Protein 6PPQ (pdb70)

GO terms:
  GO:0005737 cytoplasm (C, IDA)
  GO:0008266 poly(U) RNA binding (F, EXP)
  GO:0035613 RNA stem-loop binding (F, EXP)
  GO:0035925 mRNA 3'-UTR AU-rich region binding (F, EXP)
  GO:1990726 Lsm1-7-Pat1 complex (C, EXP)
  GO:0005829 cytosol (C, HDA)

Organism: Schizosaccharomyces pombe (strain 972 / ATCC 24843) (NCBI:txid284812)

Foldseek 3Di:
DCPVQAQFWKWWAFQVGKIKTFHWHDADPLRFTKGAQIWIWADDPPDIDIDGDGIDGHGSVGTPDMGTD/DLVQVLVVVQAQHWKWWQFLVRKIKIFGWHDADPQRWTKGFQIDTVVVVVPVVCVPPGIDIDGSVGTDDMDDDDDPVSVVVSVVVVVVVVVPD/DDPCVQVVVQAQAWKWWDFPQQKIKTFHWHDADPLRFTKGAQMWMWHDDPVDTDIDTDRIDTDGSVGTDDMGHDD/DDPVVLVQLQAQHWKWWAFPQQKIKIFHWHDADPQRKTKGAQIWIAHRVRPDIDTDRMDIDGSVGTDDMDHDPVSVVVVVVD/DDVVVVVVVLAQFWKKWCFQAQKIKIAHWPDADPLRFTKGAQMWIARNVVRDIDTDGIDTHDSVGTDDMDRHTDD/DVVVVVVVVQQQHWKWWAFPVRKIKTFHWHDADPLRWTKGAFIWIADPHDTDDTDRIDIDGNVGTPDIGHD/DVDPCVVQAQFKKWWAFPVQKIKIFRFHDADPLGWTWGAQMKTQDADPPPSHGPRDIDTDGIDTHGSVGTDDMGTPVPDDDDPDD

Secondary structure (DSSP, 8-state):
-GGGGTTSEEEEEETTS-EEEEEEEEE-TT--EEEEEEEEEEEETTEEEEEEEEEEEE-GGGEEEEEE-/-HHHHHHHTTTTSEEEEEETTS-EEEEEEEEE-TT--EEEEEEEETTGGG-GGGTT--EEEE-GGGEEEEEE---HHHHHHHHHHHHHHHHH-/--THHHHHTTTTSEEEEEETTTEEEEEEEEEE-TT--EEEEEEEEEEEE--EEEEEEEEEEEE-GGGEEEEE---/--HHHHHHHTTTSEEEEEETTS-EEEEEEEEE-TT--EEEEEEEEE-TTS--EEEEEEEEE-GGGEEEEEE-HHHHHHHHH-/--HHHHHHHTTTSEEEEEESSSEEEEEEEEEE-TT--EEEEEEEEEETTT--EEEEEEEEE-GGGEEEEEET---/-HHHHHHHHHTTSEEEEEETTS-EEEEEEEEE-TT--EEEEEEEEEETTEEEEEEEEEEE-GGGEEEEEE-/--S-GGGGTTSEEEEEETTS-EEEEEEEEE-TT--EEEEEEEEEEE-TTT--EEEEEEEEEEEEEPTTTEEEEEESTT-EEE---

CATH classification: 2.30.30.100

Structure (mmCIF, N/CA/C/O backbone):
data_6PPQ
#
_entry.id   6PPQ
#
_cell.length_a   68.857
_cell.length_b   68.857
_cell.length_c   296.297
_cell.angle_alpha   90.000
_cell.angle_beta   90.000
_cell.angle_gamma   120.000
#
_symmetry.space_group_name_H-M   'P 31 2 1'
#
loop_
_entity.id
_entity.type
_entity.pdbx_description
1 polymer 'U6 snRNA-associated Sm-like protein LSm1'
2 polymer 'U6 snRNA-associated Sm-like protein LSm2'
3 polymer 'Probable U6 snRNA-associated Sm-like protein LSm3'
4 polymer 'Probable U6 snRNA-associated Sm-like protein LSm4'
5 polymer 'U6 snRNA-associated Sm-like protein LSm5'
6 polymer 'U6 snRNA-associated Sm-like protein LSm6'
7 polymer 'U6 snRNA-associated Sm-like protein LSm7'
8 polymer "RNA (5'-R(*UP*UP*UP*UP*UP*A)-3')"
9 water water
#
loop_
_atom_site.group_PDB
_atom_site.id
_atom_site.type_symbol
_atom_site.label_atom_id
_atom_site.label_alt_id
_atom_site.label_comp_id
_atom_site.label_asym_id
_atom_site.label_entity_id
_atom_site.label_seq_id
_atom_site.pdbx_PDB_ins_code
_atom_site.Cartn_x
_atom_site.Cartn_y
_atom_site.Cartn_z
_atom_site.occupancy
_atom_site.B_iso_or_equiv
_atom_site.auth_seq_id
_atom_site.auth_comp_id
_atom_site.auth_asym_id
_atom_site.auth_atom_id
_atom_site.pdbx_PDB_model_num
ATOM 1 N N . SER A 1 17 ? -44.39100 -10.47400 3.87100 1.000 50.11390 15 SER A N 1
ATOM 2 C CA . SER A 1 17 ? -42.96000 -10.38500 4.10400 1.000 53.20112 15 SER A CA 1
ATOM 3 C C . SER A 1 17 ? -42.32900 -9.36600 3.16400 1.000 43.95264 15 SER A C 1
ATOM 4 O O . SER A 1 17 ? -43.01400 -8.67800 2.41200 1.000 49.64543 15 SER A O 1
ATOM 7 N N . LEU A 1 18 ? -41.00500 -9.28800 3.21200 1.000 39.69950 16 LEU A N 1
ATOM 8 C CA . LEU A 1 18 ? -40.26800 -8.40100 2.33200 1.000 41.60499 16 LEU A CA 1
ATOM 9 C C . LEU A 1 18 ? -40.19800 -8.91500 0.90600 1.000 41.78922 16 LEU A C 1
ATOM 10 O O . LEU A 1 18 ? -39.58800 -8.25300 0.06400 1.000 44.99487 16 LEU A O 1
ATOM 15 N N . VAL A 1 19 ? -40.78700 -10.07400 0.61100 1.000 41.26021 17 VAL A N 1
ATOM 16 C CA . VAL A 1 19 ? -40.66500 -10.61700 -0.74200 1.000 41.91818 17 VAL A CA 1
ATOM 17 C C . VAL A 1 19 ? -41.25200 -9.65000 -1.76500 1.000 49.64543 17 VAL A C 1
ATOM 18 O O . VAL A 1 19 ? -40.81900 -9.62300 -2.92800 1.000 51.25615 17 VAL A O 1
ATOM 22 N N . ASP A 1 20 ? -42.22100 -8.82300 -1.34800 1.000 46.37661 18 ASP A N 1
ATOM 23 C CA . ASP A 1 20 ? -42.84200 -7.85700 -2.25000 1.000 57.59638 18 ASP A CA 1
ATOM 24 C C . ASP A 1 20 ? -41.87900 -6.76300 -2.68700 1.000 51.41143 18 ASP A C 1
ATOM 25 O O . ASP A 1 20 ? -42.14600 -6.09100 -3.69000 1.000 52.98004 18 ASP A O 1
ATOM 30 N N . TYR A 1 21 ? -40.77700 -6.57600 -1.95900 1.000 43.69208 19 TYR A N 1
ATOM 31 C CA . TYR A 1 21 ? -39.80100 -5.53200 -2.23100 1.000 45.33701 19 TYR A CA 1
ATOM 32 C C . TYR A 1 21 ? -38.59400 -6.02700 -3.01800 1.000 48.05313 19 TYR A C 1
ATOM 33 O O . TYR A 1 21 ? -37.77700 -5.20700 -3.44800 1.000 45.03698 19 TYR A O 1
ATOM 42 N N . VAL A 1 22 ? -38.46100 -7.33700 -3.20900 1.000 48.59267 20 VAL A N 1
ATOM 43 C CA . VAL A 1 22 ? -37.28200 -7.89700 -3.85600 1.000 43.27098 20 VAL A CA 1
ATOM 44 C C . VAL A 1 22 ? -37.21700 -7.41400 -5.30000 1.000 42.92620 20 VAL A C 1
ATOM 45 O O . VAL A 1 22 ? -38.24100 -7.33500 -5.99100 1.000 45.07383 20 VAL A O 1
ATOM 49 N N . ASP A 1 23 ? -36.00800 -7.05200 -5.74100 1.000 44.81327 21 ASP A N 1
ATOM 50 C CA . ASP A 1 23 ? -35.70900 -6.50100 -7.06200 1.000 43.66839 21 ASP A CA 1
ATOM 51 C C . ASP A 1 23 ? -36.33800 -5.13200 -7.28800 1.000 49.31907 21 ASP A C 1
ATOM 52 O O . ASP A 1 23 ? -36.40700 -4.66400 -8.42200 1.000 52.85107 21 ASP A O 1
ATOM 57 N N . ARG A 1 24 ? -36.77400 -4.46100 -6.22700 1.000 47.45832 22 ARG A N 1
ATOM 58 C CA . ARG A 1 24 ? -37.24600 -3.09000 -6.31600 1.000 51.94044 22 ARG A CA 1
ATOM 59 C C . ARG A 1 24 ? -36.24400 -2.15600 -5.64900 1.000 48.92692 22 ARG A C 1
ATOM 60 O O . ARG A 1 24 ? -35.48100 -2.55400 -4.76100 1.000 42.63406 22 ARG A O 1
ATOM 62 N N . LYS A 1 25 ? -36.25700 -0.89600 -6.07500 1.000 43.19992 23 LYS A N 1
ATOM 63 C CA . LYS A 1 25 ? -35.42400 0.09600 -5.40600 1.000 42.98936 23 LYS A CA 1
ATOM 64 C C . LYS A 1 25 ? -36.06300 0.49800 -4.08500 1.000 43.19728 23 LYS A C 1
ATOM 65 O O . LYS A 1 25 ? -37.26600 0.78000 -4.02200 1.000 42.26823 23 LYS A O 1
ATOM 71 N N . VAL A 1 26 ? -35.24600 0.54300 -3.03300 1.000 40.21798 24 VAL A N 1
ATOM 72 C CA . VAL A 1 26 ? -35.70800 0.85600 -1.69300 1.000 40.78910 24 VAL A CA 1
ATOM 73 C C . VAL A 1 26 ? -34.73500 1.82900 -1.04200 1.000 40.92070 24 VAL A C 1
ATOM 74 O O . VAL A 1 26 ? -33.56400 1.94200 -1.42300 1.000 41.59183 24 VAL A O 1
ATOM 78 N N . ILE A 1 27 ? -35.25000 2.54200 -0.04700 1.000 40.57065 25 ILE A N 1
ATOM 79 C CA . ILE A 1 27 ? -34.42500 3.26000 0.91200 1.000 35.95168 25 ILE A CA 1
ATOM 80 C C . ILE A 1 27 ? -34.47000 2.48500 2.22100 1.000 36.55965 25 ILE A C 1
ATOM 81 O O . ILE A 1 27 ? -35.54500 2.06500 2.66000 1.000 36.93601 25 ILE A O 1
ATOM 86 N N . VAL A 1 28 ? -33.30400 2.25500 2.80700 1.000 34.40412 26 VAL A N 1
ATOM 87 C CA . VAL A 1 28 ? -33.16600 1.61100 4.11100 1.000 32.92500 26 VAL A CA 1
ATOM 88 C C . VAL A 1 28 ? -32.61500 2.66000 5.05400 1.000 33.12239 26 VAL A C 1
ATOM 89 O O . VAL A 1 28 ? -31.57700 3.27400 4.76800 1.000 36.06748 26 VAL A O 1
ATOM 93 N N . VAL A 1 29 ? -33.32000 2.88000 6.16600 1.000 34.29095 27 VAL A N 1
ATOM 94 C CA . VAL A 1 29 ? -32.84300 3.73000 7.24800 1.000 38.67569 27 VAL A CA 1
ATOM 95 C C . VAL A 1 29 ? -32.33800 2.82200 8.35900 1.000 34.77785 27 VAL A C 1
ATOM 96 O O . VAL A 1 29 ? -33.05600 1.89800 8.78400 1.000 34.88313 27 VAL A O 1
ATOM 100 N N . LEU A 1 30 ? -31.11000 3.09300 8.81000 1.000 31.55905 28 LEU A N 1
ATOM 101 C CA . LEU A 1 30 ? -30.40100 2.35700 9.84800 1.000 31.46430 28 LEU A CA 1
ATOM 102 C C . LEU A 1 30 ? -30.48100 3.08400 11.17700 1.000 33.68825 28 LEU A C 1
ATOM 103 O O . LEU A 1 30 ? -30.73700 4.28900 11.24600 1.000 36.10696 28 LEU A O 1
ATOM 108 N N . ARG A 1 31 ? -30.19200 2.33300 12.24100 1.000 34.43308 29 ARG A N 1
ATOM 109 C CA . ARG A 1 31 ? -30.29400 2.88800 13.58800 1.000 35.47794 29 ARG A CA 1
ATOM 110 C C . ARG A 1 31 ? -29.33700 4.04500 13.81100 1.000 36.53070 29 ARG A C 1
ATOM 111 O O . ARG A 1 31 ? -29.63400 4.94300 14.60600 1.000 40.60224 29 ARG A O 1
ATOM 119 N N . ASP A 1 32 ? -28.17600 4.03100 13.16000 1.000 36.20697 30 ASP A N 1
ATOM 120 C CA . ASP A 1 32 ? -27.23800 5.13900 13.28900 1.000 41.14967 30 ASP A CA 1
ATOM 121 C C . ASP A 1 32 ? -27.62600 6.34000 12.43300 1.000 40.93386 30 ASP A C 1
ATOM 122 O O . ASP A 1 32 ? -26.88200 7.32000 12.39200 1.000 45.21332 30 ASP A O 1
ATOM 127 N N . GLY A 1 33 ? -28.74900 6.28000 11.72800 1.000 40.36800 31 GLY A N 1
ATOM 128 C CA . GLY A 1 33 ? -29.21500 7.39400 10.93800 1.000 41.96556 31 GLY A CA 1
ATOM 129 C C . GLY A 1 33 ? -28.82700 7.35300 9.47300 1.000 42.59195 31 GLY A C 1
ATOM 130 O O . GLY A 1 33 ? -29.27800 8.21800 8.71500 1.000 44.24215 31 GLY A O 1
ATOM 131 N N . LYS A 1 34 ? -28.00700 6.39000 9.04800 1.000 35.35687 32 LYS A N 1
ATOM 132 C CA . LYS A 1 34 ? -27.59600 6.34400 7.64400 1.000 33.44348 32 LYS A CA 1
ATOM 133 C C . LYS A 1 34 ? -28.78100 6.03000 6.74200 1.000 41.44444 32 LYS A C 1
ATOM 134 O O . LYS A 1 34 ? -29.69800 5.29800 7.12100 1.000 35.74639 32 LYS A O 1
ATOM 140 N N . LYS A 1 35 ? -28.73900 6.57000 5.52000 1.000 36.99128 33 LYS A N 1
ATOM 141 C CA . LYS A 1 35 ? -29.74500 6.30000 4.50100 1.000 42.00504 33 LYS A CA 1
ATOM 142 C C . LYS A 1 35 ? -29.06400 5.60800 3.33300 1.000 40.30746 33 LYS A C 1
ATOM 143 O O . LYS A 1 35 ? -28.16600 6.18400 2.70600 1.000 39.30998 33 LYS A O 1
ATOM 149 N N . LEU A 1 36 ? -29.48100 4.37600 3.05100 1.000 36.82020 34 LEU A N 1
ATOM 150 C CA . LEU A 1 36 ? -28.95100 3.59400 1.93900 1.000 33.09871 34 LEU A CA 1
ATOM 151 C C . LEU A 1 36 ? -30.04000 3.44900 0.89600 1.000 34.80944 34 LEU A C 1
ATOM 152 O O . LEU A 1 36 ? -31.17700 3.13600 1.23800 1.000 37.82296 34 LEU A O 1
ATOM 157 N N . ILE A 1 37 ? -29.70800 3.66400 -0.37600 1.000 34.37517 35 ILE A N 1
ATOM 158 C CA . ILE A 1 37 ? -30.68600 3.50700 -1.43900 1.000 35.76481 35 ILE A CA 1
ATOM 159 C C . ILE A 1 37 ? -30.12900 2.50500 -2.43500 1.000 38.87835 35 ILE A C 1
ATOM 160 O O . ILE A 1 37 ? -29.06800 2.73300 -3.03200 1.000 38.89677 35 ILE A O 1
ATOM 165 N N . GLY A 1 38 ? -30.83900 1.40000 -2.61300 1.000 39.03100 36 GLY A N 1
ATOM 166 C CA . GLY A 1 38 ? -30.34300 0.38900 -3.51800 1.000 40.01269 36 GLY A CA 1
ATOM 167 C C . GLY A 1 38 ? -31.43900 -0.55700 -3.94700 1.000 43.48153 36 GLY A C 1
ATOM 168 O O . GLY A 1 38 ? -32.61000 -0.37300 -3.61600 1.000 39.58106 36 GLY A O 1
ATOM 169 N N . ILE A 1 39 ? -31.03500 -1.59300 -4.66900 1.000 41.54709 37 ILE A N 1
ATOM 170 C CA . ILE A 1 39 ? -31.95600 -2.63400 -5.11200 1.000 41.43918 37 ILE A CA 1
ATOM 171 C C . ILE A 1 39 ? -31.94500 -3.75100 -4.07900 1.000 41.24179 37 ILE A C 1
ATOM 172 O O . ILE A 1 39 ? -30.90000 -4.35900 -3.83300 1.000 39.56790 37 ILE A O 1
ATOM 177 N N . LEU A 1 40 ? -33.09900 -4.02600 -3.46800 1.000 38.97309 38 LEU A N 1
ATOM 178 C CA . LEU A 1 40 ? -33.17100 -5.13600 -2.52500 1.000 40.17850 38 LEU A CA 1
ATOM 179 C C . LEU A 1 40 ? -33.08500 -6.44800 -3.29100 1.000 39.95479 38 LEU A C 1
ATOM 180 O O . LEU A 1 40 ? -33.91800 -6.72200 -4.16400 1.000 42.62090 38 LEU A O 1
ATOM 185 N N . ARG A 1 41 ? -32.06700 -7.25200 -2.99200 1.000 37.76505 39 ARG A N 1
ATOM 186 C CA . ARG A 1 41 ? -31.94800 -8.54200 -3.66700 1.000 44.64483 39 ARG A CA 1
ATOM 187 C C . ARG A 1 41 ? -32.36200 -9.69800 -2.78200 1.000 45.20805 39 ARG A C 1
ATOM 188 O O . ARG A 1 41 ? -32.92900 -10.67300 -3.28800 1.000 41.99451 39 ARG A O 1
ATOM 196 N N . SER A 1 42 ? -32.11100 -9.62000 -1.47400 1.000 40.01532 40 SER A N 1
ATOM 197 C CA . SER A 1 42 ? -32.60000 -10.71100 -0.63600 1.000 38.87835 40 SER A CA 1
ATOM 198 C C . SER A 1 42 ? -32.71600 -10.26200 0.81500 1.000 37.96508 40 SER A C 1
ATOM 199 O O . SER A 1 42 ? -32.30400 -9.16200 1.18400 1.000 38.99941 40 SER A O 1
ATOM 202 N N . PHE A 1 43 ? -33.29200 -11.14700 1.63000 1.000 39.43894 41 PHE A N 1
ATOM 203 C CA . PHE A 1 43 ? -33.55200 -10.90100 3.04200 1.000 36.88600 41 PHE A CA 1
ATOM 204 C C . PHE A 1 43 ? -33.69800 -12.24900 3.73300 1.000 41.88923 41 PHE A C 1
ATOM 205 O O . PHE A 1 43 ? -33.91600 -13.27200 3.08100 1.000 37.42028 41 PHE A O 1
ATOM 213 N N . ASP A 1 44 ? -33.58400 -12.25000 5.06400 1.000 39.55211 42 ASP A N 1
ATOM 214 C CA . ASP A 1 44 ? -33.89100 -13.48300 5.77800 1.000 36.83600 42 ASP A CA 1
ATOM 215 C C . ASP A 1 44 ? -34.79700 -13.22900 6.97700 1.000 40.47327 42 ASP A C 1
ATOM 216 O O . ASP A 1 44 ? -35.37700 -12.14600 7.12100 1.000 39.58106 42 ASP A O 1
ATOM 221 N N . GLN A 1 45 ? -34.91200 -14.23200 7.84700 1.000 37.80190 43 GLN A N 1
ATOM 222 C CA . GLN A 1 45 ? -35.84900 -14.17700 8.96200 1.000 40.92070 43 GLN A CA 1
ATOM 223 C C . GLN A 1 45 ? -35.43800 -13.18300 10.04400 1.000 37.56503 43 GLN A C 1
ATOM 224 O O . GLN A 1 45 ? -36.25000 -12.89800 10.92700 1.000 42.22875 43 GLN A O 1
ATOM 230 N N . PHE A 1 46 ? -34.21900 -12.66700 10.01300 1.000 39.32840 44 PHE A N 1
ATOM 231 C CA . PHE A 1 46 ? -33.80900 -11.59600 10.92100 1.000 35.66217 44 PHE A CA 1
ATOM 232 C C . PHE A 1 46 ? -34.01100 -10.21900 10.32300 1.000 42.63406 44 PHE A C 1
ATOM 233 O O . PHE A 1 46 ? -33.68300 -9.22200 10.97700 1.000 37.01760 44 PHE A O 1
ATOM 241 N N . ALA A 1 47 ? -34.51900 -10.15300 9.09100 1.000 35.44899 45 ALA A N 1
ATOM 242 C CA . ALA A 1 47 ? -34.49200 -8.95600 8.26300 1.000 38.93098 45 ALA A CA 1
ATOM 243 C C . ALA A 1 47 ? -33.06700 -8.50000 7.96300 1.000 31.52483 45 ALA A C 1
ATOM 244 O O . ALA A 1 47 ? -32.85300 -7.32800 7.66100 1.000 32.36704 45 ALA A O 1
ATOM 246 N N . ASN A 1 48 ? -32.07900 -9.39800 8.04000 1.000 30.73526 46 ASN A N 1
ATOM 247 C CA . ASN A 1 48 ? -30.82800 -9.14600 7.33600 1.000 30.94845 46 ASN A CA 1
ATOM 248 C C . ASN A 1 48 ? -31.18000 -8.84000 5.89200 1.000 38.98362 46 ASN A C 1
ATOM 249 O O . ASN A 1 48 ? -32.08100 -9.46400 5.33500 1.000 35.43846 46 ASN A O 1
ATOM 254 N N . LEU A 1 49 ? -30.48300 -7.88400 5.28700 1.000 35.03315 47 LEU A N 1
ATOM 255 C CA . LEU A 1 49 ? -30.81400 -7.45500 3.93200 1.000 34.19884 47 LEU A CA 1
ATOM 256 C C . LEU A 1 49 ? -29.59200 -7.55200 3.03700 1.000 36.67808 47 LEU A C 1
ATOM 257 O O . LEU A 1 49 ? -28.47700 -7.27900 3.46200 1.000 37.48081 47 LEU A O 1
ATOM 262 N N . MET A 1 50 ? -29.80500 -7.88200 1.76700 1.000 33.76194 48 MET A N 1
ATOM 263 C CA . MET A 1 50 ? -28.73800 -7.78100 0.78600 1.000 35.24896 48 MET A CA 1
ATOM 264 C C . MET A 1 50 ? -29.20100 -6.83300 -0.30800 1.000 37.13077 48 MET A C 1
ATOM 265 O O . MET A 1 50 ? -30.25800 -7.06700 -0.92200 1.000 40.91280 48 MET A O 1
ATOM 270 N N . LEU A 1 51 ? -28.39500 -5.77900 -0.53300 1.000 34.54625 49 LEU A N 1
ATOM 271 C CA . LEU A 1 51 ? -28.67300 -4.66800 -1.44100 1.000 40.34957 49 LEU A CA 1
ATOM 272 C C . LEU A 1 51 ? -27.58500 -4.55700 -2.50100 1.000 41.84186 49 LEU A C 1
ATOM 273 O O . LEU A 1 51 ? -26.39200 -4.62900 -2.18700 1.000 38.17563 49 LEU A O 1
ATOM 278 N N . GLN A 1 52 ? -27.99800 -4.32400 -3.74900 1.000 39.00204 50 GLN A N 1
ATOM 279 C CA . GLN A 1 52 ? -27.07700 -4.16300 -4.86700 1.000 36.50964 50 GLN A CA 1
ATOM 280 C C . GLN A 1 52 ? -27.23600 -2.77500 -5.48600 1.000 41.64973 50 GLN A C 1
ATOM 281 O O . GLN A 1 52 ? -28.31300 -2.16700 -5.42300 1.000 41.31811 50 GLN A O 1
ATOM 287 N N . TYR A 1 53 ? -26.14900 -2.27700 -6.08500 1.000 39.50474 51 TYR A N 1
ATOM 288 C CA . TYR A 1 53 ? -26.12800 -0.95300 -6.70600 1.000 41.28916 51 TYR A CA 1
ATOM 289 C C . TYR A 1 53 ? -26.50000 0.12200 -5.68900 1.000 44.57640 51 TYR A C 1
ATOM 290 O O . TYR A 1 53 ? -27.28900 1.03000 -5.96200 1.000 42.91304 51 TYR A O 1
ATOM 299 N N . THR A 1 54 ? -25.93300 0.01400 -4.49300 1.000 38.72833 52 THR A N 1
ATOM 300 C CA . THR A 1 54 ? -26.33700 0.87200 -3.39400 1.000 38.31512 52 THR A CA 1
ATOM 301 C C . THR A 1 54 ? -25.55500 2.18000 -3.39200 1.000 42.36561 52 THR A C 1
ATOM 302 O O . THR A 1 54 ? -24.35800 2.21300 -3.69700 1.000 40.81279 52 THR A O 1
ATOM 306 N N . ILE A 1 55 ? -26.25200 3.26100 -3.05600 1.000 38.85203 53 ILE A N 1
ATOM 307 C CA . ILE A 1 55 ? -25.62200 4.52700 -2.72400 1.000 40.87332 53 ILE A CA 1
ATOM 308 C C . ILE A 1 55 ? -25.93700 4.82200 -1.26600 1.000 39.48895 53 ILE A C 1
ATOM 309 O O . ILE A 1 55 ? -26.96700 4.39900 -0.73200 1.000 41.06019 53 ILE A O 1
ATOM 314 N N . GLU A 1 56 ? -25.01600 5.51300 -0.61000 1.000 39.59685 54 GLU A N 1
ATOM 315 C CA . GLU A 1 56 ? -25.28100 6.13100 0.67900 1.000 37.64925 54 GLU A CA 1
ATOM 316 C C . GLU A 1 56 ? -25.60400 7.59500 0.42400 1.000 43.43152 54 GLU A C 1
ATOM 317 O O . GLU A 1 56 ? -24.82900 8.29200 -0.24000 1.000 43.50258 54 GLU A O 1
ATOM 323 N N . ARG A 1 57 ? -26.74900 8.05500 0.91600 1.000 43.82631 55 ARG A N 1
ATOM 324 C CA . ARG A 1 57 ? -27.18400 9.42900 0.67600 1.000 39.03889 55 ARG A CA 1
ATOM 325 C C . ARG A 1 57 ? -27.05400 10.20100 1.98100 1.000 40.81016 55 ARG A C 1
ATOM 326 O O . ARG A 1 57 ? -27.66800 9.82800 2.98600 1.000 39.85741 55 ARG A O 1
ATOM 334 N N . ILE A 1 58 ? -26.21500 11.23400 1.97500 1.000 40.88911 56 ILE A N 1
ATOM 335 C CA . ILE A 1 58 ? -25.92600 12.03200 3.15900 1.000 50.73503 56 ILE A CA 1
ATOM 336 C C . ILE A 1 58 ? -26.70700 13.32800 3.05100 1.000 48.81375 56 ILE A C 1
ATOM 337 O O . ILE A 1 58 ? -26.54500 14.08100 2.08200 1.000 47.37673 56 ILE A O 1
ATOM 342 N N . TYR A 1 59 ? -27.54100 13.58800 4.05000 1.000 46.12132 57 TYR A N 1
ATOM 343 C CA . TYR A 1 59 ? -28.40500 14.75500 4.07500 1.000 45.43703 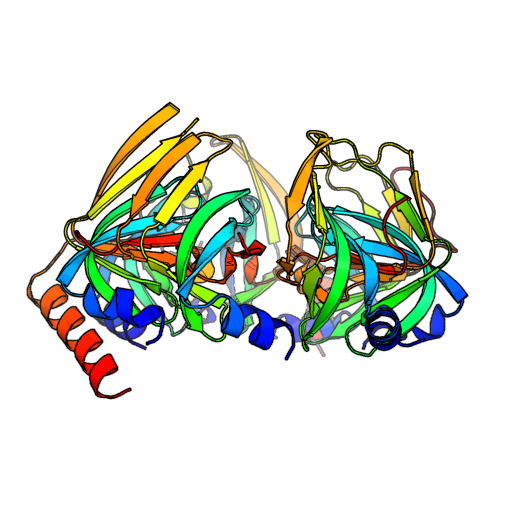57 TYR A CA 1
ATOM 344 C C . TYR A 1 59 ? -27.85300 15.80900 5.01800 1.000 55.00396 57 TYR A C 1
ATOM 345 O O . TYR A 1 59 ? -27.29700 15.49100 6.07300 1.000 51.85359 57 TYR A O 1
ATOM 354 N N . VAL A 1 60 ? -28.01000 17.06400 4.61800 1.000 53.15374 58 VAL A N 1
ATOM 355 C CA . VAL A 1 60 ? -27.89500 18.21700 5.49500 1.000 54.55917 58 VAL A CA 1
ATOM 356 C C . VAL A 1 60 ? -29.13600 19.04700 5.19100 1.000 60.27302 58 VAL A C 1
ATOM 357 O O . VAL A 1 60 ? -29.23000 19.67800 4.12800 1.000 54.24335 58 VAL A O 1
ATOM 361 N N . ASP A 1 61 ? -30.11300 19.00100 6.09700 1.000 52.36154 59 ASP A N 1
ATOM 362 C CA . ASP A 1 61 ? -31.43000 19.61800 5.91700 1.000 61.56528 59 ASP A CA 1
ATOM 363 C C . ASP A 1 61 ? -32.01900 19.04400 4.63000 1.000 60.95994 59 ASP A C 1
ATOM 364 O O . ASP A 1 61 ? -32.00500 17.81800 4.46100 1.000 65.43943 59 ASP A O 1
ATOM 369 N N . ASP A 1 62 ? -32.52300 19.86000 3.71000 1.000 56.06725 60 ASP A N 1
ATOM 370 C CA . ASP A 1 62 ? -33.11200 19.34100 2.48200 1.000 65.03411 60 ASP A CA 1
ATOM 371 C C . ASP A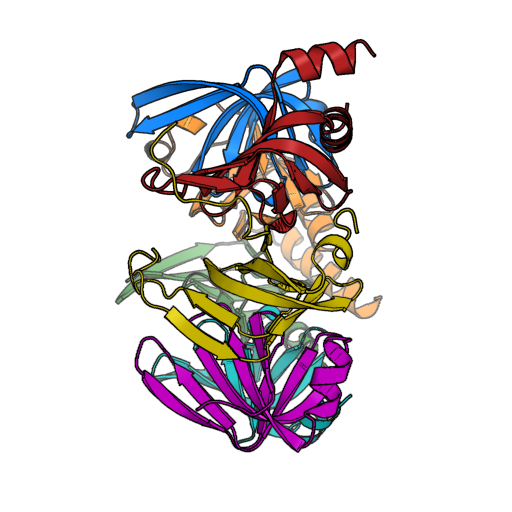 1 62 ? -32.08400 19.07800 1.38500 1.000 67.21595 60 ASP A C 1
ATOM 372 O O . ASP A 1 62 ? -32.48000 18.74200 0.26400 1.000 77.04345 60 ASP A O 1
ATOM 377 N N . MET A 1 63 ? -30.79300 19.21800 1.66600 1.000 57.92273 61 MET A N 1
ATOM 378 C CA . MET A 1 63 ? -29.76600 18.97000 0.66500 1.000 53.98805 61 MET A CA 1
ATOM 379 C C . MET A 1 63 ? -29.13700 17.60900 0.88900 1.000 57.12001 61 MET A C 1
ATOM 380 O O . MET A 1 63 ? -29.13800 17.08000 2.00000 1.000 48.23999 61 MET A O 1
ATOM 385 N N . TYR A 1 64 ? -28.56800 17.05000 -0.17300 1.000 48.47686 62 TYR A N 1
ATOM 386 C CA . TYR A 1 64 ? -27.94800 15.74600 -0.00800 1.000 43.36573 62 TYR A CA 1
ATOM 387 C C . TYR A 1 64 ? -26.83900 15.55600 -1.02800 1.000 47.64782 62 TYR A C 1
ATOM 388 O O . TYR A 1 64 ? -26.72000 16.29900 -2.00400 1.000 45.21068 62 TYR A O 1
ATOM 397 N N . GLY A 1 65 ? -26.01500 14.55800 -0.75900 1.000 43.81841 63 GLY A N 1
ATOM 398 C CA . GLY A 1 65 ? -25.01400 14.10800 -1.71200 1.000 46.76613 63 GLY A CA 1
ATOM 399 C C . GLY A 1 65 ? -24.86800 12.60700 -1.59000 1.000 47.98733 63 GLY A C 1
ATOM 400 O O . GLY A 1 65 ? -25.11200 12.02900 -0.53400 1.000 42.60248 63 GLY A O 1
ATOM 401 N N . ASP A 1 66 ? -24.46300 11.97100 -2.68300 1.000 45.79760 64 ASP A N 1
ATOM 402 C CA . ASP A 1 66 ? -24.45400 10.51500 -2.75000 1.000 46.46083 64 ASP A CA 1
ATOM 403 C C . ASP A 1 66 ? -23.03600 9.96800 -2.84300 1.000 42.11031 64 ASP A C 1
ATOM 404 O O . ASP A 1 66 ? -22.16700 10.57000 -3.47500 1.000 42.06031 64 ASP A O 1
ATOM 409 N N . ILE A 1 67 ? -22.82000 8.79900 -2.23500 1.000 40.48380 65 ILE A N 1
ATOM 410 C CA . ILE A 1 67 ? -21.58300 8.03400 -2.37000 1.000 44.93170 65 ILE A CA 1
ATOM 411 C C . ILE A 1 67 ? -21.92700 6.67000 -2.96200 1.000 40.45748 65 ILE A C 1
ATOM 412 O O . ILE A 1 67 ? -22.80200 5.97300 -2.44000 1.000 40.66277 65 ILE A O 1
ATOM 417 N N . ASP A 1 68 ? -21.24700 6.29400 -4.04900 1.000 43.93422 66 ASP A N 1
ATOM 418 C CA . ASP A 1 68 ? -21.37100 4.93100 -4.56600 1.000 47.69256 66 ASP A CA 1
ATOM 419 C C . ASP A 1 68 ? -20.81000 3.94500 -3.54700 1.000 48.69005 66 ASP A C 1
ATOM 420 O O . ASP A 1 68 ? -19.69600 4.13000 -3.05200 1.000 49.06641 66 ASP A O 1
ATOM 425 N N . ARG A 1 69 ? -21.57100 2.88600 -3.23400 1.000 44.31847 67 ARG A N 1
ATOM 426 C CA . ARG A 1 69 ? -21.18600 1.96700 -2.16900 1.000 48.94797 67 ARG A CA 1
ATOM 427 C C . ARG A 1 69 ? -21.17800 0.49800 -2.56100 1.000 61.10469 67 ARG A C 1
ATOM 428 O O . ARG A 1 69 ? -20.60100 -0.30800 -1.82000 1.000 68.07395 67 ARG A O 1
ATOM 436 N N . GLY A 1 70 ? -21.82000 0.11000 -3.65800 1.000 42.60774 68 GLY A N 1
ATOM 437 C CA . GLY A 1 70 ? -21.79500 -1.28100 -4.05500 1.000 42.28139 68 GLY A CA 1
ATOM 438 C C . GLY A 1 70 ? -22.81100 -2.16500 -3.36100 1.000 39.45736 68 GLY A C 1
ATOM 439 O O . GLY A 1 70 ? -23.98700 -1.80600 -3.22700 1.000 39.64949 68 GLY A O 1
ATOM 440 N N . VAL A 1 71 ? -22.37000 -3.34000 -2.92600 1.000 38.55989 69 VAL A N 1
ATOM 441 C CA . VAL A 1 71 ? -23.25700 -4.35100 -2.35800 1.000 32.26703 69 VAL A CA 1
ATOM 442 C C . VAL A 1 71 ? -23.14600 -4.27800 -0.84500 1.000 33.68825 69 VAL A C 1
ATOM 443 O O . VAL A 1 71 ? -22.03300 -4.21700 -0.30700 1.000 35.96484 69 VAL A O 1
ATOM 447 N N . TYR A 1 72 ? -24.28500 -4.28800 -0.16400 1.000 32.50127 70 TYR A N 1
ATOM 448 C CA . TYR A 1 72 ? -24.32800 -4.36900 1.29600 1.000 33.30662 70 TYR A CA 1
ATOM 449 C C . TYR A 1 72 ? -24.99600 -5.65300 1.75200 1.000 41.34443 70 TYR A C 1
ATOM 450 O O . TYR A 1 72 ? -25.97900 -6.10500 1.15200 1.000 38.12299 70 TYR A O 1
ATOM 459 N N . ILE A 1 73 ? -24.52500 -6.17400 2.88500 1.000 35.00683 71 ILE A N 1
ATOM 460 C CA . ILE A 1 73 ? -25.31300 -7.07000 3.71600 1.000 30.54840 71 ILE A CA 1
ATOM 461 C C . ILE A 1 73 ? -25.54900 -6.31300 5.01800 1.000 32.39336 71 ILE A C 1
ATOM 462 O O . ILE A 1 73 ? -24.60300 -6.07300 5.77300 1.000 33.87248 71 ILE A O 1
ATOM 467 N N . VAL A 1 74 ? -26.78600 -5.89800 5.25300 1.000 33.07239 72 VAL A N 1
ATOM 468 C CA . VAL A 1 74 ? -27.13300 -5.15500 6.46200 1.000 34.75680 72 VAL A CA 1
ATOM 469 C C . VAL A 1 74 ? -27.64600 -6.13000 7.50600 1.000 35.14895 72 VAL A C 1
ATOM 470 O O . VAL A 1 74 ? -28.56000 -6.92500 7.24000 1.000 32.40389 72 VAL A O 1
ATOM 474 N N . ARG A 1 75 ? -27.07000 -6.07200 8.70400 1.000 30.02992 73 ARG A N 1
ATOM 475 C CA . ARG A 1 75 ? -27.53400 -6.94800 9.76200 1.000 33.12766 73 ARG A CA 1
ATOM 476 C C . ARG A 1 75 ? -28.87100 -6.42600 10.27900 1.000 37.36501 73 ARG A C 1
ATOM 477 O O . ARG A 1 75 ? -29.00100 -5.23500 10.59800 1.000 33.90143 73 ARG A O 1
ATOM 485 N N . GLY A 1 76 ? -29.85400 -7.32600 10.35400 1.000 31.66169 74 GLY A N 1
ATOM 486 C CA . GLY A 1 76 ? -31.24600 -6.91200 10.49300 1.000 32.67497 74 GLY A CA 1
ATOM 487 C C . GLY A 1 76 ? -31.50900 -6.02000 11.69300 1.000 36.39910 74 GLY A C 1
ATOM 488 O O . GLY A 1 76 ? -32.33000 -5.10000 11.62800 1.000 33.11976 74 GLY A O 1
ATOM 489 N N . GLU A 1 77 ? -30.81200 -6.26800 12.80400 1.000 30.49839 75 GLU A N 1
ATOM 490 C CA . GLU A 1 77 ? -31.10000 -5.48800 14.00600 1.000 33.83564 75 GLU A CA 1
ATOM 491 C C . GLU A 1 77 ? -30.81200 -4.00400 13.83100 1.000 35.84377 75 GLU A C 1
ATOM 492 O O . GLU A 1 77 ? -31.29900 -3.19600 14.62400 1.000 37.30184 75 GLU A O 1
ATOM 498 N N . ASN A 1 78 ? -30.03200 -3.61900 12.81900 1.000 30.67736 76 ASN A N 1
ATOM 499 C CA . ASN A 1 78 ? -29.73300 -2.21400 12.61400 1.000 29.95622 76 ASN A CA 1
ATOM 500 C C . ASN A 1 78 ? -30.73100 -1.53800 11.69000 1.000 34.04882 76 ASN A C 1
ATOM 501 O O . ASN A 1 78 ? -30.63200 -0.33000 11.47300 1.000 35.04631 76 ASN A O 1
ATOM 506 N N . VAL A 1 79 ? -31.68400 -2.28400 11.15100 1.000 34.14883 77 VAL A N 1
ATOM 507 C CA . VAL A 1 79 ? -32.62800 -1.72800 10.18600 1.000 33.53034 77 VAL A CA 1
ATOM 508 C C . VAL A 1 79 ? -33.76300 -1.06800 10.95400 1.000 37.89928 77 VAL A C 1
ATOM 509 O O . VAL A 1 79 ? -34.42700 -1.71400 11.77200 1.000 36.31225 77 VAL A O 1
ATOM 513 N N . VAL A 1 80 ? -33.96600 0.22500 10.71300 1.000 34.93050 78 VAL A N 1
ATOM 514 C CA . VAL A 1 80 ? -35.14200 0.90700 11.24000 1.000 35.82272 78 VAL A CA 1
ATOM 515 C C . VAL A 1 80 ? -36.31200 0.69800 10.30400 1.000 41.61552 78 VAL A C 1
ATOM 516 O O . VAL A 1 80 ? -37.35600 0.15300 10.68600 1.000 36.31488 78 VAL A O 1
ATOM 520 N N . LEU A 1 81 ? -36.13000 1.07400 9.04100 1.000 32.30914 79 LEU A N 1
ATOM 521 C CA . LEU A 1 81 ? -37.25900 0.89700 8.13900 1.000 35.49373 79 LEU A CA 1
ATOM 522 C C . LEU A 1 81 ? -36.74500 0.71200 6.72400 1.000 33.85143 79 LEU A C 1
ATOM 523 O O . LEU A 1 81 ? -35.59900 1.03700 6.40900 1.000 34.89892 79 LEU A O 1
ATOM 528 N N . LEU A 1 82 ? -37.63000 0.18700 5.88000 1.000 38.59410 80 LEU A N 1
ATOM 529 C CA . LEU A 1 82 ? -37.36700 -0.00500 4.46300 1.000 40.81542 80 LEU A CA 1
ATOM 530 C C . LEU A 1 82 ? -38.56400 0.55600 3.70700 1.000 38.18616 80 LEU A C 1
ATOM 531 O O . LEU A 1 82 ? -39.71000 0.20700 4.00300 1.000 36.82547 80 LEU A O 1
ATOM 536 N N . GLY A 1 83 ? -38.30300 1.45100 2.76000 1.000 42.63669 81 GLY A N 1
ATOM 537 C CA . GLY A 1 83 ? -39.36700 2.11200 2.03700 1.000 42.93673 81 GLY A CA 1
ATOM 538 C C . GLY A 1 83 ? -39.19400 1.91900 0.55000 1.000 45.83444 81 GLY A C 1
ATOM 539 O O . GLY A 1 83 ? -38.07900 2.03800 0.03900 1.000 40.06007 81 GLY A O 1
ATOM 540 N N . GLU A 1 84 ? -40.27900 1.60000 -0.14500 1.000 49.30591 82 GLU A N 1
ATOM 541 C CA . GLU A 1 84 ? -40.21200 1.39900 -1.58300 1.000 55.77774 82 GLU A CA 1
ATOM 542 C C . GLU A 1 84 ? -40.07500 2.73400 -2.30200 1.000 56.40150 82 GLU A C 1
ATOM 543 O O . GLU A 1 84 ? -40.75800 3.70900 -1.97000 1.000 51.13771 82 GLU A O 1
ATOM 549 N N . LEU A 1 85 ? -39.18600 2.77300 -3.29200 1.000 54.01700 83 LEU A N 1
ATOM 550 C CA . LEU A 1 85 ? -39.01700 3.95800 -4.12400 1.000 54.39073 83 LEU A CA 1
ATOM 551 C C . LEU A 1 85 ? -39.33900 3.66500 -5.59200 1.000 48.04787 83 LEU A C 1
ATOM 552 O O . LEU A 1 85 ? -40.21000 4.31300 -6.16500 1.000 65.80789 83 LEU A O 1
ATOM 557 N N . MET B 2 1 ? -50.34400 -15.56300 20.79100 1.000 85.53394 1 MET B N 1
ATOM 558 C CA . MET B 2 1 ? -50.05200 -14.41100 19.94600 1.000 73.75884 1 MET B CA 1
ATOM 559 C C . MET B 2 1 ? -51.14000 -13.35100 20.09400 1.000 62.41801 1 MET B C 1
ATOM 560 O O . MET B 2 1 ? -51.80300 -12.99700 19.12100 1.000 50.11390 1 MET B O 1
ATOM 565 N N . LEU B 2 2 ? -51.30600 -12.85000 21.32200 1.000 52.60631 2 LEU B N 1
ATOM 566 C CA . LEU B 2 2 ? -52.38200 -11.90500 21.61600 1.000 48.85059 2 LEU B CA 1
ATOM 567 C C . LEU B 2 2 ? -52.26200 -10.63700 20.77500 1.000 51.88254 2 LEU B C 1
ATOM 568 O O . LEU B 2 2 ? -53.21400 -10.23400 20.09300 1.000 45.47651 2 LEU B O 1
ATOM 573 N N . PHE B 2 3 ? -51.10000 -9.98700 20.80800 1.000 44.44480 3 PHE B N 1
ATOM 574 C CA . PHE B 2 3 ? -51.00700 -8.70300 20.11900 1.000 42.53405 3 PHE B CA 1
ATOM 575 C C . PHE B 2 3 ? -50.87100 -8.85600 18.61100 1.000 44.13687 3 PHE B C 1
ATOM 576 O O . PHE B 2 3 ? -51.33000 -7.97700 17.87200 1.000 47.96891 3 PHE B O 1
ATOM 584 N N . TYR B 2 4 ? -50.30000 -9.96400 18.13300 1.000 45.13962 4 TYR B N 1
ATOM 585 C CA . TYR B 2 4 ? -50.40100 -10.29200 16.70800 1.000 46.26607 4 TYR B CA 1
ATOM 586 C C . TYR B 2 4 ? -51.86300 -10.30700 16.24300 1.000 50.75609 4 TYR B C 1
ATOM 587 O O . TYR B 2 4 ? -52.21300 -9.69500 15.22500 1.000 52.05887 4 TYR B O 1
ATOM 596 N N . SER B 2 5 ? -52.74100 -10.98300 16.99100 1.000 52.50630 5 SER B N 1
ATOM 597 C CA . SER B 2 5 ? -54.14800 -11.03800 16.59000 1.000 58.11749 5 SER B CA 1
ATOM 598 C C . SER B 2 5 ? -54.80800 -9.66600 16.70100 1.000 56.27254 5 SER B C 1
ATOM 599 O O . SER B 2 5 ? -55.59500 -9.26700 15.82300 1.000 56.98052 5 SER B O 1
ATOM 602 N N . PHE B 2 6 ? -54.50600 -8.94000 17.78200 1.000 51.70883 6 PHE B N 1
ATOM 603 C CA . PHE B 2 6 ? -54.98300 -7.56800 17.92300 1.000 54.83815 6 PHE B CA 1
ATOM 604 C C . PHE B 2 6 ? -54.66600 -6.74200 16.67800 1.000 53.21428 6 PHE B C 1
ATOM 605 O O . PHE B 2 6 ? -55.55100 -6.11000 16.09000 1.000 54.33809 6 PHE B O 1
ATOM 613 N N . PHE B 2 7 ? -53.40500 -6.75100 16.24900 1.000 48.57425 7 PHE B N 1
ATOM 614 C CA . PHE B 2 7 ? -53.04000 -5.95600 15.08000 1.000 46.78456 7 PHE B CA 1
ATOM 615 C C . PHE B 2 7 ? -53.67400 -6.48900 13.80100 1.000 48.16630 7 PHE B C 1
ATOM 616 O O . PHE B 2 7 ? -54.03100 -5.69700 12.91600 1.000 52.58525 7 PHE B O 1
ATOM 624 N N . LYS B 2 8 ? -53.85500 -7.80900 13.67900 1.000 51.85622 8 LYS B N 1
ATOM 625 C CA . LYS B 2 8 ? -54.56800 -8.29300 12.49700 1.000 49.91914 8 LYS B CA 1
ATOM 626 C C . LYS B 2 8 ? -55.99000 -7.75800 12.45000 1.000 56.11199 8 LYS B C 1
ATOM 627 O O . LYS B 2 8 ? -56.55400 -7.60300 11.35900 1.000 56.33044 8 LYS B O 1
ATOM 633 N N . THR B 2 9 ? -56.59000 -7.45700 13.60700 1.000 56.16726 9 THR B N 1
ATOM 634 C CA . THR B 2 9 ? -57.89800 -6.80000 13.54200 1.000 59.68874 9 THR B CA 1
ATOM 635 C C . THR B 2 9 ? -57.82000 -5.34300 13.08700 1.000 55.67510 9 THR B C 1
ATOM 636 O O . THR B 2 9 ? -58.86200 -4.76400 12.76000 1.000 60.99942 9 THR B O 1
ATOM 640 N N . LEU B 2 10 ? -56.63700 -4.72900 13.06500 1.000 54.35652 10 LEU B N 1
ATOM 641 C CA . LEU B 2 10 ? -56.51100 -3.33800 12.64500 1.000 59.06498 10 LEU B CA 1
ATOM 642 C C . LEU B 2 10 ? -56.04700 -3.18500 11.19800 1.000 60.77571 10 LEU B C 1
ATOM 643 O O . LEU B 2 10 ? -55.77300 -2.06200 10.75900 1.000 52.71158 10 LEU B O 1
ATOM 648 N N . ILE B 2 11 ? -55.94800 -4.27900 10.44600 1.000 59.47555 11 ILE B N 1
ATOM 649 C CA . ILE B 2 11 ? -55.48500 -4.15600 9.07200 1.000 57.68586 11 ILE B CA 1
ATOM 650 C C . ILE B 2 11 ? -56.49200 -3.34600 8.27300 1.000 60.51778 11 ILE B C 1
ATOM 651 O O . ILE B 2 11 ? -57.71100 -3.46900 8.46200 1.000 59.84665 11 ILE B O 1
ATOM 656 N N . ASP B 2 12 ? -55.97200 -2.46800 7.40800 1.000 61.03100 12 ASP B N 1
ATOM 657 C CA . ASP B 2 12 ? -56.75000 -1.55100 6.57500 1.000 61.76530 12 ASP B CA 1
ATOM 658 C C . ASP B 2 12 ? -57.37900 -0.41500 7.37700 1.000 60.03088 12 ASP B C 1
ATOM 659 O O . ASP B 2 12 ? -58.27100 0.27000 6.87800 1.000 63.10757 12 ASP B O 1
ATOM 664 N N . THR B 2 13 ? -56.92500 -0.19700 8.61300 1.000 60.28881 13 THR B N 1
ATOM 665 C CA . THR B 2 13 ? -57.28800 0.97900 9.38800 1.000 54.40916 13 THR B CA 1
ATOM 666 C C . THR B 2 13 ? -56.05400 1.85000 9.59600 1.000 56.39624 13 THR B C 1
ATOM 667 O O . THR B 2 13 ? -54.92000 1.40700 9.41600 1.000 58.40963 13 THR B O 1
ATOM 671 N N . GLU B 2 14 ? -56.28300 3.09900 9.99100 1.000 55.06186 14 GLU B N 1
ATOM 672 C CA . GLU B 2 14 ? -55.18500 4.03900 10.17100 1.000 54.51180 14 GLU B CA 1
ATOM 673 C C . GLU B 2 14 ? -54.55800 3.89100 11.55100 1.000 59.10972 14 GLU B C 1
ATOM 674 O O . GLU B 2 14 ? -55.26200 3.79200 12.56400 1.000 57.48058 14 GLU B O 1
ATOM 680 N N . VAL B 2 15 ? -53.22300 3.87700 11.58500 1.000 54.15386 15 VAL B N 1
ATOM 681 C CA . VAL B 2 15 ? -52.45900 3.84800 12.82900 1.000 46.49242 15 VAL B CA 1
ATOM 682 C C . VAL B 2 15 ? -51.31200 4.84400 12.71200 1.000 50.18760 15 VAL B C 1
ATOM 683 O O . VAL B 2 15 ? -50.99700 5.34600 11.63100 1.000 50.41657 15 VAL B O 1
ATOM 687 N N . THR B 2 16 ? -50.70000 5.14900 13.85300 1.000 48.90586 16 THR B N 1
ATOM 688 C CA . THR B 2 16 ? -49.46000 5.91000 13.88000 1.000 51.59303 16 THR B CA 1
ATOM 689 C C . THR B 2 16 ? -48.43200 5.12500 14.67700 1.000 47.82679 16 THR B C 1
ATOM 690 O O . THR B 2 16 ? -48.69400 4.73100 15.81900 1.000 42.87093 16 THR B O 1
ATOM 694 N N . VAL B 2 17 ? -47.27700 4.89000 14.06800 1.000 44.76589 17 VAL B N 1
ATOM 695 C CA . VAL B 2 17 ? -46.17400 4.17200 14.69200 1.000 39.67055 17 VAL B CA 1
ATOM 696 C C . VAL B 2 17 ? -45.15500 5.20200 15.15800 1.000 45.67127 17 VAL B C 1
ATOM 697 O O . VAL B 2 17 ? -44.67300 6.01600 14.36200 1.000 44.83695 17 VAL B O 1
ATOM 701 N N . GLU B 2 18 ? -44.84100 5.19900 16.45000 1.000 38.43092 18 GLU B N 1
ATOM 702 C CA . GLU B 2 18 ? -43.75200 6.01500 16.96800 1.000 39.02573 18 GLU B CA 1
ATOM 703 C C . GLU B 2 18 ? -42.55300 5.10500 17.15700 1.000 40.69435 18 GLU B C 1
ATOM 704 O O . GLU B 2 18 ? -42.63100 4.12000 17.89800 1.000 35.29371 18 GLU B O 1
ATOM 710 N N . LEU B 2 19 ? -41.46400 5.42000 16.46400 1.000 37.33079 19 LEU B N 1
ATOM 711 C CA . LEU B 2 19 ? -40.25600 4.61700 16.50000 1.000 34.45413 19 LEU B CA 1
ATOM 712 C C . LEU B 2 19 ? -39.37100 5.03900 17.66300 1.000 36.90706 19 LEU B C 1
ATOM 713 O O . LEU B 2 19 ? -39.48100 6.14800 18.19800 1.000 38.38092 19 LEU B O 1
ATOM 718 N N . LYS B 2 20 ? -38.46700 4.13300 18.04500 1.000 38.86255 20 LYS B N 1
ATOM 719 C CA . LYS B 2 20 ? -37.52100 4.46400 19.10100 1.000 43.16307 20 LYS B CA 1
ATOM 720 C C . LYS B 2 20 ? -36.58200 5.60000 18.69700 1.000 44.44480 20 LYS B C 1
ATOM 721 O O . LYS B 2 20 ? -36.03900 6.27300 19.57700 1.000 52.46945 20 LYS B O 1
ATOM 727 N N . ASN B 2 21 ? -36.41100 5.85900 17.39800 1.000 43.85526 21 ASN B N 1
ATOM 728 C CA . ASN B 2 21 ? -35.60800 7.00300 16.96400 1.000 49.01377 21 ASN B CA 1
ATOM 729 C C . ASN B 2 21 ? -36.40400 8.31000 16.94700 1.000 52.44839 21 ASN B C 1
ATOM 730 O O . ASN B 2 21 ? -35.90900 9.31800 16.43200 1.000 52.72474 21 ASN B O 1
ATOM 735 N N . ASP B 2 22 ? -37.62000 8.29100 17.49400 1.000 40.71014 22 ASP B N 1
ATOM 736 C CA . ASP B 2 22 ? -38.53500 9.39900 17.75900 1.000 44.49218 22 ASP B CA 1
ATOM 737 C C . ASP B 2 22 ? -39.27700 9.88700 16.51700 1.000 49.59542 22 ASP B C 1
ATOM 738 O O . ASP B 2 22 ? -40.06100 10.84500 16.62800 1.000 52.69579 22 ASP B O 1
ATOM 743 N N . MET B 2 23 ? -39.08900 9.26400 15.35600 1.000 41.92082 23 MET B N 1
ATOM 744 C CA . MET B 2 23 ? -39.92400 9.56500 14.19900 1.000 42.14716 23 MET B CA 1
ATOM 745 C C . MET B 2 23 ? -41.27600 8.87600 14.35200 1.000 45.12383 23 MET B C 1
ATOM 746 O O . MET B 2 23 ? -41.35900 7.72900 14.80000 1.000 43.71314 23 MET B O 1
ATOM 751 N N . SER B 2 24 ? -42.33700 9.58700 13.99900 1.000 42.21296 24 SER B N 1
ATOM 752 C CA . SER B 2 24 ? -43.68200 9.03500 13.98600 1.000 47.56623 24 SER B CA 1
ATOM 753 C C . SER B 2 24 ? -44.19300 8.99100 12.55500 1.000 51.72989 24 SER B C 1
ATOM 754 O O . SER B 2 24 ? -44.01200 9.94600 11.79100 1.000 49.84545 24 SER B O 1
ATOM 757 N N . ILE B 2 25 ? -44.80500 7.87200 12.19000 1.000 43.37099 25 ILE B N 1
ATOM 758 C CA . ILE B 2 25 ? -45.32200 7.66700 10.84200 1.000 47.04511 25 ILE B CA 1
ATOM 759 C C . ILE B 2 25 ? -46.77900 7.25900 10.96100 1.000 47.92680 25 ILE B C 1
ATOM 760 O O . ILE B 2 25 ? -47.08600 6.25500 11.60500 1.000 45.46335 25 ILE B O 1
ATOM 765 N N . ARG B 2 26 ? -47.66700 8.01000 10.31900 1.000 48.95324 26 ARG B N 1
ATOM 766 C CA . ARG B 2 26 ? -49.06900 7.63500 10.23100 1.000 51.04559 26 ARG B CA 1
ATOM 767 C C . ARG B 2 26 ? -49.31900 6.96100 8.88900 1.000 57.98327 26 ARG B C 1
ATOM 768 O O . ARG B 2 26 ? -48.74600 7.36000 7.87000 1.000 55.89091 26 ARG B O 1
ATOM 776 N N . GLY B 2 27 ? -50.15500 5.93000 8.89300 1.000 56.97525 27 GLY B N 1
ATOM 777 C CA . GLY B 2 27 ? -50.53300 5.31200 7.63300 1.000 65.27362 27 GLY B CA 1
ATOM 778 C C . GLY B 2 27 ? -51.53300 4.19900 7.84400 1.000 64.24454 27 GLY B C 1
ATOM 779 O O . GLY B 2 27 ? -51.93300 3.89000 8.97300 1.000 55.34611 27 GLY B O 1
ATOM 780 N N . ILE B 2 28 ? -51.93100 3.58900 6.73000 1.000 59.66768 28 ILE B N 1
ATOM 781 C CA . ILE B 2 28 ? -52.85300 2.46000 6.77100 1.000 60.67043 28 ILE B CA 1
ATOM 782 C C . ILE B 2 28 ? -52.06500 1.18800 7.05300 1.000 57.13317 28 ILE B C 1
ATOM 783 O O . ILE B 2 28 ? -51.11000 0.86700 6.33700 1.000 53.55116 28 ILE B O 1
ATOM 788 N N . LEU B 2 29 ? -52.46200 0.45700 8.09500 1.000 54.17228 29 LEU B N 1
ATOM 789 C CA . LEU B 2 29 ? -51.82000 -0.81600 8.40400 1.000 49.30328 29 LEU B CA 1
ATOM 790 C C . LEU B 2 29 ? -52.22300 -1.85700 7.36700 1.000 54.55917 29 LEU B C 1
ATOM 791 O O . LEU B 2 29 ? -53.40900 -2.18200 7.23300 1.000 56.69101 29 LEU B O 1
ATOM 796 N N . LYS B 2 30 ? -51.24300 -2.36800 6.61400 1.000 55.52508 30 LYS B N 1
ATOM 797 C CA . LYS B 2 30 ? -51.51000 -3.36200 5.58500 1.000 57.94116 30 LYS B CA 1
ATOM 798 C C . LYS B 2 30 ? -51.05600 -4.76300 5.96700 1.000 61.08890 30 LYS B C 1
ATOM 799 O O . LYS B 2 30 ? -51.58500 -5.73300 5.41600 1.000 59.41765 30 LYS B O 1
ATOM 805 N N . SER B 2 31 ? -50.13300 -4.89900 6.91800 1.000 58.38858 31 SER B N 1
ATOM 806 C CA . SER B 2 31 ? -49.58600 -6.20800 7.23900 1.000 55.74353 31 SER B CA 1
ATOM 807 C C . SER B 2 31 ? -48.96300 -6.19600 8.62800 1.000 49.84808 31 SER B C 1
ATOM 808 O O . SER B 2 31 ? -48.45700 -5.17100 9.09400 1.000 48.74005 31 SER B O 1
ATOM 811 N N . VAL B 2 32 ? -48.98100 -7.36300 9.27000 1.000 44.99487 32 VAL B N 1
ATOM 812 C CA . VAL B 2 32 ? -48.27700 -7.56300 10.53200 1.000 42.48141 32 VAL B CA 1
ATOM 813 C C . VAL B 2 32 ? -47.91900 -9.03900 10.63100 1.000 48.78743 32 VAL B C 1
ATOM 814 O O . VAL B 2 32 ? -48.63800 -9.89900 10.11800 1.000 50.41131 32 VAL B O 1
ATOM 818 N N . ASP B 2 33 ? -46.79300 -9.33900 11.28300 1.000 53.90383 33 ASP B N 1
ATOM 819 C CA . ASP B 2 33 ? -46.35200 -10.72500 11.40900 1.000 56.86734 33 ASP B CA 1
ATOM 820 C C . ASP B 2 33 ? -46.06800 -11.04700 12.87500 1.000 45.23437 33 ASP B C 1
ATOM 821 O O . ASP B 2 33 ? -46.24800 -10.21100 13.76600 1.000 48.29790 33 ASP B O 1
ATOM 826 N N . GLN B 2 34 ? -45.60200 -12.28000 13.11000 1.000 56.63837 34 GLN B N 1
ATOM 827 C CA . GLN B 2 34 ? -45.37600 -12.77700 14.46700 1.000 61.34683 34 GLN B CA 1
ATOM 828 C C . GLN B 2 34 ? -44.44100 -11.88000 15.26600 1.000 56.68838 34 GLN B C 1
ATOM 829 O O . GLN B 2 34 ? -44.56500 -11.79600 16.49400 1.000 56.10673 34 GLN B O 1
ATOM 835 N N . PHE B 2 35 ? -43.49500 -11.21600 14.60300 1.000 53.64591 35 PHE B N 1
ATOM 836 C CA . PHE B 2 35 ? -42.54900 -10.35000 15.29500 1.000 48.44791 35 PHE B CA 1
ATOM 837 C C . PHE B 2 35 ? -43.09200 -8.94900 15.50800 1.000 47.24777 35 PHE B C 1
ATOM 838 O O . PHE B 2 35 ? -42.40400 -8.12100 16.10900 1.000 42.32613 35 PHE B O 1
ATOM 846 N N . LEU B 2 36 ? -44.30800 -8.68600 15.03000 1.000 44.59482 36 LEU B N 1
ATOM 847 C CA . LEU B 2 36 ? -44.90200 -7.35400 14.99300 1.000 42.31297 36 LEU B CA 1
ATOM 848 C C . LEU B 2 36 ? -44.11300 -6.39900 14.09200 1.000 44.27899 36 LEU B C 1
ATOM 849 O O . LEU B 2 36 ? -44.15900 -5.17800 14.27500 1.000 37.37290 36 LEU B O 1
ATOM 854 N N . ASN B 2 37 ? -43.39900 -6.93600 13.09400 1.000 40.93649 37 ASN B N 1
ATOM 855 C CA . ASN B 2 37 ? -43.06800 -6.11800 11.93500 1.000 38.01245 37 ASN B CA 1
ATOM 856 C C . ASN B 2 37 ? -44.37500 -5.62500 11.33500 1.000 46.56874 37 ASN B C 1
ATOM 857 O O . ASN B 2 37 ? -45.36100 -6.36100 11.30400 1.000 49.22695 37 ASN B O 1
ATOM 862 N N . VAL B 2 38 ? -44.39900 -4.38800 10.84300 1.000 43.05516 38 VAL B N 1
ATOM 863 C CA . VAL B 2 38 ? -45.61300 -3.92300 10.17600 1.000 44.68957 38 VAL B CA 1
ATOM 864 C C . VAL B 2 38 ? -45.27900 -3.34300 8.81200 1.000 46.02657 38 VAL B C 1
ATOM 865 O O . VAL B 2 38 ? -44.15700 -2.89400 8.56200 1.000 40.67856 38 VAL B O 1
ATOM 869 N N . LYS B 2 39 ? -46.27100 -3.36900 7.92300 1.000 42.58932 39 LYS B N 1
ATOM 870 C CA . LYS B 2 39 ? -46.23400 -2.64100 6.66100 1.000 41.52603 39 LYS B CA 1
ATOM 871 C C . LYS B 2 39 ? -47.30800 -1.56500 6.70700 1.000 45.20542 39 LYS B C 1
ATOM 872 O O . LYS B 2 39 ? -48.45500 -1.84700 7.06700 1.000 49.55068 39 LYS B O 1
ATOM 878 N N . LEU B 2 40 ? -46.93500 -0.33800 6.35100 1.000 46.84509 40 LEU B N 1
ATOM 879 C CA . LEU B 2 40 ? -47.87200 0.77300 6.24000 1.000 46.50031 40 LEU B CA 1
ATOM 880 C C . LEU B 2 40 ? -47.93900 1.24900 4.79700 1.000 52.54841 40 LEU B C 1
ATOM 881 O O . LEU B 2 40 ? -46.93300 1.23200 4.08100 1.000 51.85095 40 LEU B O 1
ATOM 886 N N . GLU B 2 41 ? -49.13100 1.68300 4.38300 1.000 51.62461 41 GLU B N 1
ATOM 887 C CA . GLU B 2 41 ? -49.35500 2.26100 3.06600 1.000 58.67546 41 GLU B CA 1
ATOM 888 C C . GLU B 2 41 ? -49.91800 3.67200 3.19600 1.000 60.76781 41 GLU B C 1
ATOM 889 O O . GLU B 2 41 ? -50.47900 4.04900 4.22900 1.000 57.34635 41 GLU B O 1
ATOM 895 N N . ASN B 2 42 ? -49.73800 4.45000 2.12600 1.000 59.39396 42 ASN B N 1
ATOM 896 C CA . ASN B 2 42 ? -50.16900 5.84800 2.05500 1.000 63.59184 42 ASN B CA 1
ATOM 897 C C . ASN B 2 42 ? -49.72200 6.62700 3.29000 1.000 59.13077 42 ASN B C 1
ATOM 898 O O . ASN B 2 42 ? -50.51000 7.30100 3.95800 1.000 61.96796 42 ASN B O 1
ATOM 903 N N . ILE B 2 43 ? -48.42800 6.54500 3.57200 1.000 56.81207 43 ILE B N 1
ATOM 904 C CA . ILE B 2 43 ? -47.89400 7.04800 4.82900 1.000 60.42567 43 ILE B CA 1
ATOM 905 C C . ILE B 2 43 ? -47.80900 8.57200 4.80100 1.000 63.94451 43 ILE B C 1
ATOM 906 O O . ILE B 2 43 ? -47.74200 9.20600 3.74800 1.000 60.43093 43 ILE B O 1
ATOM 911 N N . SER B 2 44 ? -47.80600 9.16500 5.99200 1.000 62.33905 44 SER B N 1
ATOM 912 C CA . SER B 2 44 ? -47.40900 10.55500 6.17200 1.000 62.63119 44 SER B CA 1
ATOM 913 C C . SER B 2 44 ? -46.54900 10.62200 7.42400 1.000 62.21535 44 SER B C 1
ATOM 914 O O . SER B 2 44 ? -46.90100 10.03600 8.44900 1.000 59.12814 44 SER B O 1
ATOM 917 N N . VAL B 2 45 ? -45.40600 11.28700 7.32500 1.000 60.53094 45 VAL B N 1
ATOM 918 C CA . VAL B 2 45 ? -44.46100 11.38000 8.43200 1.000 59.28869 45 VAL B CA 1
ATOM 919 C C . VAL B 2 45 ? -44.79600 12.62300 9.24300 1.000 55.96987 45 VAL B C 1
ATOM 920 O O . VAL B 2 45 ? -45.04800 13.69000 8.67500 1.000 53.66433 45 VAL B O 1
ATOM 924 N N . VAL B 2 46 ? -44.82500 12.48900 10.57100 1.000 56.08304 46 VAL B N 1
ATOM 925 C CA . VAL B 2 46 ? -45.03400 13.65800 11.41900 1.000 57.32529 46 VAL B CA 1
ATOM 926 C C . VAL B 2 46 ? -43.78500 14.52600 11.38300 1.000 57.57532 46 VAL B C 1
ATOM 927 O O . VAL B 2 46 ? -42.66000 14.01700 11.43800 1.000 51.83253 46 VAL B O 1
ATOM 931 N N . ASP B 2 47 ? -43.97800 15.84300 11.28100 1.000 60.04931 47 ASP B N 1
ATOM 932 C CA . ASP B 2 47 ? -42.88200 16.79600 11.08300 1.000 67.08962 47 ASP B CA 1
ATOM 933 C C . ASP B 2 47 ? -42.04000 16.39700 9.87200 1.000 55.09082 47 ASP B C 1
ATOM 934 O O . ASP B 2 47 ? -40.83700 16.15500 9.97200 1.000 61.92321 47 ASP B O 1
ATOM 939 N N . ALA B 2 48 ? -42.70500 16.33200 8.71300 1.000 62.89701 48 ALA B N 1
ATOM 940 C CA . ALA B 2 48 ? -42.09600 15.72600 7.52800 1.000 64.37088 48 ALA B CA 1
ATOM 941 C C . ALA B 2 48 ? -40.83400 16.45700 7.08300 1.000 67.66338 48 ALA B C 1
ATOM 942 O O . ALA B 2 48 ? -39.89700 15.82200 6.58100 1.000 65.59997 48 ALA B O 1
ATOM 944 N N . SER B 2 49 ? -40.78700 17.78000 7.25200 1.000 63.87082 49 SER B N 1
ATOM 945 C CA . SER B 2 49 ? -39.61700 18.54400 6.82800 1.000 66.26058 49 SER B CA 1
ATOM 946 C C . SER B 2 49 ? -38.35400 18.13000 7.57000 1.000 68.31082 49 SER B C 1
ATOM 947 O O . SER B 2 49 ? -37.25300 18.29800 7.03800 1.000 73.82727 49 SER B O 1
ATOM 950 N N . LYS B 2 50 ? -38.48800 17.57600 8.77800 1.000 69.75310 50 LYS B N 1
ATOM 951 C CA . LYS B 2 50 ? -37.34800 17.05600 9.52400 1.000 64.33403 50 LYS B CA 1
ATOM 952 C C . LYS B 2 50 ? -36.81000 15.75500 8.94300 1.000 59.68610 50 LYS B C 1
ATOM 953 O O . LYS B 2 50 ? -35.69600 15.34800 9.28800 1.000 57.38056 50 LYS B O 1
ATOM 959 N N . TYR B 2 51 ? -37.57100 15.09900 8.07400 1.000 56.67522 51 TYR B N 1
ATOM 960 C CA . TYR B 2 51 ? -37.20600 13.79900 7.51200 1.000 51.88780 51 TYR B CA 1
ATOM 961 C C . TYR B 2 51 ? -37.34800 13.84200 5.99500 1.000 60.30197 51 TYR B C 1
ATOM 962 O O . TYR B 2 51 ? -38.16100 13.11900 5.41200 1.000 55.42507 51 TYR B O 1
ATOM 971 N N . PRO B 2 52 ? -36.55700 14.68500 5.32100 1.000 59.15972 52 PRO B N 1
ATOM 972 C CA . PRO B 2 52 ? -36.74400 14.86800 3.87000 1.000 64.08400 52 PRO B CA 1
ATOM 973 C C . PRO B 2 52 ? -36.55800 13.59600 3.06500 1.000 62.58908 52 PRO B C 1
ATOM 974 O O . PRO B 2 52 ? -37.18500 13.44700 2.00800 1.000 65.64471 52 PRO B O 1
ATOM 978 N N . HIS B 2 53 ? -35.72300 12.66800 3.54200 1.000 61.22313 53 HIS B N 1
ATOM 979 C CA . HIS B 2 53 ? -35.50300 11.40100 2.85300 1.000 61.71266 53 HIS B CA 1
ATOM 980 C C . HIS B 2 53 ? -36.76500 10.54700 2.76700 1.000 61.17312 53 HIS B C 1
ATOM 981 O O . HIS B 2 53 ? -36.76500 9.53900 2.05100 1.000 57.41215 53 HIS B O 1
ATOM 988 N N . MET B 2 54 ? -37.83500 10.91400 3.46600 1.000 54.40389 54 MET B N 1
ATOM 989 C CA . MET B 2 54 ? -39.07400 10.15000 3.42500 1.000 53.75645 54 MET B CA 1
ATOM 990 C C . MET B 2 54 ? -40.05900 10.68000 2.39200 1.000 54.49338 54 MET B C 1
ATOM 991 O O . MET B 2 54 ? -41.12400 10.08300 2.21400 1.000 55.80932 54 MET B O 1
ATOM 996 N N . ALA B 2 55 ? -39.72200 11.77100 1.69700 1.000 64.74197 55 ALA B N 1
ATOM 997 C CA . ALA B 2 55 ? -40.72000 12.49000 0.90700 1.000 73.08508 55 ALA B CA 1
ATOM 998 C C . ALA B 2 55 ? -41.23900 11.66700 -0.26700 1.000 70.58215 55 ALA B C 1
ATOM 999 O O . ALA B 2 55 ? -42.40600 11.80600 -0.64600 1.000 72.42447 55 ALA B O 1
ATOM 1001 N N . ALA B 2 56 ? -40.40700 10.81500 -0.85700 1.000 65.96317 56 ALA B N 1
ATOM 1002 C CA . ALA B 2 56 ? -40.81900 10.02800 -2.01100 1.000 70.64531 56 ALA B CA 1
ATOM 1003 C C . ALA B 2 56 ? -41.24000 8.61000 -1.63800 1.000 62.62067 56 ALA B C 1
ATOM 1004 O O . ALA B 2 56 ? -41.40700 7.76900 -2.52400 1.000 65.50522 56 ALA B O 1
ATOM 1006 N N . VAL B 2 57 ? -41.42700 8.32300 -0.35700 1.000 53.07215 57 VAL B N 1
ATOM 1007 C CA . VAL B 2 57 ? -41.83400 6.99800 0.08900 1.000 49.68227 57 VAL B CA 1
ATOM 1008 C C . VAL B 2 57 ? -43.34400 7.00300 0.27300 1.000 58.10960 57 VAL B C 1
ATOM 1009 O O . VAL B 2 57 ? -43.89100 7.88700 0.94400 1.000 67.20016 57 VAL B O 1
ATOM 1013 N N . LYS B 2 58 ? -44.02300 6.02000 -0.31600 1.000 60.62043 58 LYS B N 1
ATOM 1014 C CA . LYS B 2 58 ? -45.45700 5.85900 -0.09900 1.000 66.67115 58 LYS B CA 1
ATOM 1015 C C . LYS B 2 58 ? -45.81600 4.64300 0.74600 1.000 71.38224 58 LYS B C 1
ATOM 1016 O O . LYS B 2 58 ? -46.84800 4.66100 1.42200 1.000 72.04285 58 LYS B O 1
ATOM 1018 N N . ASP B 2 59 ? -44.98300 3.60100 0.73100 1.000 54.43811 59 ASP B N 1
ATOM 1019 C CA . ASP B 2 59 ? -45.23600 2.34000 1.41200 1.000 54.68287 59 ASP B CA 1
ATOM 1020 C C . ASP B 2 59 ? -43.96700 1.94000 2.14700 1.000 50.55343 59 ASP B C 1
ATOM 1021 O O . ASP B 2 59 ? -42.86300 2.16500 1.64600 1.000 52.61947 59 ASP B O 1
ATOM 1023 N N . LEU B 2 60 ? -44.11000 1.34500 3.32300 1.000 47.64782 60 LEU B N 1
ATOM 1024 C CA . LEU B 2 60 ? -42.89000 1.01600 4.04600 1.000 46.32134 60 LEU B CA 1
ATOM 1025 C C . LEU B 2 60 ? -43.10000 -0.14700 4.99900 1.000 42.93146 60 LEU B C 1
ATOM 1026 O O . LEU B 2 60 ? -44.21900 -0.48600 5.38300 1.000 52.30890 60 LEU B O 1
ATOM 1031 N N . PHE B 2 61 ? -41.97200 -0.73300 5.38200 1.000 39.82846 61 PHE B N 1
ATOM 1032 C CA . PHE B 2 61 ? -41.86700 -1.83000 6.32600 1.000 37.64399 61 PHE B CA 1
ATOM 1033 C C . PHE B 2 61 ? -41.10100 -1.30500 7.52800 1.000 40.61540 61 PHE B C 1
ATOM 1034 O O . PHE B 2 61 ? -40.10200 -0.59700 7.36800 1.000 38.68359 61 PHE B O 1
ATOM 1042 N N . ILE B 2 62 ? -41.57800 -1.64200 8.72400 1.000 36.04380 62 ILE B N 1
ATOM 1043 C CA . ILE B 2 62 ? -40.95900 -1.24200 9.98400 1.000 32.29335 62 ILE B CA 1
ATOM 1044 C C . ILE B 2 62 ? -40.67900 -2.50800 10.78200 1.000 34.53572 62 ILE B C 1
ATOM 1045 O O . ILE B 2 62 ? -41.58100 -3.34100 10.96600 1.000 35.61743 62 ILE B O 1
ATOM 1050 N N . ARG B 2 63 ? -39.42700 -2.66200 11.22500 1.000 33.89617 63 ARG B N 1
ATOM 1051 C CA . ARG B 2 63 ? -39.05000 -3.81100 12.03700 1.000 32.23281 63 ARG B CA 1
ATOM 1052 C C . ARG B 2 63 ? -39.66800 -3.66400 13.42700 1.000 31.30639 63 ARG B C 1
ATOM 1053 O O . ARG B 2 63 ? -39.55300 -2.60700 14.05300 1.000 36.05432 63 ARG B O 1
ATOM 1061 N N . GLY B 2 64 ? -40.33700 -4.72000 13.89800 1.000 34.36728 64 GLY B N 1
ATOM 1062 C CA . GLY B 2 64 ? -41.08800 -4.60400 15.14100 1.000 35.75692 64 GLY B CA 1
ATOM 1063 C C . GLY B 2 64 ? -40.22700 -4.13200 16.29300 1.000 34.46203 64 GLY B C 1
ATOM 1064 O O . GLY B 2 64 ? -40.69100 -3.36700 17.15300 1.000 33.62245 64 GLY B O 1
ATOM 1065 N N . SER B 2 65 ? -38.94900 -4.53300 16.29300 1.000 31.50115 65 SER B N 1
ATOM 1066 C CA . SER B 2 65 ? -38.01700 -4.22000 17.37000 1.000 29.32457 65 SER B CA 1
ATOM 1067 C C . SER B 2 65 ? -37.73000 -2.73000 17.50700 1.000 35.57532 65 SER B C 1
ATOM 1068 O O . SER B 2 65 ? -37.28800 -2.30200 18.57500 1.000 34.01987 65 SER B O 1
ATOM 1071 N N . VAL B 2 66 ? -37.97000 -1.91600 16.47500 1.000 30.35890 66 VAL B N 1
ATOM 1072 C CA . VAL B 2 66 ? -37.65600 -0.49700 16.58500 1.000 30.21678 66 VAL B CA 1
ATOM 1073 C C . VAL B 2 66 ? -38.87300 0.33300 16.95600 1.000 32.85920 66 VAL B C 1
ATOM 1074 O O . VAL B 2 66 ? -38.76000 1.55600 17.11300 1.000 35.13316 66 VAL B O 1
ATOM 1078 N N . VAL B 2 67 ? -40.02000 -0.30700 17.17200 1.000 35.75955 67 VAL B N 1
ATOM 1079 C CA . VAL B 2 67 ? -41.24300 0.39600 17.54600 1.000 32.48811 67 VAL B CA 1
ATOM 1080 C C . VAL B 2 67 ? -41.21500 0.70300 19.03500 1.000 31.76433 67 VAL B C 1
ATOM 1081 O O . VAL B 2 67 ? -40.90100 -0.17300 19.85300 1.000 32.65655 67 VAL B O 1
ATOM 1085 N N . ARG B 2 68 ? -41.54600 1.94700 19.39200 1.000 32.58285 68 ARG B N 1
ATOM 1086 C CA . ARG B 2 68 ? -41.86500 2.28800 20.77300 1.000 36.86231 68 ARG B CA 1
ATOM 1087 C C . ARG B 2 68 ? -43.36800 2.16100 21.02300 1.000 36.91495 68 ARG B C 1
ATOM 1088 O O . ARG B 2 68 ? -43.78800 1.45800 21.94500 1.000 33.40137 68 ARG B O 1
ATOM 1096 N N . TYR B 2 69 ? -44.18700 2.81900 20.20000 1.000 33.03554 69 TYR B N 1
ATOM 1097 C CA . TYR B 2 69 ? -45.63800 2.80600 20.34300 1.000 35.35424 69 TYR B CA 1
ATOM 1098 C C . TYR B 2 69 ? -46.32000 2.56500 19.00300 1.000 34.88839 69 TYR B C 1
ATOM 1099 O O . TYR B 2 69 ? -45.79900 2.94300 17.95200 1.000 36.63334 69 TYR B O 1
ATOM 1108 N N . VAL B 2 70 ? -47.54000 2.02100 19.05900 1.000 35.76218 70 VAL B N 1
ATOM 1109 C CA . VAL B 2 70 ? -48.51500 2.16600 17.97200 1.000 40.78121 70 VAL B CA 1
ATOM 1110 C C . VAL B 2 70 ? -49.79600 2.69300 18.59700 1.000 41.86555 70 VAL B C 1
ATOM 1111 O O . VAL B 2 70 ? -50.31700 2.09200 19.54400 1.000 40.99965 70 VAL B O 1
ATOM 1115 N N . HIS B 2 71 ? -50.29000 3.82600 18.10500 1.000 45.26595 71 HIS B N 1
ATOM 1116 C CA . HIS B 2 71 ? -51.50200 4.38600 18.67900 1.000 47.58728 71 HIS B CA 1
ATOM 1117 C C . HIS B 2 71 ? -52.52900 4.65400 17.59000 1.000 50.78767 71 HIS B C 1
ATOM 1118 O O . HIS B 2 71 ? -52.20000 4.84500 16.41500 1.000 46.27134 71 HIS B O 1
ATOM 1125 N N . MET B 2 72 ? -53.78900 4.64800 18.01000 1.000 54.08280 72 MET B N 1
ATOM 1126 C CA . MET B 2 72 ? -54.91100 4.68600 17.08400 1.000 60.85466 72 MET B CA 1
ATOM 1127 C C . MET B 2 72 ? -56.14200 5.16700 17.83800 1.000 59.69926 72 MET B C 1
ATOM 1128 O O . MET B 2 72 ? -56.15200 5.24600 19.07100 1.000 54.67761 72 MET B O 1
ATOM 1133 N N . SER B 2 73 ? -57.17600 5.51300 17.07400 1.000 51.89043 73 SER B N 1
ATOM 1134 C CA . SER B 2 73 ? -58.46000 5.86200 17.65800 1.000 56.07778 73 SER B CA 1
ATOM 1135 C C . SER B 2 73 ? -59.07200 4.65400 18.35800 1.000 52.92477 73 SER B C 1
ATOM 1136 O O . SER B 2 73 ? -58.88800 3.50700 17.94000 1.000 56.41992 73 SER B O 1
ATOM 1139 N N . SER B 2 74 ? -59.81300 4.92400 19.43200 1.000 58.18329 74 SER B N 1
ATOM 1140 C CA . SER B 2 74 ? -60.39400 3.87700 20.25700 1.000 62.88912 74 SER B CA 1
ATOM 1141 C C . SER B 2 74 ? -61.77600 3.48600 19.75000 1.000 61.55475 74 SER B C 1
ATOM 1142 O O . SER B 2 74 ? -62.51400 4.31000 19.20600 1.000 72.99823 74 SER B O 1
ATOM 1144 N N . ALA B 2 75 ? -62.11600 2.20800 19.93500 1.000 55.90934 75 ALA B N 1
ATOM 1145 C CA . ALA B 2 75 ? -63.46500 1.69800 19.70900 1.000 79.31214 75 ALA B CA 1
ATOM 1146 C C . ALA B 2 75 ? -63.83500 0.76100 20.85100 1.000 80.23330 75 ALA B C 1
ATOM 1147 O O . ALA B 2 75 ? -62.99700 -0.01800 21.31400 1.000 74.98267 75 ALA B O 1
ATOM 1149 N N . TYR B 2 76 ? -65.09500 0.84100 21.29200 1.000 88.23690 76 TYR B N 1
ATOM 1150 C CA . TYR B 2 76 ? -65.56200 0.05500 22.43600 1.000 84.12061 76 TYR B CA 1
ATOM 1151 C C . TYR B 2 76 ? -65.42500 -1.44300 22.18100 1.000 81.33344 76 TYR B C 1
ATOM 1152 O O . TYR B 2 76 ? -64.91600 -2.19400 23.03100 1.000 68.41610 76 TYR B O 1
ATOM 1161 N N . VAL B 2 77 ? -65.88900 -1.89300 21.01100 1.000 77.24610 77 VAL B N 1
ATOM 1162 C CA . VAL B 2 77 ? -65.79100 -3.30300 20.63800 1.000 75.11164 77 VAL B CA 1
ATOM 1163 C C . VAL B 2 77 ? -64.34000 -3.77000 20.69700 1.000 68.36083 77 VAL B C 1
ATOM 1164 O O . VAL B 2 77 ? -64.02900 -4.81100 21.29200 1.000 79.58586 77 VAL B O 1
ATOM 1168 N N . ASP B 2 78 ? -63.42800 -2.98500 20.10900 1.000 66.28690 78 ASP B N 1
ATOM 1169 C CA . ASP B 2 78 ? -62.00800 -3.31600 20.14000 1.000 58.51491 78 ASP B CA 1
ATOM 1170 C C . ASP B 2 78 ? -61.52900 -3.54600 21.57100 1.000 65.21571 78 ASP B C 1
ATOM 1171 O O . ASP B 2 78 ? -60.84800 -4.53600 21.86500 1.000 63.19179 78 ASP B O 1
ATOM 1176 N N . THR B 2 79 ? -61.90700 -2.64900 22.48300 1.000 60.44672 79 THR B N 1
ATOM 1177 C CA . THR B 2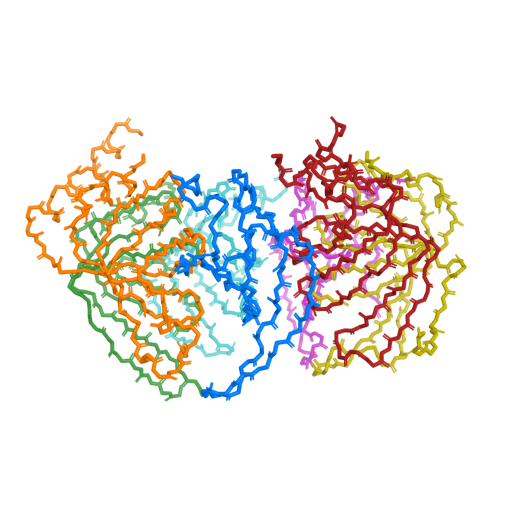 79 ? -61.31300 -2.64800 23.81600 1.000 65.85263 79 THR B CA 1
ATOM 1178 C C . THR B 2 79 ? -61.83900 -3.80600 24.65200 1.000 63.97872 79 THR B C 1
ATOM 1179 O O . THR B 2 79 ? -61.07200 -4.51500 25.32500 1.000 55.19609 79 THR B O 1
ATOM 1183 N N . ILE B 2 80 ? -63.15400 -4.01600 24.62100 1.000 63.82081 80 ILE B N 1
ATOM 1184 C CA . ILE B 2 80 ? -63.69600 -5.08800 25.43800 1.000 55.51192 80 ILE B CA 1
ATOM 1185 C C . ILE B 2 80 ? -63.30500 -6.44700 24.87200 1.000 57.04105 80 ILE B C 1
ATOM 1186 O O . ILE B 2 80 ? -63.04200 -7.38300 25.63700 1.000 54.77499 80 ILE B O 1
ATOM 1191 N N . LEU B 2 81 ? -63.20300 -6.58100 23.54000 1.000 55.00660 81 LEU B N 1
ATOM 1192 C CA . LEU B 2 81 ? -62.78500 -7.86000 22.97600 1.000 54.84079 81 LEU B CA 1
ATOM 1193 C C . LEU B 2 81 ? -61.31400 -8.13200 23.24300 1.000 53.57748 81 LEU B C 1
ATOM 1194 O O . LEU B 2 81 ? -60.92100 -9.28700 23.44300 1.000 51.76410 81 LEU B O 1
ATOM 1199 N N . LEU B 2 82 ? -60.49200 -7.08600 23.27400 1.000 49.46119 82 LEU B N 1
ATOM 1200 C CA . LEU B 2 82 ? -59.08300 -7.29200 23.55600 1.000 46.82667 82 LEU B CA 1
ATOM 1201 C C . LEU B 2 82 ? -58.88300 -7.70300 25.00900 1.000 46.70823 82 LEU B C 1
ATOM 1202 O O . LEU B 2 82 ? -58.10000 -8.61900 25.29900 1.000 46.01868 82 LEU B O 1
ATOM 1207 N N . ALA B 2 83 ? -59.59900 -7.04900 25.93000 1.000 49.27959 83 ALA B N 1
ATOM 1208 C CA . ALA B 2 83 ? -59.52000 -7.45000 27.33400 1.000 51.70094 83 ALA B CA 1
ATOM 1209 C C . ALA B 2 83 ? -60.03500 -8.87000 27.52200 1.000 50.04547 83 ALA B C 1
ATOM 1210 O O . ALA B 2 83 ? -59.41800 -9.67000 28.24000 1.000 56.38308 83 ALA B O 1
ATOM 1212 N N . ASP B 2 84 ? -61.17000 -9.19700 26.88800 1.000 52.20363 84 ASP B N 1
ATOM 1213 C CA . ASP B 2 84 ? -61.66400 -10.56800 26.86100 1.000 56.81997 84 ASP B CA 1
ATOM 1214 C C . ASP B 2 84 ? -60.57300 -11.54300 26.43400 1.000 53.20112 84 ASP B C 1
ATOM 1215 O O . ASP B 2 84 ? -60.36200 -12.57000 27.08000 1.000 54.99870 84 ASP B O 1
ATOM 1220 N N . ALA B 2 85 ? -59.89200 -11.24700 25.32400 1.000 51.53513 85 ALA B N 1
ATOM 1221 C CA . ALA B 2 85 ? -58.90300 -12.17100 24.77500 1.000 53.79856 85 ALA B CA 1
ATOM 1222 C C . ALA B 2 85 ? -57.72100 -12.34400 25.71800 1.000 60.86256 85 ALA B C 1
ATOM 1223 O O . ALA B 2 85 ? -57.18400 -13.45100 25.86200 1.000 63.25495 85 ALA B O 1
ATOM 1225 N N . CYS B 2 86 ? -57.29300 -11.26000 26.35700 1.000 51.98518 86 CYS B N 1
ATOM 1226 C CA . CYS B 2 86 ? -56.20100 -11.37900 27.31600 1.000 50.36130 86 CYS B CA 1
ATOM 1227 C C . CYS B 2 86 ? -56.62300 -12.24700 28.50700 1.000 51.76673 86 CYS B C 1
ATOM 1228 O O . CYS B 2 86 ? -55.88100 -13.14500 28.93100 1.000 65.19466 86 CYS B O 1
ATOM 1231 N N . ARG B 2 87 ? -57.83400 -12.03300 29.03000 1.000 55.93302 87 ARG B N 1
ATOM 1232 C CA . ARG B 2 87 ? -58.31500 -12.87700 30.12300 1.000 56.91209 87 ARG B CA 1
ATOM 1233 C C . ARG B 2 87 ? -58.47900 -14.32600 29.68200 1.000 69.50570 87 ARG B C 1
ATOM 1234 O O . ARG B 2 87 ? -58.26900 -15.24800 30.48000 1.000 70.61110 87 ARG B O 1
ATOM 1242 N N . ARG B 2 88 ? -58.85100 -14.54400 28.42000 1.000 72.03758 88 ARG B N 1
ATOM 1243 C CA . ARG B 2 88 ? -59.00800 -15.89800 27.89800 1.000 81.63084 88 ARG B CA 1
ATOM 1244 C C . ARG B 2 88 ? -57.66400 -16.60800 27.83400 1.000 76.35389 88 ARG B C 1
ATOM 1245 O O . ARG B 2 88 ? -57.54400 -17.77400 28.22700 1.000 80.24646 88 ARG B O 1
ATOM 1253 N N . ASP B 2 89 ? -56.64200 -15.91400 27.33300 1.000 70.61373 89 ASP B N 1
ATOM 1254 C CA . ASP B 2 89 ? -55.28900 -16.46100 27.36000 1.000 77.48297 89 ASP B CA 1
ATOM 1255 C C . ASP B 2 89 ? -54.86500 -16.80200 28.78000 1.000 85.32076 89 ASP B C 1
ATOM 1256 O O . ASP B 2 89 ? -54.25500 -17.85100 29.01900 1.000 86.67881 89 ASP B O 1
ATOM 1261 N N . LEU B 2 90 ? -55.17500 -15.92400 29.73500 1.000 81.88877 90 LEU B N 1
ATOM 1262 C CA . LEU B 2 90 ? -54.75200 -16.17300 31.10900 1.000 78.37519 90 LEU B CA 1
ATOM 1263 C C . LEU B 2 90 ? -55.45400 -17.39400 31.69300 1.000 85.62342 90 LEU B C 1
ATOM 1264 O O . LEU B 2 90 ? -54.83000 -18.19900 32.39400 1.000 88.69484 90 LEU B O 1
ATOM 1269 N N . ALA B 2 91 ? -56.74400 -17.56200 31.39900 1.000 86.55775 91 ALA B N 1
ATOM 1270 C CA . ALA B 2 91 ? -57.46600 -18.72100 31.91200 1.000 93.21118 91 ALA B CA 1
ATOM 1271 C C . ALA B 2 91 ? -57.00600 -20.00800 31.23500 1.000 101.43058 91 ALA B C 1
ATOM 1272 O O . ALA B 2 91 ? -56.92400 -21.06000 31.88100 1.000 103.18606 91 ALA B O 1
ATOM 1274 N N . ASN B 2 92 ? -56.69300 -19.94500 29.93900 1.000 102.09382 92 ASN B N 1
ATOM 1275 C CA . ASN B 2 92 ? -56.36400 -21.14200 29.17300 1.000 106.40223 92 ASN B CA 1
ATOM 1276 C C . ASN B 2 92 ? -54.88300 -21.49700 29.26600 1.000 105.61003 92 ASN B C 1
ATOM 1277 O O . ASN B 2 92 ? -54.53500 -22.63100 29.60700 1.000 111.56864 92 ASN B O 1
ATOM 1279 N N . ASN B 2 93 ? -54.00500 -20.54700 28.96400 1.000 102.46755 93 ASN B N 1
ATOM 1280 C CA . ASN B 2 93 ? -52.56700 -20.79100 29.01400 1.000 98.90660 93 ASN B CA 1
ATOM 1281 C C . ASN B 2 93 ? -52.03900 -20.63700 30.43900 1.000 98.78816 93 ASN B C 1
ATOM 1282 O O . ASN B 2 93 ? -52.57500 -21.22900 31.37800 1.000 104.66255 93 ASN B O 1
ATOM 1284 N N . ALA C 3 10 ? -47.98800 -14.80200 43.46800 1.000 72.62713 8 ALA C N 1
ATOM 1285 C CA . ALA C 3 10 ? -46.90900 -15.72900 43.79300 1.000 72.80610 8 ALA C CA 1
ATOM 1286 C C . ALA C 3 10 ? -45.78400 -15.58800 42.77700 1.000 57.96221 8 ALA C C 1
ATOM 1287 O O . ALA C 3 10 ? -44.67700 -16.08100 42.98000 1.000 63.02861 8 ALA C O 1
ATOM 1289 N N . GLU C 3 11 ? -46.07400 -14.90400 41.67700 1.000 49.45593 9 GLU C N 1
ATOM 1290 C CA . GLU C 3 11 ? -45.07600 -14.60900 40.66800 1.000 50.97190 9 GLU C CA 1
ATOM 1291 C C . GLU C 3 11 ? -45.24400 -13.15500 40.23900 1.000 47.85574 9 GLU C C 1
ATOM 1292 O O . GLU C 3 11 ? -46.35800 -12.62400 40.28500 1.000 49.20590 9 GLU C O 1
ATOM 1298 N N . PRO C 3 12 ? -44.15000 -12.49200 39.84600 1.000 48.40580 10 PRO C N 1
ATOM 1299 C CA . PRO C 3 12 ? -44.20600 -11.02900 39.61000 1.000 47.30041 10 PRO C CA 1
ATOM 1300 C C . PRO C 3 12 ? -45.27300 -10.57400 38.62400 1.000 45.50019 10 PRO C C 1
ATOM 1301 O O . PRO C 3 12 ? -45.91500 -9.53900 38.84800 1.000 44.06318 10 PRO C O 1
ATOM 1305 N N . LEU C 3 13 ? -45.48000 -11.31400 37.53200 1.000 42.77092 11 LEU C N 1
ATOM 1306 C CA . LEU C 3 13 ? -46.48600 -10.91600 36.55200 1.000 46.05815 11 LEU C CA 1
ATOM 1307 C C . LEU C 3 13 ? -47.89500 -10.92000 37.12800 1.000 45.68969 11 LEU C C 1
ATOM 1308 O O . LEU C 3 13 ? -48.78700 -10.29200 36.55100 1.000 46.06605 11 LEU C O 1
ATOM 1313 N N . ASP C 3 14 ? -48.12100 -11.60100 38.25400 1.000 42.81829 12 ASP C N 1
ATOM 1314 C CA . ASP C 3 14 ? -49.43300 -11.52100 38.88700 1.000 43.63155 12 ASP C CA 1
ATOM 1315 C C . ASP C 3 14 ? -49.79700 -10.08100 39.22100 1.000 49.35855 12 ASP C C 1
ATOM 1316 O O . ASP C 3 14 ? -50.97400 -9.70700 39.12800 1.000 49.97178 12 ASP C O 1
ATOM 1321 N N . LEU C 3 15 ? -48.80100 -9.24700 39.56000 1.000 47.21882 13 LEU C N 1
ATOM 1322 C CA . LEU C 3 15 ? -49.08100 -7.83600 39.82000 1.000 46.57401 13 LEU C CA 1
ATOM 1323 C C . LEU C 3 15 ? -49.71300 -7.17200 38.60800 1.000 46.34766 13 LEU C C 1
ATOM 1324 O O . LEU C 3 15 ? -50.60600 -6.32500 38.74200 1.000 49.65595 13 LEU C O 1
ATOM 1329 N N . VAL C 3 16 ? -49.23700 -7.52600 37.41500 1.000 42.93673 14 VAL C N 1
ATOM 1330 C CA . VAL C 3 16 ? -49.81100 -6.96700 36.19900 1.000 41.50498 14 VAL C CA 1
ATOM 1331 C C . VAL C 3 16 ? -51.15800 -7.61400 35.91600 1.000 39.92321 14 VAL C C 1
ATOM 1332 O O . VAL C 3 16 ? -52.11100 -6.93900 35.51000 1.000 47.94259 14 VAL C O 1
ATOM 1336 N N . ARG C 3 17 ? -51.27600 -8.91800 36.18800 1.000 49.62963 15 ARG C N 1
ATOM 1337 C CA . ARG C 3 17 ? -52.54000 -9.61100 35.95600 1.000 50.21128 15 ARG C CA 1
ATOM 1338 C C . ARG C 3 17 ? -53.66300 -8.97200 36.76000 1.000 58.92285 15 ARG C C 1
ATOM 1339 O O . ARG C 3 17 ? -54.75400 -8.70200 36.23400 1.000 50.71924 15 ARG C O 1
ATOM 1347 N N . LEU C 3 18 ? -53.40300 -8.70700 38.04100 1.000 55.06976 16 LEU C N 1
ATOM 1348 C CA . LEU C 3 18 ? -54.37400 -8.09700 38.93800 1.000 58.46754 16 LEU C CA 1
ATOM 1349 C C . LEU C 3 18 ? -54.66000 -6.63800 38.60200 1.000 54.19860 16 LEU C C 1
ATOM 1350 O O . LEU C 3 18 ? -55.55300 -6.05100 39.22900 1.000 63.34444 16 LEU C O 1
ATOM 1355 N N . SER C 3 19 ? -53.94200 -6.04800 37.64500 1.000 49.46119 17 SER C N 1
ATOM 1356 C CA . SER C 3 19 ? -54.14900 -4.65900 37.25600 1.000 55.64615 17 SER C CA 1
ATOM 1357 C C . SER C 3 19 ? -54.99800 -4.50400 35.99900 1.000 62.40222 17 SER C C 1
ATOM 1358 O O . SER C 3 19 ? -55.26200 -3.37000 35.58300 1.000 55.11187 17 SER C O 1
ATOM 1361 N N . LEU C 3 20 ? -55.42800 -5.60700 35.38700 1.000 57.06737 18 LEU C N 1
ATOM 1362 C CA . LEU C 3 20 ? -56.27900 -5.53500 34.20600 1.000 58.78863 18 LEU C CA 1
ATOM 1363 C C . LEU C 3 20 ? -57.50300 -4.66500 34.47300 1.000 57.09369 18 LEU C C 1
ATOM 1364 O O . LEU C 3 20 ? -58.14600 -4.77700 35.51900 1.000 54.74341 18 LEU C O 1
ATOM 1369 N N . ASP C 3 21 ? -57.79600 -3.77700 33.52100 1.000 50.68502 19 ASP C N 1
ATOM 1370 C CA . ASP C 3 21 ? -58.91800 -2.83800 33.55500 1.000 53.15111 19 ASP C CA 1
ATOM 1371 C C . ASP C 3 21 ? -58.76600 -1.75700 34.61700 1.000 49.95862 19 ASP C C 1
ATOM 1372 O O . ASP C 3 21 ? -59.73000 -1.05000 34.92700 1.000 62.28115 19 ASP C O 1
ATOM 1377 N N . GLU C 3 22 ? -57.56700 -1.58900 35.15900 1.000 50.84031 20 GLU C N 1
ATOM 1378 C CA . GLU C 3 22 ? -57.27900 -0.55300 36.13500 1.000 58.37542 20 GLU C CA 1
ATOM 1379 C C . GLU C 3 22 ? -56.30400 0.45200 35.53900 1.000 50.94821 20 GLU C C 1
ATOM 1380 O O . GLU C 3 22 ? -55.60800 0.16800 34.56500 1.000 48.93745 20 GLU C O 1
ATOM 1386 N N . ILE C 3 23 ? -56.26600 1.64200 36.12900 1.000 52.16941 21 ILE C N 1
ATOM 1387 C CA . ILE C 3 23 ? -55.29900 2.65500 35.71100 1.000 51.09034 21 ILE C CA 1
ATOM 1388 C C . ILE C 3 23 ? -53.94100 2.29900 36.30600 1.000 47.95049 21 ILE C C 1
ATOM 1389 O O . ILE C 3 23 ? -53.77300 2.28300 37.53200 1.000 57.80167 21 ILE C O 1
ATOM 1394 N N . VAL C 3 24 ? -52.97300 2.01200 35.44600 1.000 41.16020 22 VAL C N 1
ATOM 1395 C CA . VAL C 3 24 ? -51.62800 1.68700 35.88000 1.000 39.85741 22 VAL C CA 1
ATOM 1396 C C . VAL C 3 24 ? -50.70100 2.84600 35.55000 1.000 47.38989 22 VAL C C 1
ATOM 1397 O O . VAL C 3 24 ? -50.98200 3.69800 34.68900 1.000 45.60284 22 VAL C O 1
ATOM 1401 N N . TYR C 3 25 ? -49.58200 2.87500 36.27000 1.000 42.15242 23 TYR C N 1
ATOM 1402 C CA . TYR C 3 25 ? -48.46500 3.76000 35.97600 1.000 38.87571 23 TYR C CA 1
ATOM 1403 C C . TYR C 3 25 ? -47.33400 2.91900 35.40600 1.000 40.84963 23 TYR C C 1
ATOM 1404 O O . TYR C 3 25 ? -47.06700 1.82100 35.90200 1.000 39.18365 23 TYR C O 1
ATOM 1413 N N . VAL C 3 26 ? -46.69300 3.41000 34.34300 1.000 36.81494 24 VAL C N 1
ATOM 1414 C CA . VAL C 3 26 ? -45.62400 2.68900 33.65400 1.000 35.75165 24 VAL C CA 1
ATOM 1415 C C . VAL C 3 26 ? -44.44100 3.63200 33.48700 1.000 41.86555 24 VAL C C 1
ATOM 1416 O O . VAL C 3 26 ? -44.59700 4.74800 32.98200 1.000 41.26021 24 VAL C O 1
ATOM 1420 N N . LYS C 3 27 ? -43.27100 3.19600 33.91900 1.000 34.39886 25 LYS C N 1
ATOM 1421 C CA . LYS C 3 27 ? -42.02600 3.91100 33.67300 1.000 35.33318 25 LYS C CA 1
ATOM 1422 C C . LYS C 3 27 ? -41.29500 3.21800 32.53500 1.000 33.50139 25 LYS C C 1
ATOM 1423 O O . LYS C 3 27 ? -41.11900 1.98800 32.57000 1.000 35.56479 25 LYS C O 1
ATOM 1429 N N . LEU C 3 28 ? -40.87000 4.00800 31.53800 1.000 34.65415 26 LEU C N 1
ATOM 1430 C CA . LEU C 3 28 ? -40.23100 3.49400 30.33700 1.000 34.06987 26 LEU C CA 1
ATOM 1431 C C . LEU C 3 28 ? -38.85000 4.10300 30.14400 1.000 37.75189 26 LEU C C 1
ATOM 1432 O O . LEU C 3 28 ? -38.53800 5.18200 30.65500 1.000 38.88361 26 LEU C O 1
ATOM 1437 N N . ARG C 3 29 ? -38.03700 3.40600 29.35600 1.000 34.25937 27 ARG C N 1
ATOM 1438 C CA . ARG C 3 29 ? -36.74600 3.94000 28.96700 1.000 34.60415 27 ARG C CA 1
ATOM 1439 C C . ARG C 3 29 ? -36.92600 5.24200 28.20100 1.000 39.44420 27 ARG C C 1
ATOM 1440 O O . ARG C 3 29 ? -37.98200 5.51700 27.63000 1.000 39.61264 27 ARG C O 1
ATOM 1448 N N . GLY C 3 30 ? -35.87800 6.05800 28.21300 1.000 44.24215 28 GLY C N 1
ATOM 1449 C CA . GLY C 3 30 ? -35.91600 7.32000 27.50400 1.000 46.20817 28 GLY C CA 1
ATOM 1450 C C . GLY C 3 30 ? -36.65300 8.42200 28.22300 1.000 47.05301 28 GLY C C 1
ATOM 1451 O O . GLY C 3 30 ? -37.15400 9.34100 27.56600 1.000 49.58226 28 GLY C O 1
ATOM 1452 N N . ASP C 3 31 ? -36.75900 8.33800 29.55300 1.000 42.74986 29 ASP C N 1
ATOM 1453 C CA . ASP C 3 31 ? -37.34600 9.39600 30.37900 1.000 47.34515 29 ASP C CA 1
ATOM 1454 C C . ASP C 3 31 ? -38.81700 9.63100 30.03900 1.000 43.78420 29 ASP C C 1
ATOM 1455 O O . ASP C 3 31 ? -39.28300 10.77000 29.94700 1.000 43.53154 29 ASP C O 1
ATOM 1460 N N . ARG C 3 32 ? -39.55800 8.53900 29.89100 1.000 40.61540 30 ARG C N 1
ATOM 1461 C CA . ARG C 3 32 ? -40.97900 8.58000 29.59000 1.000 39.62844 30 ARG C CA 1
ATOM 1462 C C . ARG C 3 32 ? -41.77700 7.85700 30.66800 1.000 38.01508 30 ARG C C 1
ATOM 1463 O O . ARG C 3 32 ? -41.31800 6.88000 31.26800 1.000 36.77283 30 ARG C O 1
ATOM 1471 N N . GLU C 3 33 ? -42.98100 8.36300 30.91300 1.000 42.26296 31 GLU C N 1
ATOM 1472 C CA . GLU C 3 33 ? -43.91300 7.74100 31.83400 1.000 42.63932 31 GLU C CA 1
ATOM 1473 C C . GLU C 3 33 ? -45.28900 7.70400 31.19800 1.000 46.10026 31 GLU C C 1
ATOM 1474 O O . GLU C 3 33 ? -45.65400 8.59700 30.43300 1.000 40.46538 31 GLU C O 1
ATOM 1480 N N . LEU C 3 34 ? -46.06900 6.69400 31.56400 1.000 39.19680 32 LEU C N 1
ATOM 1481 C CA . LEU C 3 34 ? -47.43700 6.54600 31.09300 1.000 35.14895 32 LEU C CA 1
ATOM 1482 C C . LEU C 3 34 ? -48.35300 6.35600 32.28000 1.000 42.94199 32 LEU C C 1
ATOM 1483 O O . LEU C 3 34 ? -47.97400 5.73200 33.27000 1.000 44.23688 32 LEU C O 1
ATOM 1488 N N . ASN C 3 35 ? -49.55600 6.90900 32.17400 1.000 40.31273 33 ASN C N 1
ATOM 1489 C CA . ASN C 3 35 ? -50.65200 6.58300 33.07100 1.000 44.07897 33 ASN C CA 1
ATOM 1490 C C . ASN C 3 35 ? -51.84800 6.24500 32.20100 1.000 52.28258 33 ASN C C 1
ATOM 1491 O O . ASN C 3 35 ? -52.24400 7.05400 31.35500 1.000 52.08256 33 ASN C O 1
ATOM 1496 N N . GLY C 3 36 ? -52.40200 5.05100 32.38000 1.000 46.97142 34 GLY C N 1
ATOM 1497 C CA . GLY C 3 36 ? -53.56500 4.70800 31.57400 1.000 48.95324 34 GLY C CA 1
ATOM 1498 C C . GLY C 3 36 ? -54.18400 3.39400 31.98500 1.000 49.30065 34 GLY C C 1
ATOM 1499 O O . GLY C 3 36 ? -53.59800 2.61300 32.73800 1.000 47.62413 34 GLY C O 1
ATOM 1500 N N . ARG C 3 37 ? -55.39100 3.15800 31.47300 1.000 48.33211 35 ARG C N 1
ATOM 1501 C CA . ARG C 3 37 ? -56.13400 1.94600 31.79900 1.000 46.63717 35 ARG C CA 1
ATOM 1502 C C . ARG C 3 37 ? -55.54500 0.76100 31.04300 1.000 52.61157 35 ARG C C 1
ATOM 1503 O O . ARG C 3 37 ? -55.46900 0.77800 29.81000 1.000 46.44767 35 ARG C O 1
ATOM 1511 N N . LEU C 3 38 ? -55.14400 -0.27300 31.78200 1.000 44.24215 36 LEU C N 1
ATOM 1512 C CA . LEU C 3 38 ? -54.51700 -1.45000 31.18600 1.000 42.51562 36 LEU C CA 1
ATOM 1513 C C . LEU C 3 38 ? -55.58700 -2.36000 30.59600 1.000 43.63418 36 LEU C C 1
ATOM 1514 O O . LEU C 3 38 ? -56.42000 -2.90300 31.32800 1.000 50.46395 36 LEU C O 1
ATOM 1519 N N . HIS C 3 39 ? -55.57000 -2.53900 29.27400 1.000 44.12108 37 HIS C N 1
ATOM 1520 C CA . HIS C 3 39 ? -56.55900 -3.41800 28.66200 1.000 46.16606 37 HIS C CA 1
ATOM 1521 C C . HIS C 3 39 ? -56.01400 -4.80100 28.34200 1.000 46.07921 37 HIS C C 1
ATOM 1522 O O . HIS C 3 39 ? -56.76900 -5.77600 28.38800 1.000 52.01150 37 HIS C O 1
ATOM 1529 N N . ALA C 3 40 ? -54.71800 -4.91500 28.07000 1.000 43.09727 38 ALA C N 1
ATOM 1530 C CA . ALA C 3 40 ? -54.10600 -6.20400 27.77800 1.000 45.14752 38 ALA C CA 1
ATOM 1531 C C . ALA C 3 40 ? -52.60500 -6.08100 27.96900 1.000 38.42566 38 ALA C C 1
ATOM 1532 O O . ALA C 3 40 ? -52.03400 -4.98900 27.86700 1.000 45.30280 38 ALA C O 1
ATOM 1534 N N . TYR C 3 41 ? -51.97000 -7.22000 28.24200 1.000 40.53381 39 TYR C N 1
ATOM 1535 C CA . TYR C 3 41 ? -50.51500 -7.30100 28.30400 1.000 36.15433 39 TYR C CA 1
ATOM 1536 C C . TYR C 3 41 ? -50.09900 -8.71100 27.90600 1.000 35.95431 39 TYR C C 1
ATOM 1537 O O . TYR C 3 41 ? -50.93600 -9.60600 27.77600 1.000 39.37314 39 TYR C O 1
ATOM 1546 N N . ASP C 3 42 ? -48.79100 -8.92000 27.72800 1.000 37.09129 40 ASP C N 1
ATOM 1547 C CA . ASP C 3 42 ? -48.29600 -10.27700 27.51200 1.000 39.10206 40 ASP C CA 1
ATOM 1548 C C . ASP C 3 42 ? -46.98200 -10.45600 28.26500 1.000 35.70428 40 ASP C C 1
ATOM 1549 O O . ASP C 3 42 ? -46.53600 -9.57700 29.01500 1.000 36.19381 40 ASP C O 1
ATOM 1554 N N . GLU C 3 43 ? -46.36900 -11.62600 28.07700 1.000 39.99164 41 GLU C N 1
ATOM 1555 C CA . GLU C 3 43 ? -45.16600 -11.96700 28.82900 1.000 42.19190 41 GLU C CA 1
ATOM 1556 C C . GLU C 3 43 ? -43.97900 -11.06700 28.49200 1.000 43.17886 41 GLU C C 1
ATOM 1557 O O . GLU C 3 43 ? -43.03200 -10.99000 29.28300 1.000 36.91495 41 GLU C O 1
ATOM 1563 N N . HIS C 3 44 ? -43.99100 -10.39400 27.34100 1.000 36.61755 42 HIS C N 1
ATOM 1564 C CA . HIS C 3 44 ? -42.95400 -9.40600 27.06400 1.000 35.46215 42 HIS C CA 1
ATOM 1565 C C . HIS C 3 44 ? -43.18200 -8.09300 27.79200 1.000 33.51454 42 HIS C C 1
ATOM 1566 O O . HIS C 3 44 ? -42.30300 -7.22600 27.74500 1.000 34.72522 42 HIS C O 1
ATOM 1573 N N . LEU C 3 45 ? -44.33000 -7.94500 28.45900 1.000 36.09117 43 LEU C N 1
ATOM 1574 C CA . LEU C 3 45 ? -44.86800 -6.66700 28.93500 1.000 35.69639 43 LEU C CA 1
ATOM 1575 C C . LEU C 3 45 ? -45.18900 -5.70300 27.79100 1.000 39.07047 43 LEU C C 1
ATOM 1576 O O . LEU C 3 45 ? -45.29200 -4.48800 28.01200 1.000 33.72773 43 LEU C O 1
ATOM 1581 N N . ASN C 3 46 ? -45.35800 -6.20700 26.56300 1.000 37.12550 44 ASN C N 1
ATOM 1582 C CA . ASN C 3 46 ? -46.19800 -5.49600 25.61000 1.000 35.34898 44 ASN C CA 1
ATOM 1583 C C . ASN C 3 46 ? -47.50700 -5.15200 26.31600 1.000 39.09416 44 ASN C C 1
ATOM 1584 O O . ASN C 3 46 ? -48.02800 -5.95900 27.08500 1.000 36.12802 44 ASN C O 1
ATOM 1589 N N . MET C 3 47 ? -48.05800 -3.96900 26.06900 1.000 34.18568 45 MET C N 1
ATOM 1590 C CA . MET C 3 47 ? -49.37300 -3.74600 26.65900 1.000 35.15421 45 MET C CA 1
ATOM 1591 C C . MET C 3 47 ? -50.17000 -2.77100 25.80900 1.000 39.71529 45 MET C C 1
ATOM 1592 O O . MET C 3 47 ? -49.62900 -2.10200 24.93200 1.000 36.45700 45 MET C O 1
ATOM 1597 N N . VAL C 3 48 ? -51.48500 -2.75500 26.02800 1.000 36.30172 46 VAL C N 1
ATOM 1598 C CA . VAL C 3 48 ? -52.35800 -1.74400 25.43200 1.000 36.55438 46 VAL C CA 1
ATOM 1599 C C . VAL C 3 48 ? -52.98000 -0.94800 26.56700 1.000 46.65296 46 VAL C C 1
ATOM 1600 O O . VAL C 3 48 ? -53.63300 -1.52200 27.45100 1.000 41.87871 46 VAL C O 1
ATOM 1604 N N . LEU C 3 49 ? -52.77200 0.36600 26.54600 1.000 38.81518 47 LEU C N 1
ATOM 1605 C CA . LEU C 3 49 ? -53.37900 1.28200 27.50700 1.000 39.91005 47 LEU C CA 1
ATOM 1606 C C . LEU C 3 49 ? -54.44700 2.11500 26.81600 1.000 44.96329 47 LEU C C 1
ATOM 1607 O O . LEU C 3 49 ? -54.26300 2.55700 25.67700 1.000 48.34790 47 LEU C O 1
ATOM 1612 N N . GLY C 3 50 ? -55.56300 2.33100 27.51200 1.000 42.03925 48 GLY C N 1
ATOM 1613 C CA . GLY C 3 50 ? -56.65400 3.14900 27.01400 1.000 44.78958 48 GLY C CA 1
ATOM 1614 C C . GLY C 3 50 ? -56.65800 4.48100 27.73600 1.000 54.84868 48 GLY C C 1
ATOM 1615 O O . GLY C 3 50 ? -56.30300 4.55900 28.91500 1.000 51.71673 48 GLY C O 1
ATOM 1616 N N . ASP C 3 51 ? -57.06000 5.53200 27.02000 1.000 52.16941 49 ASP C N 1
ATOM 1617 C CA . ASP C 3 51 ? -57.18000 6.87200 27.59000 1.000 51.08770 49 ASP C CA 1
ATOM 1618 C C . ASP C 3 51 ? -55.91600 7.23200 28.37600 1.000 51.74568 49 ASP C C 1
ATOM 1619 O O . ASP C 3 51 ? -55.95000 7.54800 29.56700 1.000 55.31716 49 ASP C O 1
ATOM 1624 N N . ALA C 3 52 ? -54.79100 7.16000 27.67500 1.000 46.95037 50 ALA C N 1
ATOM 1625 C CA . ALA C 3 52 ? -53.46600 7.17300 28.27800 1.000 47.22145 50 ALA C CA 1
ATOM 1626 C C . ALA C 3 52 ? -52.81800 8.54400 28.15300 1.000 55.54877 50 ALA C C 1
ATOM 1627 O O . ALA C 3 52 ? -52.96900 9.23000 27.13800 1.000 55.69615 50 ALA C O 1
ATOM 1629 N N . GLU C 3 53 ? -52.08500 8.93100 29.18800 1.000 48.89007 51 GLU C N 1
ATOM 1630 C CA . GLU C 3 53 ? -51.30000 10.15400 29.18500 1.000 48.83480 51 GLU C CA 1
ATOM 1631 C C . GLU C 3 53 ? -49.82600 9.79500 29.28800 1.000 48.89007 51 GLU C C 1
ATOM 1632 O O . GLU C 3 53 ? -49.43800 8.96500 30.11600 1.000 48.95587 51 GLU C O 1
ATOM 1638 N N . GLU C 3 54 ? -49.01600 10.41100 28.44100 1.000 45.96077 52 GLU C N 1
ATOM 1639 C CA . GLU C 3 54 ? -47.57500 10.23300 28.45100 1.000 41.89976 52 GLU C CA 1
ATOM 1640 C C . GLU C 3 54 ? -46.91700 11.51900 28.92900 1.000 47.94522 52 GLU C C 1
ATOM 1641 O O . GLU C 3 54 ? -47.31400 12.61700 28.52400 1.000 47.64782 52 GLU C O 1
ATOM 1647 N N . ILE C 3 55 ? -45.92000 11.37100 29.79400 1.000 43.79472 53 ILE C N 1
ATOM 1648 C CA . ILE C 3 55 ? -45.08400 12.47300 30.24200 1.000 49.90862 53 ILE C CA 1
ATOM 1649 C C . ILE C 3 55 ? -43.67200 12.18900 29.75200 1.000 48.02944 53 ILE C C 1
ATOM 1650 O O . ILE C 3 55 ? -43.06400 11.18200 30.13800 1.000 45.48440 53 ILE C O 1
ATOM 1655 N N . VAL C 3 56 ? -43.17000 13.05200 28.87600 1.000 46.13711 54 VAL C N 1
ATOM 1656 C CA . VAL C 3 56 ? -41.80600 12.97000 28.37100 1.000 48.36896 54 VAL C CA 1
ATOM 1657 C C . VAL C 3 56 ? -41.00000 14.02700 29.10600 1.000 47.65571 54 VAL C C 1
ATOM 1658 O O . VAL C 3 56 ? -41.30100 15.22100 29.00100 1.000 53.63275 54 VAL C O 1
ATOM 1662 N N . THR C 3 57 ? -39.98100 13.60400 29.85000 1.000 52.25890 55 THR C N 1
ATOM 1663 C CA . THR C 3 57 ? -39.09700 14.53300 30.54300 1.000 56.23832 55 THR C CA 1
ATOM 1664 C C . THR C 3 57 ? -37.86000 14.79700 29.69400 1.000 55.44349 55 THR C C 1
ATOM 1665 O O . THR C 3 57 ? -37.23600 13.85900 29.18400 1.000 52.31154 55 THR C O 1
ATOM 1669 N N . ILE C 3 58 ? -37.51100 16.07300 29.55400 1.000 58.03591 56 ILE C N 1
ATOM 1670 C CA . ILE C 3 58 ? -36.40900 16.51800 28.71100 1.000 68.11606 56 ILE C CA 1
ATOM 1671 C C . ILE C 3 58 ? -35.54800 17.48300 29.51300 1.000 73.14561 56 ILE C C 1
ATOM 1672 O O . ILE C 3 58 ? -36.07000 18.39400 30.16600 1.000 76.30125 56 ILE C O 1
ATOM 1677 N N . PHE C 3 59 ? -34.23400 17.27800 29.47000 1.000 86.42878 57 PHE C N 1
ATOM 1678 C CA . PHE C 3 59 ? -33.29300 18.13900 30.17800 1.000 93.81914 57 PHE C CA 1
ATOM 1679 C C . PHE C 3 59 ? -32.68400 19.17700 29.24200 1.000 97.93279 57 PHE C C 1
ATOM 1680 O O . PHE C 3 59 ? -32.51400 18.92700 28.05100 1.000 100.60680 57 PHE C O 1
ATOM 1682 N N . LEU C 3 70 ? -36.30600 18.51200 33.97000 1.000 86.39457 68 LEU C N 1
ATOM 1683 C CA . LEU C 3 70 ? -36.23600 19.95400 33.76700 1.000 91.44517 68 LEU C CA 1
ATOM 1684 C C . LEU C 3 70 ? -37.52800 20.45700 33.10100 1.000 93.33224 68 LEU C C 1
ATOM 1685 O O . LEU C 3 70 ? -38.25700 21.25200 33.69300 1.000 102.13330 68 LEU C O 1
ATOM 1690 N N . LYS C 3 71 ? -37.81600 19.99500 31.88100 1.000 83.92585 69 LYS C N 1
ATOM 1691 C CA . LYS C 3 71 ? -39.07800 20.28100 31.20400 1.000 76.06965 69 LYS C CA 1
ATOM 1692 C C . LYS C 3 71 ? -39.85100 18.98300 30.99200 1.000 72.67713 69 LYS C C 1
ATOM 1693 O O . LYS C 3 71 ? -39.26200 17.90400 30.90600 1.000 66.38691 69 LYS C O 1
ATOM 1699 N N . THR C 3 72 ? -41.18000 19.08500 30.90600 1.000 74.02993 70 THR C N 1
ATOM 1700 C CA . THR C 3 72 ? -42.01900 17.93600 30.58600 1.000 67.35018 70 THR C CA 1
ATOM 1701 C C . THR C 3 72 ? -43.00200 18.28500 29.47800 1.000 66.01581 70 THR C C 1
ATOM 1702 O O . THR C 3 72 ? -43.58000 19.37600 29.45900 1.000 69.34779 70 THR C O 1
ATOM 1706 N N . ILE C 3 73 ? -43.17600 17.34300 28.55600 1.000 68.94511 71 ILE C N 1
ATOM 1707 C CA . ILE C 3 73 ? -44.18000 17.40800 27.50100 1.000 71.61911 71 ILE C CA 1
ATOM 1708 C C . ILE C 3 73 ? -45.24200 16.36300 27.80800 1.000 61.54685 71 ILE C C 1
ATOM 1709 O O . ILE C 3 73 ? -44.91300 15.20900 28.10400 1.000 55.20136 71 ILE C O 1
ATOM 1714 N N . ARG C 3 74 ? -46.50800 16.75700 27.73700 1.000 62.00217 72 ARG C N 1
ATOM 1715 C CA . ARG C 3 74 ? -47.61700 15.85400 28.00700 1.000 64.67091 72 ARG C CA 1
ATOM 1716 C C . ARG C 3 74 ? -48.35100 15.54800 26.71200 1.000 63.43392 72 ARG C C 1
ATOM 1717 O O . ARG C 3 74 ? -48.62700 16.45400 25.92100 1.000 62.42591 72 ARG C O 1
ATOM 1725 N N . LYS C 3 75 ? -48.64200 14.27100 26.49100 1.000 62.20483 73 LYS C N 1
ATOM 1726 C CA . LYS C 3 75 ? -49.35200 13.82200 25.30400 1.000 65.94475 73 LYS C CA 1
ATOM 1727 C C . LYS C 3 75 ? -50.47000 12.88200 25.72600 1.000 59.94666 73 LYS C C 1
ATOM 1728 O O . LYS C 3 75 ? -50.39200 12.24000 26.77100 1.000 54.54338 73 LYS C O 1
ATOM 1734 N N . HIS C 3 76 ? -51.51400 12.80100 24.91000 1.000 54.63023 74 HIS C N 1
ATOM 1735 C CA . HIS C 3 76 ? -52.65400 11.95500 25.22300 1.000 51.96149 74 HIS C CA 1
ATOM 1736 C C . HIS C 3 76 ? -52.97000 11.04800 24.04500 1.000 57.29371 74 HIS C C 1
ATOM 1737 O O . HIS C 3 76 ? -52.91400 11.47200 22.88900 1.000 58.73073 74 HIS C O 1
ATOM 1744 N N . TYR C 3 77 ? -53.30600 9.79700 24.34700 1.000 53.02741 75 TYR C N 1
ATOM 1745 C CA . TYR C 3 77 ? -53.62200 8.79400 23.33900 1.000 53.76960 75 TYR C CA 1
ATOM 1746 C C . TYR C 3 77 ? -54.92500 8.11200 23.71500 1.000 56.05409 75 TYR C C 1
ATOM 1747 O O . TYR C 3 77 ? -55.08500 7.68000 24.86000 1.000 53.53010 75 TYR C O 1
ATOM 1756 N N . GLU C 3 78 ? -55.85100 8.01000 22.75500 1.000 51.74305 76 GLU C N 1
ATOM 1757 C CA . GLU C 3 78 ? -57.09300 7.28300 23.00600 1.000 52.11151 76 GLU C CA 1
ATOM 1758 C C . GLU C 3 78 ? -56.81900 5.80500 23.24000 1.000 55.12240 76 GLU C C 1
ATOM 1759 O O . GLU C 3 78 ? -57.39000 5.19400 24.15000 1.000 54.49074 76 GLU C O 1
ATOM 1765 N N . MET C 3 79 ? -55.93600 5.22000 22.43600 1.000 47.67414 77 MET C N 1
ATOM 1766 C CA . MET C 3 79 ? -55.57100 3.81500 22.54700 1.000 47.61097 77 MET C CA 1
ATOM 1767 C C . MET C 3 79 ? -54.10300 3.71400 22.16300 1.000 45.59231 77 MET C C 1
ATOM 1768 O O . MET C 3 79 ? -53.69900 4.27000 21.13900 1.000 48.41370 77 MET C O 1
ATOM 1773 N N . LEU C 3 80 ? -53.30700 3.02600 22.97800 1.000 42.57616 78 LEU C N 1
ATOM 1774 C CA . LEU C 3 80 ? -51.85700 3.06300 22.82400 1.000 42.49457 78 LEU C CA 1
ATOM 1775 C C . LEU C 3 80 ? -51.27300 1.67300 23.03200 1.000 45.57915 78 LEU C C 1
ATOM 1776 O O . LEU C 3 80 ? -51.39100 1.10900 24.12200 1.000 41.86028 78 LEU C O 1
ATOM 1781 N N . PHE C 3 81 ? -50.62200 1.12800 22.00600 1.000 40.64171 79 PHE C N 1
ATOM 1782 C CA . PHE C 3 81 ? -49.81400 -0.07500 22.17900 1.000 37.72031 79 PHE C CA 1
ATOM 1783 C C . PHE C 3 81 ? -48.39300 0.32500 22.55800 1.000 35.65164 79 PHE C C 1
ATOM 1784 O O . PHE C 3 81 ? -47.80400 1.19800 21.91700 1.000 37.94139 79 PHE C O 1
ATOM 1792 N N . VAL C 3 82 ? -47.84600 -0.32500 23.58900 1.000 35.00946 80 VAL C N 1
ATOM 1793 C CA . VAL C 3 82 ? -46.48900 -0.08800 24.07800 1.000 34.95156 80 VAL C CA 1
ATOM 1794 C C . VAL C 3 82 ? -45.69200 -1.37600 23.93500 1.000 35.43056 80 VAL C C 1
ATOM 1795 O O . VAL C 3 82 ? -46.09200 -2.42100 24.46900 1.000 34.21200 80 VAL C O 1
ATOM 1799 N N . ARG C 3 83 ? -44.56700 -1.30900 23.22100 1.000 31.70643 81 ARG C N 1
ATOM 1800 C CA . ARG C 3 83 ? -43.71600 -2.48600 23.10500 1.000 31.11689 81 ARG C CA 1
ATOM 1801 C C . ARG C 3 83 ? -42.99700 -2.72900 24.42600 1.000 32.19860 81 ARG C C 1
ATOM 1802 O O . ARG C 3 83 ? -42.46000 -1.80000 25.04100 1.000 34.07777 81 ARG C O 1
ATOM 1810 N N . GLY C 3 84 ? -42.97000 -3.99600 24.84700 1.000 32.31440 82 GLY C N 1
ATOM 1811 C CA . GLY C 3 84 ? -42.53400 -4.31400 26.20200 1.000 31.96699 82 GLY C CA 1
ATOM 1812 C C . GLY C 3 84 ? -41.06400 -4.04100 26.47400 1.000 35.76481 82 GLY C C 1
ATOM 1813 O O . GLY C 3 84 ? -40.67800 -3.83500 27.62600 1.000 32.92763 82 GLY C O 1
ATOM 1814 N N . ASP C 3 85 ? -40.21500 -4.05000 25.44000 1.000 31.36429 83 ASP C N 1
ATOM 1815 C CA . ASP C 3 85 ? -38.79100 -3.92000 25.73900 1.000 33.68562 83 ASP C CA 1
ATOM 1816 C C . ASP C 3 85 ? -38.40500 -2.53100 26.24900 1.000 34.08567 83 ASP C C 1
ATOM 1817 O O . ASP C 3 85 ? -37.29600 -2.37800 26.77100 1.000 32.72761 83 ASP C O 1
ATOM 1822 N N . SER C 3 86 ? -39.28600 -1.53200 26.13600 1.000 36.45174 84 SER C N 1
ATOM 1823 C CA . SER C 3 86 ? -39.04800 -0.21400 26.72000 1.000 34.19357 84 SER C CA 1
ATOM 1824 C C . SER C 3 86 ? -39.46400 -0.11600 28.18100 1.000 33.54613 84 SER C C 1
ATOM 1825 O O . SER C 3 86 ? -39.15500 0.89100 28.82000 1.000 32.35914 84 SER C O 1
ATOM 1828 N N . VAL C 3 87 ? -40.15900 -1.11100 28.70900 1.000 31.13531 85 VAL C N 1
ATOM 1829 C CA . VAL C 3 87 ? -40.78000 -0.98800 30.03200 1.000 32.06700 85 VAL C CA 1
ATOM 1830 C C . VAL C 3 87 ? -39.73000 -1.18900 31.11600 1.000 35.38056 85 VAL C C 1
ATOM 1831 O O . VAL C 3 87 ? -38.94600 -2.14200 31.07200 1.000 31.01161 85 VAL C O 1
ATOM 1835 N N . ILE C 3 88 ? -39.72400 -0.29900 32.10400 1.000 29.71672 86 ILE C N 1
ATOM 1836 C CA . ILE C 3 88 ? -38.87500 -0.44500 33.27700 1.000 31.18795 86 ILE C CA 1
ATOM 1837 C C . ILE C 3 88 ? -39.68900 -0.89100 34.47100 1.000 34.18305 86 ILE C C 1
ATOM 1838 O O . ILE C 3 88 ? -39.34300 -1.86300 35.14400 1.000 30.95371 86 ILE C O 1
ATOM 1843 N N . LEU C 3 89 ? -40.78800 -0.18700 34.74100 1.000 34.48571 87 LEU C N 1
ATOM 1844 C CA . LEU C 3 89 ? -41.54200 -0.44400 35.96300 1.000 34.49624 87 LEU C CA 1
ATOM 1845 C C . LEU C 3 89 ? -43.02900 -0.31800 35.66800 1.000 35.58848 87 LEU C C 1
ATOM 1846 O O . LEU C 3 89 ? -43.43500 0.53000 34.86800 1.000 37.89139 87 LEU C O 1
ATOM 1851 N N . ILE C 3 90 ? -43.83200 -1.18200 36.28100 1.000 36.27277 88 ILE C N 1
ATOM 1852 C CA . ILE C 3 90 ? -45.28600 -1.05000 36.27400 1.000 36.00695 88 ILE C CA 1
ATOM 1853 C C . ILE C 3 90 ? -45.76800 -1.00800 37.71700 1.000 38.43356 88 ILE C C 1
ATOM 1854 O O . ILE C 3 90 ? -45.39400 -1.86700 38.52300 1.000 39.43104 88 ILE C O 1
ATOM 1859 N N . ALA C 3 91 ? -46.62500 -0.03800 38.03200 1.000 33.33294 89 ALA C N 1
ATOM 1860 C CA . ALA C 3 91 ? -47.22000 0.06700 39.34900 1.000 36.21750 89 ALA C CA 1
ATOM 1861 C C . ALA C 3 91 ? -48.73400 0.00600 39.22200 1.000 45.49756 89 ALA C C 1
ATOM 1862 O O . ALA C 3 91 ? -49.32500 0.77300 38.43600 1.000 49.28222 89 ALA C O 1
ATOM 1864 N N . PRO C 3 92 ? -49.38300 -0.90500 39.94200 1.000 49.18748 90 PRO C N 1
ATOM 1865 C CA . PRO C 3 92 ? -50.84600 -0.93400 39.99100 1.000 49.39276 90 PRO C CA 1
ATOM 1866 C C . PRO C 3 92 ? -51.38400 0.28600 40.71600 1.000 51.58776 90 PRO C C 1
ATOM 1867 O O . PRO C 3 92 ? -50.63800 0.98400 41.41900 1.000 53.23007 90 PRO C O 1
ATOM 1871 N N . PRO C 3 93 ? -52.67400 0.57500 40.58900 1.000 57.13053 91 PRO C N 1
ATOM 1872 C CA . PRO C 3 93 ? -53.23800 1.71400 41.31500 1.000 59.15972 91 PRO C CA 1
ATOM 1873 C C . PRO C 3 93 ? -53.30900 1.42600 42.80800 1.000 60.70991 91 PRO C C 1
ATOM 1874 O O . PRO C 3 93 ? -53.33000 0.27300 43.25000 1.000 63.63395 91 PRO C O 1
ATOM 1878 N N . ARG C 3 94 ? -53.33600 2.50500 43.58800 1.000 64.57880 92 ARG C N 1
ATOM 1879 C CA . ARG C 3 94 ? -53.38600 2.41100 45.05200 1.000 75.66434 92 ARG C CA 1
ATOM 1880 C C . ARG C 3 94 ? -54.73400 1.91700 45.57400 1.000 81.23869 92 ARG C C 1
ATOM 1881 O O . ARG C 3 94 ? -55.62600 1.56100 44.80400 1.000 84.26800 92 ARG C O 1
ATOM 1883 N N . MET D 4 1 ? -30.80300 -15.33300 -3.54400 1.000 65.67630 1 MET D N 1
ATOM 1884 C CA . MET D 4 1 ? -29.70600 -15.82500 -2.71300 1.000 70.15052 1 MET D CA 1
ATOM 1885 C C . MET D 4 1 ? -29.63900 -15.12200 -1.35600 1.000 57.51742 1 MET D C 1
ATOM 1886 O O . MET D 4 1 ? -29.39800 -13.91500 -1.29300 1.000 65.27098 1 MET D O 1
ATOM 1891 N N . LEU D 4 2 ? -29.80200 -15.90000 -0.28300 1.000 61.12838 2 LEU D N 1
ATOM 1892 C CA . LEU D 4 2 ? -29.92200 -15.34500 1.06200 1.000 49.96389 2 LEU D CA 1
ATOM 1893 C C . LEU D 4 2 ? -28.67500 -14.55900 1.45800 1.000 44.35795 2 LEU D C 1
ATOM 1894 O O . LEU D 4 2 ? -27.56800 -14.86600 1.01100 1.000 49.44540 2 LEU D O 1
ATOM 1899 N N . PRO D 4 3 ? -28.83600 -13.54200 2.31800 1.000 43.24992 3 PRO D N 1
ATOM 1900 C CA . PRO D 4 3 ? -27.67800 -12.75400 2.77400 1.000 43.48153 3 PRO D CA 1
ATOM 1901 C C . PRO D 4 3 ? -26.53200 -13.58100 3.33100 1.000 46.05552 3 PRO D C 1
ATOM 1902 O O . PRO D 4 3 ? -25.37100 -13.33200 2.98400 1.000 43.80788 3 PRO D O 1
ATOM 1906 N N . LEU D 4 4 ? -26.82100 -14.56200 4.18900 1.000 49.47962 4 LEU D N 1
ATOM 1907 C CA . LEU D 4 4 ? -25.75100 -15.35200 4.79400 1.000 50.54553 4 LEU D CA 1
ATOM 1908 C C . LEU D 4 4 ? -25.14300 -16.35100 3.80700 1.000 43.16044 4 LEU D C 1
ATOM 1909 O O . LEU D 4 4 ? -23.96500 -16.70800 3.93700 1.000 50.98506 4 LEU D O 1
ATOM 1914 N N . THR D 4 5 ? -25.91000 -16.78200 2.80800 1.000 50.73503 5 THR D N 1
ATOM 1915 C CA . THR D 4 5 ? -25.34400 -17.58900 1.72600 1.000 49.02693 5 THR D CA 1
ATOM 1916 C C . THR D 4 5 ? -24.31000 -16.79300 0.93700 1.000 58.13065 5 THR D C 1
ATOM 1917 O O . THR D 4 5 ? -23.22100 -17.30000 0.63100 1.000 53.49589 5 THR D O 1
ATOM 1921 N N . LEU D 4 6 ? -24.62500 -15.53500 0.61500 1.000 51.92991 6 LEU D N 1
ATOM 1922 C CA . LEU D 4 6 ? -23.64100 -14.66300 -0.01300 1.000 49.75070 6 LEU D CA 1
ATOM 1923 C C . LEU D 4 6 ? -22.42500 -14.48300 0.88000 1.000 44.06844 6 LEU D C 1
ATOM 1924 O O . LEU D 4 6 ? -21.28100 -14.54800 0.41000 1.000 52.59315 6 LEU D O 1
ATOM 1929 N N . LEU D 4 7 ? -22.65300 -14.25000 2.17600 1.000 40.37063 7 LEU D N 1
ATOM 1930 C CA . LEU D 4 7 ? -21.52800 -14.09400 3.09300 1.000 40.02585 7 LEU D CA 1
ATOM 1931 C C . LEU D 4 7 ? -20.61200 -15.31700 3.05300 1.000 41.51024 7 LEU D C 1
ATOM 1932 O O . LEU D 4 7 ? -19.38500 -15.18600 2.96700 1.000 47.03985 7 LEU D O 1
ATOM 1937 N N . ASN D 4 8 ? -21.19300 -16.51800 3.10900 1.000 46.52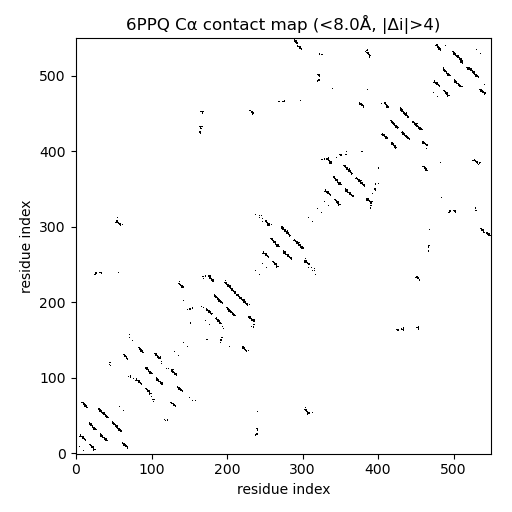663 8 ASN D N 1
ATOM 1938 C CA . ASN D 4 8 ? -20.38500 -17.73200 3.02100 1.000 50.02442 8 ASN D CA 1
ATOM 1939 C C . ASN D 4 8 ? -19.64700 -17.80300 1.69200 1.000 58.71230 8 ASN D C 1
ATOM 1940 O O . ASN D 4 8 ? -18.49200 -18.24000 1.63500 1.000 55.10924 8 ASN D O 1
ATOM 1945 N N . ALA D 4 9 ? -20.29200 -17.35800 0.61300 1.000 52.74843 9 ALA D N 1
ATOM 1946 C CA . ALA D 4 9 ? -19.63900 -17.36700 -0.69100 1.000 59.73085 9 ALA D CA 1
ATOM 1947 C C . ALA D 4 9 ? -18.49800 -16.35400 -0.78500 1.000 53.99068 9 ALA D C 1
ATOM 1948 O O . ALA D 4 9 ? -17.64900 -16.47800 -1.67800 1.000 61.92848 9 ALA D O 1
ATOM 1950 N N . THR D 4 10 ? -18.45600 -15.37100 0.11100 1.000 51.14297 10 THR D N 1
ATOM 1951 C CA . THR D 4 10 ? -17.42700 -14.33600 0.11000 1.000 52.59052 10 THR D CA 1
ATOM 1952 C C . THR D 4 10 ? -16.11700 -14.78300 0.76800 1.000 51.17719 10 THR D C 1
ATOM 1953 O O . THR D 4 10 ? -15.12200 -14.05200 0.69800 1.000 50.95611 10 THR D O 1
ATOM 1957 N N . GLN D 4 11 ? -16.06800 -15.97600 1.35800 1.000 52.61947 11 GLN D N 1
ATOM 1958 C CA . GLN D 4 11 ? -14.83800 -16.46500 1.97300 1.000 56.98578 11 GLN D CA 1
ATOM 1959 C C . GLN D 4 11 ? -13.67300 -16.44500 0.99200 1.000 55.79090 11 GLN D C 1
ATOM 1960 O O . GLN D 4 11 ? -13.78200 -16.91900 -0.14100 1.000 56.11989 11 GLN D O 1
ATOM 1966 N N . GLY D 4 12 ? -12.55100 -15.88600 1.43800 1.000 51.00348 12 GLY D N 1
ATOM 1967 C CA . GLY D 4 12 ? -11.37600 -15.75400 0.59900 1.000 57.34898 12 GLY D CA 1
ATOM 1968 C C . GLY D 4 12 ? -11.28500 -14.44400 -0.14900 1.000 56.77523 12 GLY D C 1
ATOM 1969 O O . GLY D 4 12 ? -10.27900 -14.20600 -0.83100 1.000 63.96293 12 GLY D O 1
ATOM 1970 N N . ARG D 4 13 ? -12.28700 -13.58200 -0.02600 1.000 54.07490 13 ARG D N 1
ATOM 1971 C CA . ARG D 4 13 ? -12.39700 -12.34800 -0.78100 1.000 49.14537 13 ARG D CA 1
ATOM 1972 C C . ARG D 4 13 ? -12.38200 -11.12500 0.12800 1.000 45.08172 13 ARG D C 1
ATOM 1973 O O . ARG D 4 13 ? -12.65600 -11.22400 1.33300 1.000 44.64746 13 ARG D O 1
ATOM 1981 N N . PRO D 4 14 ? -12.03400 -9.95900 -0.41500 1.000 46.68981 14 PRO D N 1
ATOM 1982 C CA . PRO D 4 14 ? -12.08100 -8.72700 0.38000 1.000 47.18724 14 PRO D CA 1
ATOM 1983 C C . PRO D 4 14 ? -13.49100 -8.40400 0.85300 1.000 52.32733 14 PRO D C 1
ATOM 1984 O O . PRO D 4 14 ? -14.48700 -8.71000 0.19500 1.000 47.95838 14 PRO D O 1
ATOM 1988 N N . ILE D 4 15 ? -13.55700 -7.79200 2.03400 1.000 40.12323 15 ILE D N 1
ATOM 1989 C CA . ILE D 4 15 ? -14.80300 -7.41600 2.67100 1.000 41.46287 15 ILE D CA 1
ATOM 1990 C C . ILE D 4 15 ? -14.51400 -6.17900 3.51000 1.000 43.59207 15 ILE D C 1
ATOM 1991 O O . ILE D 4 15 ? -13.36500 -5.92300 3.89700 1.000 39.59948 15 ILE D O 1
ATOM 1996 N N . LEU D 4 16 ? -15.55300 -5.37900 3.73500 1.000 38.03614 16 LEU D N 1
ATOM 1997 C CA . LEU D 4 16 ? -15.49900 -4.27800 4.68500 1.000 40.56802 16 LEU D CA 1
ATOM 1998 C C . LEU D 4 16 ? -16.56600 -4.54400 5.73100 1.000 41.79712 16 LEU D C 1
ATOM 1999 O O . LEU D 4 16 ? -17.70900 -4.83000 5.38300 1.000 36.64387 16 LEU D O 1
ATOM 2004 N N . VAL D 4 17 ? -16.20200 -4.45300 7.00500 1.000 33.72246 17 VAL D N 1
ATOM 2005 C CA . VAL D 4 17 ? -17.12900 -4.66400 8.10900 1.000 33.96197 17 VAL D CA 1
ATOM 2006 C C . VAL D 4 17 ? -17.22300 -3.35500 8.87000 1.000 32.38283 17 VAL D C 1
ATOM 2007 O O . VAL D 4 17 ? -16.19700 -2.80800 9.27700 1.000 36.10959 17 VAL D O 1
ATOM 2011 N N . GLU D 4 18 ? -18.43200 -2.83800 9.05800 1.000 29.82726 18 GLU D N 1
ATOM 2012 C CA . GLU D 4 18 ? -18.60900 -1.71100 9.95800 1.000 34.43308 18 GLU D CA 1
ATOM 2013 C C . GLU D 4 18 ? -19.28900 -2.21400 11.22100 1.000 30.30890 18 GLU D C 1
ATOM 2014 O O . GLU D 4 18 ? -20.32900 -2.89300 11.14800 1.000 30.51418 18 GLU D O 1
ATOM 2020 N N . LEU D 4 19 ? -18.69600 -1.87200 12.37100 1.000 30.98793 19 LEU D N 1
ATOM 2021 C CA . LEU D 4 19 ? -19.23800 -2.26400 13.66400 1.000 33.51718 19 LEU D CA 1
ATOM 2022 C C . LEU D 4 19 ? -20.29000 -1.26500 14.13000 1.000 37.55713 19 LEU D C 1
ATOM 2023 O O . LEU D 4 19 ? -20.40400 -0.15100 13.61300 1.000 38.63095 19 LEU D O 1
ATOM 2028 N N . LYS D 4 20 ? -21.06000 -1.66700 15.15100 1.000 35.09105 20 LYS D N 1
ATOM 2029 C CA . LYS D 4 20 ? -22.10000 -0.78000 15.66000 1.000 34.65679 20 LYS D CA 1
ATOM 2030 C C . LYS D 4 20 ? -21.54500 0.56500 16.12800 1.000 39.18365 20 LYS D C 1
ATOM 2031 O O . LYS D 4 20 ? -22.26000 1.57200 16.08300 1.000 45.38965 20 LYS D O 1
ATOM 2037 N N . ASN D 4 21 ? -20.29100 0.61700 16.58100 1.000 43.18676 21 ASN D N 1
ATOM 2038 C CA . ASN D 4 21 ? -19.72000 1.89000 17.01400 1.000 50.71398 21 ASN D CA 1
ATOM 2039 C C . ASN D 4 21 ? -19.06700 2.67900 15.87900 1.000 44.64746 21 ASN D C 1
ATOM 2040 O O . ASN D 4 21 ? -18.44000 3.71300 16.13700 1.000 40.19166 21 ASN D O 1
ATOM 2045 N N . GLY D 4 22 ? -19.19000 2.22300 14.63400 1.000 43.16307 22 GLY D N 1
ATOM 2046 C CA . GLY D 4 22 ? -18.63900 2.96200 13.51900 1.000 46.16606 22 GLY D CA 1
ATOM 2047 C C . GLY D 4 22 ? -17.20900 2.62400 13.15700 1.000 47.59518 22 GLY D C 1
ATOM 2048 O O . GLY D 4 22 ? -16.69500 3.17100 12.17400 1.000 42.48667 22 GLY D O 1
ATOM 2049 N N . GLU D 4 23 ? -16.54200 1.76200 13.92200 1.000 40.87859 23 GLU D N 1
ATOM 2050 C CA . GLU D 4 23 ? -15.24800 1.24200 13.49400 1.000 47.44779 23 GLU D CA 1
ATOM 2051 C C . GLU D 4 23 ? -15.41800 0.43700 12.21400 1.000 41.67605 23 GLU D C 1
ATOM 2052 O O . GLU D 4 23 ? -16.41600 -0.26200 12.03400 1.000 39.86531 23 GLU D O 1
ATOM 2058 N N . THR D 4 24 ? -14.42000 0.49300 11.33300 1.000 40.62329 24 THR D N 1
ATOM 2059 C CA . THR D 4 24 ? -14.45700 -0.33100 10.12900 1.000 42.46299 24 THR D CA 1
ATOM 2060 C C . THR D 4 24 ? -13.23600 -1.23600 10.06700 1.000 39.76793 24 THR D C 1
ATOM 2061 O O . THR D 4 24 ? -12.15400 -0.87400 10.52000 1.000 42.92620 24 THR D O 1
ATOM 2065 N N . PHE D 4 25 ? -13.43200 -2.41400 9.48400 1.000 36.09907 25 PHE D N 1
ATOM 2066 C CA . PHE D 4 25 ? -12.39500 -3.41800 9.28600 1.000 36.57017 25 PHE D CA 1
ATOM 2067 C C . PHE D 4 25 ? -12.40500 -3.83800 7.82400 1.000 36.82810 25 PHE D C 1
ATOM 2068 O O . PHE D 4 25 ? -13.38900 -4.41000 7.35400 1.000 40.76805 25 PHE D O 1
ATOM 2076 N N . ASN D 4 26 ? -11.31900 -3.55600 7.12200 1.000 36.79389 26 ASN D N 1
ATOM 2077 C CA . ASN D 4 26 ? -11.10400 -3.98900 5.74600 1.000 40.29167 26 ASN D CA 1
ATOM 2078 C C . ASN D 4 26 ? -10.21100 -5.21900 5.76300 1.000 49.58226 26 ASN D C 1
ATOM 2079 O O . ASN D 4 26 ? -9.08500 -5.14500 6.25700 1.000 48.95587 26 ASN D O 1
ATOM 2084 N N . GLY D 4 27 ? -10.68100 -6.33000 5.20400 1.000 45.22648 27 GLY D N 1
ATOM 2085 C CA . GLY D 4 27 ? -9.78800 -7.47900 5.16400 1.000 53.03004 27 GLY D CA 1
ATOM 2086 C C . GLY D 4 27 ? -10.29200 -8.54800 4.22300 1.000 46.10553 27 GLY D C 1
ATOM 2087 O O . GLY D 4 27 ? -11.32200 -8.39500 3.57600 1.000 51.02980 27 GLY D O 1
ATOM 2088 N N . HIS D 4 28 ? -9.56900 -9.66100 4.16500 1.000 43.17360 28 HIS D N 1
ATOM 2089 C CA . HIS D 4 28 ? -10.07300 -10.82800 3.45600 1.000 40.45485 28 HIS D CA 1
ATOM 2090 C C . HIS D 4 28 ? -10.87800 -11.69500 4.41300 1.000 45.81602 28 HIS D C 1
ATOM 2091 O O . HIS D 4 28 ? -10.43600 -11.96700 5.53300 1.000 42.80250 28 HIS D O 1
ATOM 2098 N N . LEU D 4 29 ? -12.07300 -12.10000 3.98400 1.000 43.09990 29 LEU D N 1
ATOM 2099 C CA . LEU D 4 29 ? -12.90500 -12.94600 4.83100 1.000 45.25016 29 LEU D CA 1
ATOM 2100 C C . LEU D 4 29 ? -12.30400 -14.34300 4.88700 1.000 49.65069 29 LEU D C 1
ATOM 2101 O O . LEU D 4 29 ? -12.15500 -15.01300 3.85800 1.000 51.06402 29 LEU D O 1
ATOM 2106 N N . GLU D 4 30 ? -11.93200 -14.77000 6.08700 1.000 44.49744 30 GLU D N 1
ATOM 2107 C CA . GLU D 4 30 ? -11.42200 -16.11800 6.262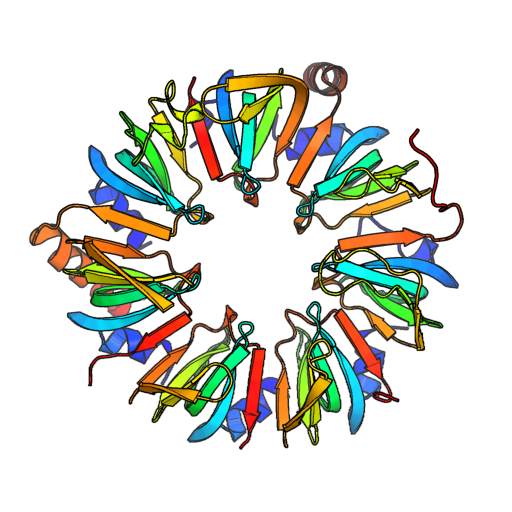00 1.000 46.03447 30 GLU D CA 1
ATOM 2108 C C . GLU D 4 30 ? -12.56000 -17.08400 6.55200 1.000 52.25363 30 GLU D C 1
ATOM 2109 O O . GLU D 4 30 ? -12.71100 -18.09900 5.86500 1.000 54.27756 30 GLU D O 1
ATOM 2115 N N . ASN D 4 31 ? -13.39500 -16.76700 7.53300 1.000 47.49780 31 ASN D N 1
ATOM 2116 C CA . ASN D 4 31 ? -14.48200 -17.68100 7.86300 1.000 52.44313 31 ASN D CA 1
ATOM 2117 C C . ASN D 4 31 ? -15.65000 -16.90200 8.44500 1.000 45.08435 31 ASN D C 1
ATOM 2118 O O . ASN D 4 31 ? -15.50600 -15.75400 8.86700 1.000 40.81279 31 ASN D O 1
ATOM 2123 N N . CYS D 4 32 ? -16.81600 -17.54500 8.46900 1.000 44.26320 32 CYS D N 1
ATOM 2124 C CA . CYS D 4 32 ? -17.99000 -16.97200 9.11300 1.000 44.96329 32 CYS D CA 1
ATOM 2125 C C . CYS D 4 32 ? -18.91100 -18.10000 9.54800 1.000 47.28725 32 CYS D C 1
ATOM 2126 O O . CYS D 4 32 ? -18.77200 -19.24700 9.11200 1.000 45.42124 32 CYS D O 1
ATOM 2129 N N . ASP D 4 33 ? -19.85300 -17.76800 10.42700 1.000 40.92596 33 ASP D N 1
ATOM 2130 C CA . ASP D 4 33 ? -20.83300 -18.76600 10.83600 1.000 48.70058 33 ASP D CA 1
ATOM 2131 C C . ASP D 4 33 ? -22.22800 -18.16100 10.82400 1.000 43.16833 33 ASP D C 1
ATOM 2132 O O . ASP D 4 33 ? -22.40500 -17.01400 10.40200 1.000 45.35544 33 ASP D O 1
ATOM 2137 N N . ASN D 4 34 ? -23.21700 -18.92000 11.29300 1.000 49.79544 34 ASN D N 1
ATOM 2138 C CA . ASN D 4 34 ? -24.60200 -18.47800 11.22500 1.000 56.49362 34 ASN D CA 1
ATOM 2139 C C . ASN D 4 34 ? -24.93800 -17.41300 12.25900 1.000 57.53585 34 ASN D C 1
ATOM 2140 O O . ASN D 4 34 ? -26.00900 -16.80500 12.16200 1.000 56.00672 34 ASN D O 1
ATOM 2145 N N . TYR D 4 35 ? -24.06100 -17.18100 13.24100 1.000 48.13472 35 TYR D N 1
ATOM 2146 C CA . TYR D 4 35 ? -24.18400 -16.01100 14.10400 1.000 47.30304 35 TYR D CA 1
ATOM 2147 C C . TYR D 4 35 ? -23.76900 -14.73200 13.40000 1.000 45.37386 35 TYR D C 1
ATOM 2148 O O . TYR D 4 35 ? -23.97700 -13.64800 13.95600 1.000 40.70225 35 TYR D O 1
ATOM 2157 N N . MET D 4 36 ? -23.17200 -14.84000 12.20900 1.000 40.10218 36 MET D N 1
ATOM 2158 C CA . MET D 4 36 ? -22.42900 -13.76800 11.55900 1.000 39.50210 36 MET D CA 1
ATOM 2159 C C . MET D 4 36 ? -21.13800 -13.41000 12.30100 1.000 35.15948 36 MET D C 1
ATOM 2160 O O . MET D 4 36 ? -20.56000 -12.35200 12.05100 1.000 34.32517 36 MET D O 1
ATOM 2165 N N . ASN D 4 37 ? -20.66100 -14.26700 13.20900 1.000 38.50198 37 ASN D N 1
ATOM 2166 C CA . ASN D 4 37 ? -19.27000 -14.16400 13.64300 1.000 36.17013 37 ASN D CA 1
ATOM 2167 C C . ASN D 4 37 ? -18.36700 -14.28400 12.42300 1.000 38.17300 37 ASN D C 1
ATOM 2168 O O . ASN D 4 37 ? -18.64200 -15.06800 11.50800 1.000 40.85753 37 ASN D O 1
ATOM 2173 N N . LEU D 4 38 ? -17.26200 -13.53600 12.43100 1.000 33.47243 38 LEU D N 1
ATOM 2174 C CA . LEU D 4 38 ? -16.35600 -13.46900 11.29300 1.000 36.24382 38 LEU D CA 1
ATOM 2175 C C . LEU D 4 38 ? -14.92400 -13.63000 11.75900 1.000 39.78109 38 LEU D C 1
ATOM 2176 O O . LEU D 4 38 ? -14.55600 -13.18300 12.84500 1.000 34.98841 38 LEU D O 1
ATOM 2181 N N . THR D 4 39 ? -14.11300 -14.25100 10.91600 1.000 38.79676 39 THR D N 1
ATOM 2182 C CA . THR D 4 39 ? -12.66700 -14.14400 11.00400 1.000 35.45162 39 THR D CA 1
ATOM 2183 C C . THR D 4 39 ? -12.16400 -13.53900 9.70600 1.000 39.23892 39 THR D C 1
ATOM 2184 O O . THR D 4 39 ? -12.57700 -13.97900 8.61900 1.000 40.18640 39 THR D O 1
ATOM 2188 N N . LEU D 4 40 ? -11.26300 -12.55300 9.84000 1.000 36.58597 40 LEU D N 1
ATOM 2189 C CA . LEU D 4 40 ? -10.65100 -11.81600 8.73700 1.000 36.27014 40 LEU D CA 1
ATOM 2190 C C . LEU D 4 40 ? -9.13700 -11.93900 8.79800 1.000 40.24430 40 LEU D C 1
ATOM 2191 O O . LEU D 4 40 ? -8.56500 -12.09600 9.87900 1.000 42.31297 40 LEU D O 1
ATOM 2196 N N . ARG D 4 41 ? -8.48900 -11.83300 7.63200 1.000 41.35759 41 ARG D N 1
ATOM 2197 C CA . ARG D 4 41 ? -7.03700 -11.76000 7.53200 1.000 39.80740 41 ARG D CA 1
ATOM 2198 C C . ARG D 4 41 ? -6.61800 -10.49300 6.79100 1.000 41.64183 41 ARG D C 1
ATOM 2199 O O . ARG D 4 41 ? -7.37800 -9.93100 5.99000 1.000 45.35544 41 ARG D O 1
ATOM 2207 N N . GLU D 4 42 ? -5.39100 -10.05600 7.07700 1.000 44.50534 42 GLU D N 1
ATOM 2208 C CA . GLU D 4 42 ? -4.76300 -8.88500 6.46000 1.000 48.58477 42 GLU D CA 1
ATOM 2209 C C . GLU D 4 42 ? -5.66900 -7.66000 6.56800 1.000 49.70333 42 GLU D C 1
ATOM 2210 O O . GLU D 4 42 ? -6.16900 -7.12400 5.57900 1.000 48.39264 42 GLU D O 1
ATOM 2216 N N . VAL D 4 43 ? -5.82700 -7.21000 7.80800 1.000 39.64423 43 VAL D N 1
ATOM 2217 C CA . VAL D 4 43 ? -6.90500 -6.30800 8.19900 1.000 38.51514 43 VAL D CA 1
ATOM 2218 C C . VAL D 4 43 ? -6.37200 -4.89900 8.39600 1.000 45.90024 43 VAL D C 1
ATOM 2219 O O . VAL D 4 43 ? -5.27900 -4.70400 8.94600 1.000 44.43164 43 VAL D O 1
ATOM 2223 N N . ILE D 4 44 ? -7.17300 -3.91600 7.98900 1.000 43.62102 44 ILE D N 1
ATOM 2224 C CA . ILE D 4 44 ? -6.98900 -2.51900 8.36000 1.000 44.90275 44 ILE D CA 1
ATOM 2225 C C . ILE D 4 44 ? -8.19300 -2.09900 9.19600 1.000 46.43188 44 ILE D C 1
ATOM 2226 O O . ILE D 4 44 ? -9.33800 -2.18400 8.73100 1.000 45.55020 44 ILE D O 1
ATOM 2231 N N . ARG D 4 45 ? -7.93200 -1.67000 10.43200 1.000 44.40796 45 ARG D N 1
ATOM 2232 C CA . ARG D 4 45 ? -8.94800 -1.23000 11.38400 1.000 46.52137 45 ARG D CA 1
ATOM 2233 C C . ARG D 4 45 ? -8.92600 0.29300 11.45300 1.000 55.40664 45 ARG D C 1
ATOM 2234 O O . ARG D 4 45 ? -7.89900 0.88200 11.80800 1.000 55.16188 45 ARG D O 1
ATOM 2242 N N . THR D 4 46 ? -10.04800 0.92500 11.11600 1.000 49.84019 46 THR D N 1
ATOM 2243 C CA . THR D 4 46 ? -10.19700 2.37500 11.17100 1.000 58.05433 46 THR D CA 1
ATOM 2244 C C . THR D 4 46 ? -11.15100 2.74700 12.29900 1.000 60.78624 46 THR D C 1
ATOM 2245 O O . THR D 4 46 ? -12.27600 2.23400 12.36100 1.000 59.60451 46 THR D O 1
ATOM 2249 N N . MET D 4 47 ? -10.70100 3.64400 13.18000 1.000 62.39959 47 MET D N 1
ATOM 2250 C CA . MET D 4 47 ? -11.49300 4.04800 14.33000 1.000 59.70979 47 MET D CA 1
ATOM 2251 C C . MET D 4 47 ? -12.64800 4.95100 13.88800 1.000 61.56528 47 MET D C 1
ATOM 2252 O O . MET D 4 47 ? -12.62100 5.51500 12.78900 1.000 60.55200 47 MET D O 1
ATOM 2257 N N . PRO D 4 48 ? -13.68900 5.08800 14.72500 1.000 66.48692 48 PRO D N 1
ATOM 2258 C CA . PRO D 4 48 ? -14.91300 5.77900 14.26700 1.000 69.20830 48 PRO D CA 1
ATOM 2259 C C . PRO D 4 48 ? -14.67900 7.15600 13.66400 1.000 75.41167 48 PRO D C 1
ATOM 2260 O O . PRO D 4 48 ? -15.16400 7.43400 12.56000 1.000 79.10685 48 PRO D O 1
ATOM 2264 N N . ASP D 4 49 ? -13.92800 8.02300 14.34700 1.000 77.66721 49 ASP D N 1
ATOM 2265 C CA . ASP D 4 49 ? -13.69800 9.37300 13.84700 1.000 79.95169 49 ASP D CA 1
ATOM 2266 C C . ASP D 4 49 ? -12.88300 9.40600 12.56100 1.000 78.61995 49 ASP D C 1
ATOM 2267 O O . ASP D 4 49 ? -12.72400 10.48400 11.98300 1.000 80.84390 49 ASP D O 1
ATOM 2269 N N . GLY D 4 50 ? -12.36800 8.26900 12.09900 1.000 73.99571 50 GLY D N 1
ATOM 2270 C CA . GLY D 4 50 ? -11.48600 8.27500 10.94800 1.000 72.29551 50 GLY D CA 1
ATOM 2271 C C . GLY D 4 50 ? -10.10700 8.82800 11.21900 1.000 69.88996 50 GLY D C 1
ATOM 2272 O O . GLY D 4 50 ? -9.41600 9.23200 10.28000 1.000 81.55978 50 GLY D O 1
ATOM 2273 N N . ASP D 4 51 ? -9.67500 8.84600 12.48400 1.000 74.59842 51 ASP D N 1
ATOM 2274 C CA . ASP D 4 51 ? -8.45900 9.53900 12.88200 1.000 80.24120 51 ASP D CA 1
ATOM 2275 C C . ASP D 4 51 ? -7.28700 8.62300 13.22100 1.000 85.30233 51 ASP D C 1
ATOM 2276 O O . ASP D 4 51 ? -6.14100 9.08200 13.18200 1.000 93.98232 51 ASP D O 1
ATOM 2278 N N . LYS D 4 52 ? -7.53300 7.35700 13.55400 1.000 77.51456 52 LYS D N 1
ATOM 2279 C CA . LYS D 4 52 ? -6.47000 6.42400 13.90400 1.000 74.25890 52 LYS D CA 1
ATOM 2280 C C . LYS D 4 52 ? -6.69000 5.10200 13.18100 1.000 71.25591 52 LYS D C 1
ATOM 2281 O O . LYS D 4 52 ? -7.82000 4.60900 13.10200 1.000 66.64746 52 LYS D O 1
ATOM 2283 N N . PHE D 4 53 ? -5.60500 4.53100 12.65600 1.000 70.77691 53 PHE D N 1
ATOM 2284 C CA . PHE D 4 53 ? -5.66200 3.31900 11.85000 1.000 67.73444 53 PHE D CA 1
ATOM 2285 C C . PHE D 4 53 ? -4.66600 2.29100 12.37500 1.000 68.70034 53 PHE D C 1
ATOM 2286 O O . PHE D 4 53 ? -3.60000 2.63800 12.89100 1.000 68.14764 53 PHE D O 1
ATOM 2288 N N . PHE D 4 54 ? -5.03000 1.01500 12.23500 1.000 56.10936 54 PHE D N 1
ATOM 2289 C CA . PHE D 4 54 ? -4.21500 -0.09300 12.71200 1.000 58.25962 54 PHE D CA 1
ATOM 2290 C C . PHE D 4 54 ? -4.19400 -1.20600 11.67200 1.000 55.90407 54 PHE D C 1
ATOM 2291 O O . PHE D 4 54 ? -5.17400 -1.42500 10.95900 1.000 54.10649 54 PHE D O 1
ATOM 2299 N N . ARG D 4 55 ? -3.07200 -1.91200 11.59100 1.000 53.16164 55 ARG D N 1
ATOM 2300 C CA . ARG D 4 55 ? -2.95800 -3.12300 10.78400 1.000 52.98004 55 ARG D CA 1
ATOM 2301 C C . ARG D 4 55 ? -2.95200 -4.33900 11.70200 1.000 54.64339 55 ARG D C 1
ATOM 2302 O O . ARG D 4 55 ? -2.16900 -4.39500 12.65400 1.000 57.38320 55 ARG D O 1
ATOM 2304 N N . LEU D 4 56 ? -3.82500 -5.30300 11.42000 1.000 44.28426 56 LEU D N 1
ATOM 2305 C CA . LEU D 4 56 ? -3.90300 -6.55500 12.16500 1.000 47.31620 56 LEU D CA 1
ATOM 2306 C C . LEU D 4 56 ? -3.67200 -7.72800 11.22300 1.000 46.69770 56 LEU D C 1
ATOM 2307 O O . LEU D 4 56 ? -4.29800 -7.78000 10.15900 1.000 46.57401 56 LEU D O 1
ATOM 2312 N N . PRO D 4 57 ? -2.81100 -8.68800 11.56500 1.000 42.92357 57 PRO D N 1
ATOM 2313 C CA . PRO D 4 57 ? -2.66000 -9.86000 10.68700 1.000 44.13424 57 PRO D CA 1
ATOM 2314 C C . PRO D 4 57 ? -3.93700 -10.66400 10.56000 1.000 41.51287 57 PRO D C 1
ATOM 2315 O O . PRO D 4 57 ? -4.23400 -11.19200 9.48400 1.000 44.24215 57 PRO D O 1
ATOM 2319 N N . GLU D 4 58 ? -4.73200 -10.73900 11.62000 1.000 36.90442 58 GLU D N 1
ATOM 2320 C CA . GLU D 4 58 ? -6.01800 -11.41100 11.55500 1.000 40.54433 58 GLU D CA 1
ATOM 2321 C C . GLU D 4 58 ? -6.85000 -10.91500 12.72200 1.000 44.44743 58 GLU D C 1
ATOM 2322 O O . GLU D 4 58 ? -6.33600 -10.29500 13.65600 1.000 40.82068 58 GLU D O 1
ATOM 2328 N N . CYS D 4 59 ? -8.14400 -11.19800 12.65700 1.000 41.73132 59 CYS D N 1
ATOM 2329 C CA . CYS D 4 59 ? -9.01000 -10.81100 13.76300 1.000 41.24179 59 CYS D CA 1
ATOM 2330 C C . CYS D 4 59 ? -10.31000 -11.59400 13.70800 1.000 40.14166 59 CYS D C 1
ATOM 2331 O O . CYS D 4 59 ? -10.67700 -12.17800 12.68400 1.000 39.59948 59 CYS D O 1
ATOM 2334 N N . TYR D 4 60 ? -10.98600 -11.61600 14.85100 1.000 37.58082 60 TYR D N 1
ATOM 2335 C CA . TYR D 4 60 ? -12.27400 -12.26700 15.01200 1.000 34.46466 60 TYR D CA 1
ATOM 2336 C C . TYR D 4 60 ? -13.24600 -11.20500 15.48600 1.000 32.68813 60 TYR D C 1
ATOM 2337 O O . TYR D 4 60 ? -12.91700 -10.43300 16.39600 1.000 33.00133 60 TYR D O 1
ATOM 2346 N N . ILE D 4 61 ? -14.42000 -11.15600 14.85500 1.000 32.34072 61 ILE D N 1
ATOM 2347 C CA . ILE D 4 61 ? -15.46300 -10.18000 15.15200 1.000 31.50115 61 ILE D CA 1
ATOM 2348 C C . ILE D 4 61 ? -16.73800 -10.93900 15.53500 1.000 33.27767 61 ILE D C 1
ATOM 2349 O O . ILE D 4 61 ? -17.22400 -11.78000 14.76200 1.000 36.64387 61 ILE D O 1
ATOM 2354 N N . ARG D 4 62 ? -17.27200 -10.65100 16.72200 1.000 34.48571 62 ARG D N 1
ATOM 2355 C CA . ARG D 4 62 ? -18.52000 -11.27300 17.14300 1.000 34.76469 62 ARG D CA 1
ATOM 2356 C C . ARG D 4 62 ? -19.68100 -10.68600 16.34400 1.000 37.55977 62 ARG D C 1
ATOM 2357 O O . ARG D 4 62 ? -19.78100 -9.47000 16.15800 1.000 40.91543 62 ARG D O 1
ATOM 2365 N N . GLY D 4 63 ? -20.56200 -11.56700 15.86100 1.000 36.50174 63 GLY D N 1
ATOM 2366 C CA . GLY D 4 63 ? -21.59200 -11.14600 14.91300 1.000 33.26978 63 GLY D CA 1
ATOM 2367 C C . GLY D 4 63 ? -22.55800 -10.10000 15.44000 1.000 32.55127 63 GLY D C 1
ATOM 2368 O O . GLY D 4 63 ? -23.02800 -9.24200 14.68000 1.000 32.61707 63 GLY D O 1
ATOM 2369 N N . ASN D 4 64 ? -22.86600 -10.13500 16.73800 1.000 31.32481 64 ASN D N 1
ATOM 2370 C CA . ASN D 4 64 ? -23.83400 -9.17000 17.25000 1.000 35.63585 64 ASN D CA 1
ATOM 2371 C C . ASN D 4 64 ? -23.24000 -7.78200 17.45900 1.000 33.18819 64 ASN D C 1
ATOM 2372 O O . ASN D 4 64 ? -23.91600 -6.91700 18.02200 1.000 39.97058 64 ASN D O 1
ATOM 2377 N N . ASN D 4 65 ? -21.98900 -7.56300 17.05700 1.000 32.13280 65 ASN D N 1
ATOM 2378 C CA . ASN D 4 65 ? -21.37100 -6.24300 17.06700 1.000 36.37541 65 ASN D CA 1
ATOM 2379 C C . ASN D 4 65 ? -21.39100 -5.59100 15.68500 1.000 35.03578 65 ASN D C 1
ATOM 2380 O O . ASN D 4 65 ? -20.87400 -4.48200 15.52900 1.000 37.92823 65 ASN D O 1
ATOM 2385 N N . ILE D 4 66 ? -21.94900 -6.25100 14.69600 1.000 31.76433 66 ILE D N 1
ATOM 2386 C CA . ILE D 4 66 ? -21.83200 -5.80400 13.30500 1.000 30.00097 66 ILE D CA 1
ATOM 2387 C C . ILE D 4 66 ? -22.97800 -4.86300 12.96800 1.000 34.44360 66 ILE D C 1
ATOM 2388 O O . ILE D 4 66 ? -24.13400 -5.11100 13.33000 1.000 34.24358 66 ILE D O 1
ATOM 2393 N N . LYS D 4 67 ? -22.65400 -3.77100 12.27000 1.000 30.64052 67 LYS D N 1
ATOM 2394 C CA . LYS D 4 67 ? -23.66200 -2.91900 11.65600 1.000 32.40652 67 LYS D CA 1
ATOM 2395 C C . LYS D 4 67 ? -23.95600 -3.42200 10.24600 1.000 34.89103 67 LYS D C 1
ATOM 2396 O O . LYS D 4 67 ? -25.07600 -3.84400 9.94400 1.000 33.43296 67 LYS D O 1
ATOM 2402 N N . TYR D 4 68 ? -22.94400 -3.42000 9.39000 1.000 30.48787 68 TYR D N 1
ATOM 2403 C CA . TYR D 4 68 ? -23.16100 -3.96900 8.05400 1.000 33.98302 68 TYR D CA 1
ATOM 2404 C C . TYR D 4 68 ? -21.84200 -4.44800 7.47900 1.000 33.23556 68 TYR D C 1
ATOM 2405 O O . TYR D 4 68 ? -20.77200 -4.19400 8.02500 1.000 34.28306 68 TYR D O 1
ATOM 2414 N N . LEU D 4 69 ? -21.94500 -5.13900 6.34200 1.000 31.75644 69 LEU D N 1
ATOM 2415 C CA . LEU D 4 69 ? -20.80800 -5.58500 5.55700 1.000 31.51957 69 LEU D CA 1
ATOM 2416 C C . LEU D 4 69 ? -20.96000 -5.04100 4.14800 1.000 34.61994 69 LEU D C 1
ATOM 2417 O O . LEU D 4 69 ? -22.07700 -4.91800 3.64600 1.000 34.00934 69 LEU D O 1
ATOM 2422 N N . ARG D 4 70 ? -19.83600 -4.72700 3.51900 1.000 31.86171 70 ARG D N 1
ATOM 2423 C CA . ARG D 4 70 ? -19.80700 -4.38000 2.09900 1.000 33.00659 70 ARG D CA 1
ATOM 2424 C C . ARG D 4 70 ? -18.91700 -5.36900 1.36300 1.000 37.58345 70 ARG D C 1
ATOM 2425 O O . ARG D 4 70 ? -17.84600 -5.75700 1.85500 1.000 39.66265 70 ARG D O 1
ATOM 2433 N N . ILE D 4 71 ? -19.37100 -5.78900 0.18200 1.000 39.70213 71 ILE D N 1
ATOM 2434 C CA . ILE D 4 71 ? -18.60100 -6.70000 -0.65000 1.000 44.93170 71 ILE D CA 1
ATOM 2435 C C . ILE D 4 71 ? -18.62800 -6.17700 -2.07800 1.000 41.22863 71 ILE D C 1
ATOM 2436 O O . ILE D 4 71 ? -19.47400 -5.35900 -2.44800 1.000 42.80776 71 ILE D O 1
ATOM 2441 N N . GLN D 4 72 ? -17.66400 -6.63700 -2.87500 1.000 43.31835 72 GLN D N 1
ATOM 2442 C CA . GLN D 4 72 ? -17.57000 -6.19700 -4.25900 1.000 53.73802 72 GLN D CA 1
ATOM 2443 C C . GLN D 4 72 ? -18.76700 -6.69500 -5.06100 1.000 56.23569 72 GLN D C 1
ATOM 2444 O O . GLN D 4 72 ? -19.25900 -7.80500 -4.84500 1.000 51.64567 72 GLN D O 1
ATOM 2450 N N . ASP D 4 73 ? -19.22600 -5.87500 -6.00800 1.000 51.75621 73 ASP D N 1
ATOM 2451 C CA . ASP D 4 73 ? -20.32600 -6.31000 -6.85900 1.000 54.59339 73 ASP D CA 1
ATOM 2452 C C . ASP D 4 73 ? -19.92300 -7.52700 -7.68800 1.000 64.30508 73 ASP D C 1
ATOM 2453 O O . ASP D 4 73 ? -20.73500 -8.43900 -7.91200 1.000 65.44206 73 ASP D O 1
ATOM 2458 N N . GLU D 4 74 ? -18.66400 -7.55200 -8.13900 1.000 63.28127 74 GLU D N 1
ATOM 2459 C CA . GLU D 4 74 ? -18.12200 -8.68100 -8.89000 1.000 75.80909 74 GLU D CA 1
ATOM 2460 C C . GLU D 4 74 ? -18.35800 -10.00000 -8.16700 1.000 71.87441 74 GLU D C 1
ATOM 2461 O O . GLU D 4 74 ? -18.64600 -11.02600 -8.79700 1.000 72.16392 74 GLU D O 1
ATOM 2467 N N . VAL D 4 75 ? -18.23800 -9.98600 -6.83900 1.000 63.12599 75 VAL D N 1
ATOM 2468 C CA . VAL D 4 75 ? -18.44700 -11.19400 -6.05100 1.000 62.73384 75 VAL D CA 1
ATOM 2469 C C . VAL D 4 75 ? -19.88200 -11.67300 -6.19000 1.000 72.89032 75 VAL D C 1
ATOM 2470 O O . VAL D 4 75 ? -20.14000 -12.85400 -6.44600 1.000 73.35880 75 VAL D O 1
ATOM 2474 N N . LEU D 4 76 ? -20.83900 -10.76800 -5.97600 1.000 66.01318 76 LEU D N 1
ATOM 2475 C CA . LEU D 4 76 ? -22.24100 -11.14100 -6.10300 1.000 77.89092 76 LEU D CA 1
ATOM 2476 C C . LEU D 4 76 ? -22.53300 -11.69400 -7.49400 1.000 81.76243 76 LEU D C 1
ATOM 2477 O O . LEU D 4 76 ? -23.25000 -12.69300 -7.63600 1.000 94.97981 76 LEU D O 1
ATOM 2482 N N . SER D 4 77 ? -21.93500 -11.09600 -8.53000 1.000 92.80850 77 SER D N 1
ATOM 2483 C CA . SER D 4 77 ? -22.14700 -11.58600 -9.89300 1.000 91.29779 77 SER D CA 1
ATOM 2484 C C . SER D 4 77 ? -21.59600 -13.00000 -10.07700 1.000 87.02622 77 SER D C 1
ATOM 2485 O O . SER D 4 77 ? -22.27900 -13.88700 -10.61100 1.000 83.54160 77 SER D O 1
ATOM 2488 N N . GLN D 4 78 ? -20.34900 -13.22500 -9.65600 1.000 84.04692 78 GLN D N 1
ATOM 2489 C CA . GLN D 4 78 ? -19.72100 -14.52800 -9.85500 1.000 86.24718 78 GLN D CA 1
ATOM 2490 C C . GLN D 4 78 ? -20.38900 -15.60900 -9.01700 1.000 87.43417 78 GLN D C 1
ATOM 2491 O O . GLN D 4 78 ? -20.45300 -16.76900 -9.44100 1.000 91.06092 78 GLN D O 1
ATOM 2493 N N . VAL D 4 79 ? -20.88600 -15.25500 -7.83200 1.000 90.42926 79 VAL D N 1
ATOM 2494 C CA . VAL D 4 79 ? -21.58400 -16.22500 -6.99600 1.000 92.25843 79 VAL D CA 1
ATOM 2495 C C . VAL D 4 79 ? -22.94400 -16.55700 -7.59200 1.000 92.24527 79 VAL D C 1
ATOM 2496 O O . VAL D 4 79 ? -23.37900 -17.71500 -7.57000 1.000 97.71698 79 VAL D O 1
ATOM 2498 N N . ALA D 4 80 ? -23.63900 -15.55300 -8.13800 1.000 91.90839 80 ALA D N 1
ATOM 2499 C CA . ALA D 4 80 ? -24.90600 -15.82100 -8.80800 1.000 94.81663 80 ALA D CA 1
ATOM 2500 C C . ALA D 4 80 ? -24.70400 -16.70800 -10.02800 1.000 105.69688 80 ALA D C 1
ATOM 2501 O O . ALA D 4 80 ? -25.55300 -17.55300 -10.33600 1.000 115.17434 80 ALA D O 1
ATOM 2503 N N . LYS D 4 81 ? -23.58400 -16.53300 -10.73900 1.000 108.51301 81 LYS D N 1
ATOM 2504 C CA . LYS D 4 81 ? -23.32300 -17.38200 -11.90000 1.000 107.80240 81 LYS D CA 1
ATOM 2505 C C . LYS D 4 81 ? -23.07200 -18.83200 -11.49700 1.000 111.26597 81 LYS D C 1
ATOM 2506 O O . LYS D 4 81 ? -23.44400 -19.75000 -12.23600 1.000 114.04525 81 LYS D O 1
ATOM 2508 N N . GLN D 4 82 ? -22.44900 -19.05600 -10.34300 1.000 111.13175 82 GLN D N 1
ATOM 2509 C CA . GLN D 4 82 ? -22.20500 -20.40800 -9.84700 1.000 110.62116 82 GLN D CA 1
ATOM 2510 C C . GLN D 4 82 ? -23.19000 -20.77000 -8.73900 1.000 113.25042 82 GLN D C 1
ATOM 2511 O O . GLN D 4 82 ? -24.16200 -21.49100 -8.96800 1.000 119.73278 82 GLN D O 1
ATOM 2513 N N . ILE E 5 5 ? -6.05400 -23.90000 31.01100 1.000 90.59507 5 ILE E N 1
ATOM 2514 C CA . ILE E 5 5 ? -6.79900 -23.50500 32.20400 1.000 84.94440 5 ILE E CA 1
ATOM 2515 C C . ILE E 5 5 ? -8.23200 -23.16000 31.82600 1.000 70.10314 5 ILE E C 1
ATOM 2516 O O . ILE E 5 5 ? -8.46600 -22.42100 30.87100 1.000 74.74317 5 ILE E O 1
ATOM 2521 N N . LEU E 5 6 ? -9.19300 -23.68900 32.56700 1.000 51.07454 6 LEU E N 1
ATOM 2522 C CA . LEU E 5 6 ? -10.56000 -23.37100 32.16000 1.000 46.10816 6 LEU E CA 1
ATOM 2523 C C . LEU E 5 6 ? -11.06300 -22.15000 32.92000 1.000 47.35041 6 LEU E C 1
ATOM 2524 O O . LEU E 5 6 ? -10.98200 -22.12000 34.15700 1.000 46.04236 6 LEU E O 1
ATOM 2529 N N . PRO E 5 7 ? -11.56900 -21.13600 32.21500 1.000 43.48679 7 PRO E N 1
ATOM 2530 C CA . PRO E 5 7 ? -12.00800 -19.90400 32.89700 1.000 38.99152 7 PRO E CA 1
ATOM 2531 C C . PRO E 5 7 ? -12.93600 -20.13600 34.08200 1.000 37.08076 7 PRO E C 1
ATOM 2532 O O . PRO E 5 7 ? -12.71300 -19.57600 35.17000 1.000 42.88935 7 PRO E O 1
ATOM 2536 N N . LEU E 5 8 ? -13.97500 -20.96200 33.90700 1.000 40.10218 8 LEU E N 1
ATOM 2537 C CA . LEU E 5 8 ? -14.94500 -21.12800 34.98700 1.000 38.54410 8 LEU E CA 1
ATOM 2538 C C . LEU E 5 8 ? -14.38400 -21.95500 36.13800 1.000 40.36273 8 LEU E C 1
ATOM 2539 O O . LEU E 5 8 ? -14.85500 -21.81800 37.27500 1.000 41.74974 8 LEU E O 1
ATOM 2544 N N . GLU E 5 9 ? -13.37300 -22.78800 35.88100 1.000 43.03674 9 GLU E N 1
ATOM 2545 C CA . GLU E 5 9 ? -12.69700 -23.46900 36.98400 1.000 43.07622 9 GLU E CA 1
ATOM 2546 C C . GLU E 5 9 ? -11.88500 -22.48400 37.82000 1.000 46.48452 9 GLU E C 1
ATOM 2547 O O . GLU E 5 9 ? -11.83400 -22.60000 39.05100 1.000 44.03949 9 GLU E O 1
ATOM 2553 N N . LEU E 5 10 ? -11.25500 -21.49700 37.17400 1.000 42.30770 10 LEU E N 1
ATOM 2554 C CA . LEU E 5 10 ? -10.56600 -20.45000 37.92100 1.000 45.32386 10 LEU E CA 1
ATOM 2555 C C . LEU E 5 10 ? -11.54800 -19.66700 38.78700 1.000 42.11294 10 LEU E C 1
ATOM 2556 O O . LEU E 5 10 ? -11.27500 -19.37400 39.96700 1.000 42.13400 10 LEU E O 1
ATOM 2561 N N . ILE E 5 11 ? -12.72300 -19.36400 38.23400 1.000 40.76278 11 ILE E N 1
ATOM 2562 C CA . ILE E 5 11 ? -13.71500 -18.66600 39.05000 1.000 41.62078 11 ILE E CA 1
ATOM 2563 C C . ILE E 5 11 ? -14.16300 -19.53500 40.21800 1.000 39.47842 11 ILE E C 1
ATOM 2564 O O . ILE E 5 11 ? -14.28400 -19.05300 41.35200 1.000 39.42315 11 ILE E O 1
ATOM 2569 N N . ASP E 5 12 ? -14.41100 -20.82800 39.97300 1.000 37.66504 12 ASP E N 1
ATOM 2570 C CA . ASP E 5 12 ? -14.84000 -21.69500 41.06500 1.000 37.10445 12 ASP E CA 1
ATOM 2571 C C . ASP E 5 12 ? -13.76700 -21.81500 42.14000 1.000 44.39216 12 ASP E C 1
ATOM 2572 O O . ASP E 5 12 ? -14.08800 -21.93600 43.32900 1.000 41.98661 12 ASP E O 1
ATOM 2577 N N . LYS E 5 13 ? -12.49200 -21.79200 41.74500 1.000 43.60523 13 LYS E N 1
ATOM 2578 C CA . LYS E 5 13 ? -11.41200 -21.84800 42.72400 1.000 42.29454 13 LYS E CA 1
ATOM 2579 C C . LYS E 5 13 ? -11.35800 -20.58700 43.57500 1.000 38.29143 13 LYS E C 1
ATOM 2580 O O . LYS E 5 13 ? -10.76600 -20.60800 44.66900 1.000 41.76817 13 LYS E O 1
ATOM 2582 N N . CYS E 5 14 ? -11.94600 -19.49900 43.08900 1.000 40.48380 14 CYS E N 1
ATOM 2583 C CA . CYS E 5 14 ? -11.96800 -18.24700 43.83700 1.000 41.31022 14 CYS E CA 1
ATOM 2584 C C . CYS E 5 14 ? -13.07100 -18.17600 44.90600 1.000 47.83731 14 CYS E C 1
ATOM 2585 O O . CYS E 5 14 ? -13.16900 -17.16200 45.61100 1.000 40.94965 14 CYS E O 1
ATOM 2588 N N . ILE E 5 15 ? -13.91700 -19.19800 45.04100 1.000 42.07873 15 ILE E N 1
ATOM 2589 C CA . ILE E 5 15 ? -15.03100 -19.11700 45.98300 1.000 36.28067 15 ILE E CA 1
ATOM 2590 C C . ILE E 5 15 ? -14.49300 -18.99500 47.40400 1.000 37.04918 15 ILE E C 1
ATOM 2591 O O . ILE E 5 15 ? -13.57000 -19.71700 47.80800 1.000 39.46789 15 ILE E O 1
ATOM 2596 N N . GLY E 5 16 ? -15.06300 -18.06300 48.16900 1.000 41.33654 16 GLY E N 1
ATOM 2597 C CA . GLY E 5 16 ? -14.56800 -17.75700 49.50000 1.000 37.32290 16 GLY E CA 1
ATOM 2598 C C . GLY E 5 16 ? -13.42700 -16.75300 49.53800 1.000 43.13938 16 GLY E C 1
ATOM 2599 O O . GLY E 5 16 ? -13.04500 -16.31200 50.63300 1.000 44.65272 16 GLY E O 1
ATOM 2600 N N . SER E 5 17 ? -12.87300 -16.38200 48.38500 1.000 43.27098 17 SER E N 1
ATOM 2601 C CA . SER E 5 17 ? -11.76800 -15.43900 48.28800 1.000 47.24514 17 SER E CA 1
ATOM 2602 C C . SER E 5 17 ? -12.23800 -14.15300 47.61600 1.000 40.95754 17 SER E C 1
ATOM 2603 O O . SER E 5 17 ? -13.35600 -14.05800 47.10700 1.000 38.65463 17 SER E O 1
ATOM 2606 N N . ASN E 5 18 ? -11.36200 -13.15100 47.61800 1.000 40.47591 18 ASN E N 1
ATOM 2607 C CA . ASN E 5 18 ? -11.71300 -11.87700 47.00500 1.000 42.89462 18 ASN E CA 1
ATOM 2608 C C . ASN E 5 18 ? -11.78200 -12.01400 45.49000 1.000 39.40999 18 ASN E C 1
ATOM 2609 O O . ASN E 5 18 ? -10.98400 -12.72600 44.87400 1.000 45.10014 18 ASN E O 1
ATOM 2614 N N . LEU E 5 19 ? -12.75200 -11.33000 44.89400 1.000 36.32804 19 LEU E N 1
ATOM 2615 C CA . LEU E 5 19 ? -12.94700 -11.28500 43.45400 1.000 33.34347 19 LEU E CA 1
ATOM 2616 C C . LEU E 5 19 ? -13.24200 -9.84200 43.07200 1.000 43.50522 19 LEU E C 1
ATOM 2617 O O . LEU E 5 19 ? -14.04600 -9.17500 43.73700 1.000 43.81052 19 LEU E O 1
ATOM 2622 N N . TRP E 5 20 ? -12.59700 -9.37100 42.00200 1.000 35.48583 20 TRP E N 1
ATOM 2623 C CA . TRP E 5 20 ? -12.77000 -8.01400 41.49500 1.000 32.88552 20 TRP E CA 1
ATOM 2624 C C . TRP E 5 20 ? -13.44400 -8.12000 40.13100 1.000 38.34670 20 TRP E C 1
ATOM 2625 O O . TRP E 5 20 ? -12.93900 -8.82100 39.25800 1.000 38.51251 20 TRP E O 1
ATOM 2636 N N . VAL E 5 21 ? -14.59800 -7.46300 39.96500 1.000 35.45688 21 VAL E N 1
ATOM 2637 C CA . VAL E 5 21 ? -15.44900 -7.57000 38.78300 1.000 33.95144 21 VAL E CA 1
ATOM 2638 C C . VAL E 5 21 ? -15.46000 -6.21700 38.09400 1.000 37.21499 21 VAL E C 1
ATOM 2639 O O . VAL E 5 21 ? -15.72700 -5.19100 38.73400 1.000 34.84365 21 VAL E O 1
ATOM 2643 N N . ILE E 5 22 ? -15.15100 -6.20500 36.79600 1.000 31.62484 22 ILE E N 1
ATOM 2644 C CA . ILE E 5 22 ? -15.09500 -4.97700 36.01500 1.000 35.62796 22 ILE E CA 1
ATOM 2645 C C . ILE E 5 22 ? -16.21200 -5.05700 34.98800 1.000 39.34682 22 ILE E C 1
ATOM 2646 O O . ILE E 5 22 ? -16.23900 -5.99800 34.17700 1.000 35.12526 22 ILE E O 1
ATOM 2651 N N . MET E 5 23 ? -17.15900 -4.10200 35.06000 1.000 39.40736 23 MET E N 1
ATOM 2652 C CA . MET E 5 23 ? -18.30000 -4.08200 34.15900 1.000 34.91471 23 MET E CA 1
ATOM 2653 C C . MET E 5 23 ? -17.91800 -3.42100 32.84200 1.000 30.47997 23 MET E C 1
ATOM 2654 O O . MET E 5 23 ? -16.86500 -2.79600 32.71000 1.000 33.83564 23 MET E O 1
ATOM 2659 N N . LYS E 5 24 ? -18.80900 -3.53100 31.85500 1.000 33.24346 24 LYS E N 1
ATOM 2660 C CA . LYS E 5 24 ? -18.53900 -2.85900 30.59000 1.000 34.56993 24 LYS E CA 1
ATOM 2661 C C . LYS E 5 24 ? -18.63000 -1.34800 30.73900 1.000 42.11821 24 LYS E C 1
ATOM 2662 O O . LYS E 5 24 ? -17.99400 -0.61200 29.97800 1.000 41.67605 24 LYS E O 1
ATOM 2668 N N . SER E 5 25 ? -19.42800 -0.87200 31.69400 1.000 38.25722 25 SER E N 1
ATOM 2669 C CA . SER E 5 25 ? -19.50900 0.54400 32.00800 1.000 43.91579 25 SER E CA 1
ATOM 2670 C C . SER E 5 25 ? -18.45500 0.87500 33.06400 1.000 36.49122 25 SER E C 1
ATOM 2671 O O . SER E 5 25 ? -17.73200 -0.00100 33.54400 1.000 35.08315 25 SER E O 1
ATOM 2674 N N . GLU E 5 26 ? -18.38600 2.15100 33.45200 1.000 36.96759 26 GLU E N 1
ATOM 2675 C CA . GLU E 5 26 ? -17.37400 2.63400 34.39800 1.000 35.48320 26 GLU E CA 1
ATOM 2676 C C . GLU E 5 26 ? -17.81800 2.29400 35.82200 1.000 43.69471 26 GLU E C 1
ATOM 2677 O O . GLU E 5 26 ? -18.12800 3.15600 36.64900 1.000 43.71050 26 GLU E O 1
ATOM 2683 N N . ARG E 5 27 ? -17.84900 0.99500 36.09400 1.000 38.93625 27 ARG E N 1
ATOM 2684 C CA . ARG E 5 27 ? -18.33000 0.50400 37.37500 1.000 39.01257 27 ARG E CA 1
ATOM 2685 C C . ARG E 5 27 ? -17.60500 -0.79100 37.70500 1.000 38.52830 27 ARG E C 1
ATOM 2686 O O . ARG E 5 27 ? -17.36700 -1.62300 36.82100 1.000 38.01508 27 ARG E O 1
ATOM 2694 N N . GLU E 5 28 ? -17.23600 -0.94700 38.97800 1.000 35.09368 28 GLU E N 1
ATOM 2695 C CA . GLU E 5 28 ? -16.50800 -2.13400 39.40700 1.000 32.98027 28 GLU E CA 1
ATOM 2696 C C . GLU E 5 28 ? -17.03200 -2.58400 40.76500 1.000 38.51514 28 GLU E C 1
ATOM 2697 O O . GLU E 5 28 ? -17.61400 -1.80400 41.51400 1.000 35.92273 28 GLU E O 1
ATOM 2703 N N . PHE E 5 29 ? -16.84000 -3.86200 41.06800 1.000 30.04571 29 PHE E N 1
ATOM 2704 C CA . PHE E 5 29 ? -17.20500 -4.40600 42.37700 1.000 32.16965 29 PHE E CA 1
ATOM 2705 C C . PHE E 5 29 ? -16.05700 -5.24900 42.90800 1.000 34.47519 29 PHE E C 1
ATOM 2706 O O . PHE E 5 29 ? -15.39600 -5.94100 42.14000 1.000 38.78623 29 PHE E O 1
ATOM 2714 N N . ALA E 5 30 ? -15.81600 -5.21700 44.22400 1.000 33.90407 30 ALA E N 1
ATOM 2715 C CA . ALA E 5 30 ? -14.81400 -6.10300 44.79600 1.000 34.72522 30 ALA E CA 1
ATOM 2716 C C . ALA E 5 30 ? -15.37800 -6.68900 46.07800 1.000 42.19190 30 ALA E C 1
ATOM 2717 O O . ALA E 5 30 ? -15.82500 -5.93900 46.94700 1.000 36.61492 30 ALA E O 1
ATOM 2719 N N . GLY E 5 31 ? -15.37900 -8.00900 46.18500 1.000 39.56264 31 GLY E N 1
ATOM 2720 C CA . GLY E 5 31 ? -15.78000 -8.60300 47.45000 1.000 41.77080 31 GLY E CA 1
ATOM 2721 C C . GLY E 5 31 ? -15.55200 -10.09500 47.45000 1.000 43.80262 31 GLY E C 1
ATOM 2722 O O . GLY E 5 31 ? -14.92700 -10.64200 46.54600 1.000 46.24502 31 GLY E O 1
ATOM 2723 N N . THR E 5 32 ? -16.08300 -10.75200 48.47700 1.000 42.48404 32 THR E N 1
ATOM 2724 C CA . THR E 5 32 ? -15.86000 -12.18000 48.65300 1.000 38.08878 32 THR E CA 1
ATOM 2725 C C . THR E 5 32 ? -16.82100 -12.96600 47.77500 1.000 38.58094 32 THR E C 1
ATOM 2726 O O . THR E 5 32 ? -18.03900 -12.78700 47.86100 1.000 37.76769 32 THR E O 1
ATOM 2730 N N . LEU E 5 33 ? -16.27600 -13.85400 46.94900 1.000 38.93625 33 LEU E N 1
ATOM 2731 C CA . LEU E 5 33 ? -17.11700 -14.65200 46.06200 1.000 39.02047 33 LEU E CA 1
ATOM 2732 C C . LEU E 5 33 ? -17.85500 -15.71500 46.86000 1.000 37.19657 33 LEU E C 1
ATOM 2733 O O . LEU E 5 33 ? -17.23600 -16.63100 47.41800 1.000 39.31787 33 LEU E O 1
ATOM 2738 N N . VAL E 5 34 ? -19.18000 -15.60600 46.88600 1.000 37.47028 34 VAL E N 1
ATOM 2739 C CA . VAL E 5 34 ? -20.01200 -16.63600 47.49400 1.000 38.56515 34 VAL E CA 1
ATOM 2740 C C . VAL E 5 34 ? -20.35200 -17.72700 46.49400 1.000 41.20231 34 VAL E C 1
ATOM 2741 O O . VAL E 5 34 ? -20.28200 -18.91700 46.81800 1.000 41.50234 34 VAL E O 1
ATOM 2745 N N . GLY E 5 35 ? -20.73200 -17.34600 45.28000 1.000 37.01496 35 GLY E N 1
ATOM 2746 C CA . GLY E 5 35 ? -21.06200 -18.39400 44.31800 1.000 37.43870 35 GLY E CA 1
ATOM 2747 C C . GLY E 5 35 ? -21.51600 -17.78200 43.00900 1.000 33.85406 35 GLY E C 1
ATOM 2748 O O . GLY E 5 35 ? -21.60900 -16.56200 42.87900 1.000 38.14405 35 GLY E O 1
ATOM 2749 N N . PHE E 5 36 ? -21.78400 -18.64900 42.02500 1.000 36.16486 36 PHE E N 1
ATOM 2750 C CA . PHE E 5 36 ? -22.22300 -18.17200 40.70700 1.000 37.78611 36 PHE E CA 1
ATOM 2751 C C . PHE E 5 36 ? -22.99000 -19.27900 39.99200 1.000 41.18389 36 PHE E C 1
ATOM 2752 O O . PHE E 5 36 ? -22.92600 -20.44700 40.37800 1.000 39.62844 36 PHE E O 1
ATOM 2760 N N . ASP E 5 37 ? -23.73200 -18.89900 38.94800 1.000 39.50474 37 ASP E N 1
ATOM 2761 C CA . ASP E 5 37 ? -24.58600 -19.85500 38.24700 1.000 45.48966 37 ASP E CA 1
ATOM 2762 C C . ASP E 5 37 ? -24.09500 -20.02100 36.80700 1.000 43.62365 37 ASP E C 1
ATOM 2763 O O . ASP E 5 37 ? -23.02900 -19.53200 36.44200 1.000 40.34957 37 ASP E O 1
ATOM 2768 N N . ASP E 5 38 ? -24.90000 -20.70500 35.98200 1.000 41.77606 38 ASP E N 1
ATOM 2769 C CA . ASP E 5 38 ? -24.46400 -21.04500 34.63400 1.000 45.10804 38 ASP E CA 1
ATOM 2770 C C . ASP E 5 38 ? -24.35100 -19.83100 33.72100 1.000 54.40389 38 ASP E C 1
ATOM 2771 O O . ASP E 5 38 ? -23.71100 -19.91900 32.67100 1.000 52.27995 38 ASP E O 1
ATOM 2776 N N . TYR E 5 39 ? -24.96500 -18.70800 34.07400 1.000 46.07395 39 TYR E N 1
ATOM 2777 C CA . TYR E 5 39 ? -24.80100 -17.48900 33.29500 1.000 47.35041 39 TYR E CA 1
ATOM 2778 C C . TYR E 5 39 ? -23.79500 -16.54300 33.92700 1.000 46.98984 39 TYR E C 1
ATOM 2779 O O . TYR E 5 39 ? -23.63800 -15.41000 33.45900 1.000 40.43906 39 TYR E O 1
ATOM 2788 N N . VAL E 5 40 ? -23.08700 -17.00600 34.96000 1.000 42.21296 40 VAL E N 1
ATOM 2789 C CA . VAL E 5 40 ? -22.12500 -16.21300 35.72300 1.000 42.43404 40 VAL E CA 1
ATOM 2790 C C . VAL E 5 40 ? -22.80100 -14.95600 36.26500 1.000 37.70452 40 VAL E C 1
ATOM 2791 O O . VAL E 5 40 ? -22.20700 -13.87000 36.30600 1.000 35.47531 40 VAL E O 1
ATOM 2795 N N . ASN E 5 41 ? -24.05800 -15.08900 36.67700 1.000 36.34383 41 ASN E N 1
ATOM 2796 C CA . ASN E 5 41 ? -24.55400 -14.20500 37.71900 1.000 34.45939 41 ASN E CA 1
ATOM 2797 C C . ASN E 5 41 ? -23.80300 -14.56600 38.98300 1.000 36.65176 41 ASN E C 1
ATOM 2798 O O . ASN E 5 41 ? -23.54700 -15.74700 39.23400 1.000 36.52806 41 ASN E O 1
ATOM 2803 N N . ILE E 5 42 ? -23.41500 -13.56300 39.77100 1.000 30.48523 42 ILE E N 1
ATOM 2804 C CA . ILE E 5 42 ? -22.47100 -13.79900 40.86000 1.000 30.93792 42 ILE E CA 1
ATOM 2805 C C . ILE E 5 42 ? -23.04800 -13.27700 42.16800 1.000 36.08064 42 ILE E C 1
ATOM 2806 O O . ILE E 5 42 ? -23.63400 -12.19400 42.20200 1.000 32.81183 42 ILE E O 1
ATOM 2811 N N . VAL E 5 43 ? -22.84800 -14.01900 43.25300 1.000 33.49349 43 VAL E N 1
ATOM 2812 C CA . VAL E 5 43 ? -23.17600 -13.54600 44.59900 1.000 31.83540 43 VAL E CA 1
ATOM 2813 C C . VAL E 5 43 ? -21.86200 -13.21800 45.28600 1.000 33.39874 43 VAL E C 1
ATOM 2814 O O . VAL E 5 43 ? -20.97800 -14.09300 45.39200 1.000 38.06772 43 VAL E O 1
ATOM 2818 N N . LEU E 5 44 ? -21.74900 -11.95500 45.72500 1.000 32.70655 44 LEU E N 1
ATOM 2819 C CA . LEU E 5 44 ? -20.61500 -11.41700 46.47400 1.000 32.44863 44 LEU E CA 1
ATOM 2820 C C . LEU E 5 44 ? -21.05900 -10.95800 47.85500 1.000 37.88349 44 LEU E C 1
ATOM 2821 O O . LEU E 5 44 ? -22.16800 -10.45300 48.03100 1.000 35.51215 44 LEU E O 1
ATOM 2826 N N . LYS E 5 45 ? -20.16400 -11.07700 48.83400 1.000 33.44612 45 LYS E N 1
ATOM 2827 C CA . LYS E 5 45 ? -20.44600 -10.58600 50.17400 1.000 31.74328 45 LYS E CA 1
ATOM 2828 C C . LYS E 5 45 ? -19.32000 -9.65000 50.60400 1.000 38.68885 45 LYS E C 1
ATOM 2829 O O . LYS E 5 45 ? -18.19700 -9.72300 50.09100 1.000 43.29730 45 LYS E O 1
ATOM 2835 N N . ASP E 5 46 ? -19.64200 -8.74500 51.52700 1.000 40.00480 46 ASP E N 1
ATOM 2836 C CA . ASP E 5 46 ? -18.68800 -7.76100 52.04500 1.000 37.02812 46 ASP E CA 1
ATOM 2837 C C . ASP E 5 46 ? -18.03500 -7.01200 50.88600 1.000 41.16809 46 ASP E C 1
ATOM 2838 O O . ASP E 5 46 ? -16.81900 -7.03200 50.68800 1.000 42.64722 46 ASP E O 1
ATOM 2843 N N . VAL E 5 47 ? -18.88500 -6.33900 50.13400 1.000 36.22803 47 VAL E N 1
ATOM 2844 C CA . VAL E 5 47 ? -18.56800 -5.81300 48.81100 1.000 32.77498 47 VAL E CA 1
ATOM 2845 C C . VAL E 5 47 ? -18.35600 -4.31300 48.88300 1.000 41.15493 47 VAL E C 1
ATOM 2846 O O . VAL E 5 47 ? -19.00000 -3.60500 49.67400 1.000 40.78647 47 VAL E O 1
ATOM 2850 N N . THR E 5 48 ? -17.48600 -3.82500 47.99500 1.000 39.91794 48 THR E N 1
ATOM 2851 C CA . THR E 5 48 ? -17.31700 -2.40900 47.70700 1.000 36.95706 48 THR E CA 1
ATOM 2852 C C . THR E 5 48 ? -17.61500 -2.18400 46.23300 1.000 39.56001 48 THR E C 1
ATOM 2853 O O . THR E 5 48 ? -17.05600 -2.86700 45.37000 1.000 38.31249 48 THR E O 1
ATOM 2857 N N . GLU E 5 49 ? -18.52200 -1.25700 45.96000 1.000 40.70751 49 GLU E N 1
ATOM 2858 C CA . GLU E 5 49 ? -18.89200 -0.85100 44.61900 1.000 36.54386 49 GLU E CA 1
ATOM 2859 C C . GLU E 5 49 ? -18.21400 0.47500 44.30600 1.000 40.76278 49 GLU E C 1
ATOM 2860 O O . GLU E 5 49 ? -18.21300 1.38800 45.13900 1.000 38.76517 49 GLU E O 1
ATOM 2866 N N . TYR E 5 50 ? -17.64500 0.57000 43.09800 1.000 40.56013 50 TYR E N 1
ATOM 2867 C CA . TYR E 5 50 ? -16.85500 1.71200 42.65300 1.000 42.64722 50 TYR E CA 1
ATOM 2868 C C . TYR E 5 50 ? -17.50000 2.30300 41.41400 1.000 36.75441 50 TYR E C 1
ATOM 2869 O O . TYR E 5 50 ? -17.72800 1.58700 40.43200 1.000 39.45999 50 TYR E O 1
ATOM 2878 N N . ASP E 5 51 ? -17.78200 3.60000 41.46800 1.000 42.21559 51 ASP E N 1
ATOM 2879 C CA . ASP E 5 51 ? -18.06100 4.39400 40.27600 1.000 49.14273 51 ASP E CA 1
ATOM 2880 C C . ASP E 5 51 ? -16.72900 4.98400 39.84000 1.000 52.17204 51 ASP E C 1
ATOM 2881 O O . ASP E 5 51 ? -16.17400 5.84500 40.53000 1.000 48.76901 51 ASP E O 1
ATOM 2886 N N . THR E 5 52 ? -16.19400 4.51500 38.71600 1.000 45.73969 52 THR E N 1
ATOM 2887 C CA . THR E 5 52 ? -14.86400 4.95400 38.31900 1.000 46.04236 52 THR E CA 1
ATOM 2888 C C . THR E 5 52 ? -14.87700 6.23800 37.49700 1.000 55.76458 52 THR E C 1
ATOM 2889 O O . THR E 5 52 ? -13.81800 6.67000 37.03300 1.000 62.37590 52 THR E O 1
ATOM 2893 N N . VAL E 5 53 ? -16.03300 6.87200 37.32700 1.000 50.88242 53 VAL E N 1
ATOM 2894 C CA . VAL E 5 53 ? -16.06200 8.25100 36.84100 1.000 59.38344 53 VAL E CA 1
ATOM 2895 C C . VAL E 5 53 ? -16.10200 9.24100 37.99900 1.000 59.35185 53 VAL E C 1
ATOM 2896 O O . VAL E 5 53 ? -15.28800 10.16400 38.06600 1.000 61.28893 53 VAL E O 1
ATOM 2900 N N . THR E 5 54 ? -17.03500 9.06000 38.93900 1.000 56.97525 54 THR E N 1
ATOM 2901 C CA . THR E 5 54 ? -17.14500 9.97900 40.06800 1.000 64.52089 54 THR E CA 1
ATOM 2902 C C . THR E 5 54 ? -16.18100 9.65100 41.19900 1.000 62.23378 54 THR E C 1
ATOM 2903 O O . THR E 5 54 ? -15.91500 10.52000 42.03700 1.000 60.60990 54 THR E O 1
ATOM 2907 N N . GLY E 5 55 ? -15.66200 8.42700 41.25300 1.000 56.25148 55 GLY E N 1
ATOM 2908 C CA . GLY E 5 55 ? -14.84100 8.00700 42.36900 1.000 55.75142 55 GLY E CA 1
ATOM 2909 C C . GLY E 5 55 ? -15.60400 7.64000 43.62400 1.000 57.62796 55 GLY E C 1
ATOM 2910 O O . GLY E 5 55 ? -14.98000 7.23300 44.61200 1.000 61.48895 55 GLY E O 1
ATOM 2911 N N . VAL E 5 56 ? -16.93100 7.76300 43.61900 1.000 54.05122 56 VAL E N 1
ATOM 2912 C CA . VAL E 5 56 ? -17.73100 7.42700 44.79100 1.000 52.95635 56 VAL E CA 1
ATOM 2913 C C . VAL E 5 56 ? -17.73200 5.91700 44.99800 1.000 46.39504 56 VAL E C 1
ATOM 2914 O O . VAL E 5 56 ? -17.77300 5.14100 44.03800 1.000 47.09775 56 VAL E O 1
ATOM 2918 N N . THR E 5 57 ? -17.66400 5.48600 46.25900 1.000 44.31847 57 THR E N 1
ATOM 2919 C CA . THR E 5 57 ? -17.78100 4.07100 46.58500 1.000 45.32912 57 THR E CA 1
ATOM 2920 C C . THR E 5 57 ? -18.95300 3.85800 47.53400 1.000 47.42937 57 THR E C 1
ATOM 2921 O O . THR E 5 57 ? -19.35300 4.76100 48.27200 1.000 48.32158 57 THR E O 1
ATOM 2925 N N . GLU E 5 58 ? -19.49100 2.64100 47.50200 1.000 48.95587 58 GLU E N 1
ATOM 2926 C CA . GLU E 5 58 ? -20.57400 2.22000 48.38800 1.000 45.46598 58 GLU E CA 1
ATOM 2927 C C . GLU E 5 58 ? -20.28700 0.81500 48.89300 1.000 45.46071 58 GLU E C 1
ATOM 2928 O O . GLU E 5 58 ? -19.66800 0.01400 48.19700 1.000 42.21032 58 GLU E O 1
ATOM 2934 N N . LYS E 5 59 ? -20.78400 0.49500 50.08200 1.000 41.32338 59 LYS E N 1
ATOM 2935 C CA . LYS E 5 59 ? -20.62400 -0.84400 50.63300 1.000 40.63119 59 LYS E CA 1
ATOM 2936 C C . LYS E 5 59 ? -21.93200 -1.62500 50.54900 1.000 42.09189 59 LYS E C 1
ATOM 2937 O O . LYS E 5 59 ? -23.02400 -1.05600 50.63000 1.000 43.47627 59 LYS E O 1
ATOM 2943 N N . HIS E 5 60 ? -21.80700 -2.94300 50.39900 1.000 35.90694 60 HIS E N 1
ATOM 2944 C CA . HIS E 5 60 ? -22.95100 -3.84800 50.42500 1.000 39.35735 60 HIS E CA 1
ATOM 2945 C C . HIS E 5 60 ? -22.57900 -5.07900 51.23300 1.000 37.06497 60 HIS E C 1
ATOM 2946 O O . HIS E 5 60 ? -21.46900 -5.59400 51.09300 1.000 44.28952 60 HIS E O 1
ATOM 2953 N N . SER E 5 61 ? -23.51500 -5.57800 52.04400 1.000 39.54421 61 SER E N 1
ATOM 2954 C CA . SER E 5 61 ? -23.20800 -6.75300 52.86200 1.000 39.44947 61 SER E CA 1
ATOM 2955 C C . SER E 5 61 ? -23.20300 -8.03800 52.03300 1.000 42.19453 61 SER E C 1
ATOM 2956 O O . SER E 5 61 ? -22.34600 -8.90900 52.23600 1.000 39.82056 61 SER E O 1
ATOM 2959 N N . GLU E 5 62 ? -24.16500 -8.18500 51.12400 1.000 39.97321 62 GLU E N 1
ATOM 2960 C CA . GLU E 5 62 ? -24.26100 -9.35000 50.24900 1.000 36.53859 62 GLU E CA 1
ATOM 2961 C C . GLU E 5 62 ? -25.19600 -8.99500 49.10400 1.000 39.90215 62 GLU E C 1
ATOM 2962 O O . GLU E 5 62 ? -26.21900 -8.33900 49.31600 1.000 36.24382 62 GLU E O 1
ATOM 2968 N N . MET E 5 63 ? -24.84400 -9.42500 47.89200 1.000 36.94654 63 MET E N 1
ATOM 2969 C CA . MET E 5 63 ? -25.60300 -8.99200 46.73100 1.000 36.50964 63 MET E CA 1
ATOM 2970 C C . MET E 5 63 ? -25.45000 -10.00800 45.61000 1.000 34.62257 63 MET E C 1
ATOM 2971 O O . MET E 5 63 ? -24.44600 -10.72600 45.53000 1.000 34.93577 63 MET E O 1
ATOM 2976 N N . LEU E 5 64 ? -26.46000 -10.02700 44.74700 1.000 31.23532 64 LEU E N 1
ATOM 2977 C CA . LEU E 5 64 ? -26.45400 -10.78300 43.49700 1.000 30.34048 64 LEU E CA 1
ATOM 2978 C C . LEU E 5 64 ? -26.23200 -9.80000 42.36000 1.000 35.13053 64 LEU E C 1
ATOM 2979 O O . LEU E 5 64 ? -27.05700 -8.91100 42.14200 1.000 33.45138 64 LEU E O 1
ATOM 2984 N N . LEU E 5 65 ? -25.13800 -9.98300 41.63100 1.000 30.62999 65 LEU E N 1
ATOM 2985 C CA . LEU E 5 65 ? -24.75500 -9.14900 40.51100 1.000 29.95622 65 LEU E CA 1
ATOM 2986 C C . LEU E 5 65 ? -25.14700 -9.83500 39.21100 1.000 35.39372 65 LEU E C 1
ATOM 2987 O O . LEU E 5 65 ? -24.76900 -10.99300 38.98300 1.000 34.29885 65 LEU E O 1
ATOM 2992 N N . ASN E 5 66 ? -25.89700 -9.11100 38.37600 1.000 30.10624 66 ASN E N 1
ATOM 2993 C CA . ASN E 5 66 ? -26.29700 -9.59300 37.06000 1.000 31.36692 66 ASN E CA 1
ATOM 2994 C C . ASN E 5 66 ? -25.04600 -9.77900 36.21400 1.000 37.58345 66 ASN E C 1
ATOM 2995 O O . ASN E 5 66 ? -24.21300 -8.87600 36.12100 1.000 33.70667 66 ASN E O 1
ATOM 3000 N N . GLY E 5 67 ? -24.89100 -10.95900 35.62000 1.000 37.32553 67 GLY E N 1
ATOM 3001 C CA . GLY E 5 67 ? -23.67900 -11.18100 34.85000 1.000 37.71768 67 GLY E CA 1
ATOM 3002 C C . GLY E 5 67 ? -23.67700 -10.55400 33.46900 1.000 37.19657 67 GLY E C 1
ATOM 3003 O O . GLY E 5 67 ? -22.62500 -10.53600 32.82300 1.000 37.39659 67 GLY E O 1
ATOM 3004 N N . ASN E 5 68 ? -24.81600 -10.00800 33.03300 1.000 32.62233 68 ASN E N 1
ATOM 3005 C CA . ASN E 5 68 ? -24.94900 -9.52200 31.65900 1.000 37.53608 68 ASN E CA 1
ATOM 3006 C C . ASN E 5 68 ? -23.85300 -8.52600 31.28600 1.000 41.63657 68 ASN E C 1
ATOM 3007 O O . ASN E 5 68 ? -23.28300 -8.60400 30.19500 1.000 43.50785 68 ASN E O 1
ATOM 3012 N N . GLY E 5 69 ? -23.53900 -7.58900 32.16500 1.000 39.43631 69 GLY E N 1
ATOM 3013 C CA . GLY E 5 69 ? -22.57500 -6.58200 31.76700 1.000 49.71386 69 GLY E CA 1
ATOM 3014 C C . GLY E 5 69 ? -21.13900 -6.82200 32.18700 1.000 45.43966 69 GLY E C 1
ATOM 3015 O O . GLY E 5 69 ? -20.30300 -5.92300 32.03500 1.000 38.49672 69 GLY E O 1
ATOM 3016 N N . MET E 5 70 ? -20.81400 -8.00600 32.70200 1.000 33.65404 70 MET E N 1
ATOM 3017 C CA . MET E 5 70 ? -19.47800 -8.25200 33.22900 1.000 35.69112 70 MET E CA 1
ATOM 3018 C C . MET E 5 70 ? -18.48700 -8.48400 32.10300 1.000 42.54457 70 MET E C 1
ATOM 3019 O O . MET E 5 70 ? -18.74100 -9.28200 31.19000 1.000 49.31118 70 MET E O 1
ATOM 3024 N N . CYS E 5 71 ? -17.37100 -7.75600 32.15400 1.000 35.03315 71 CYS E N 1
ATOM 3025 C CA . CYS E 5 71 ? -16.28500 -7.92200 31.19800 1.000 36.85968 71 CYS E CA 1
ATOM 3026 C C . CYS E 5 71 ? -15.18600 -8.79000 31.76800 1.000 32.23281 71 CYS E C 1
ATOM 3027 O O . CYS E 5 71 ? -14.72200 -9.72900 31.10200 1.000 33.20661 71 CYS E O 1
ATOM 3030 N N . MET E 5 72 ? -14.72700 -8.46400 32.99000 1.000 32.50916 72 MET E N 1
ATOM 3031 C CA . MET E 5 72 ? -13.59100 -9.18000 33.55200 1.000 29.84832 72 MET E CA 1
ATOM 3032 C C . MET E 5 72 ? -13.87600 -9.57900 34.98500 1.000 30.87739 72 MET E C 1
ATOM 3033 O O . MET E 5 72 ? -14.47300 -8.80700 35.73200 1.000 33.74615 72 MET E O 1
ATOM 3038 N N . LEU E 5 73 ? -13.40300 -10.77100 35.35600 1.000 30.07466 73 LEU E N 1
ATOM 3039 C CA . LEU E 5 73 ? -13.41200 -11.26500 36.73200 1.000 31.28533 73 LEU E CA 1
ATOM 3040 C C . LEU E 5 73 ? -11.96700 -11.56300 37.11000 1.000 33.28820 73 LEU E C 1
ATOM 3041 O O . LEU 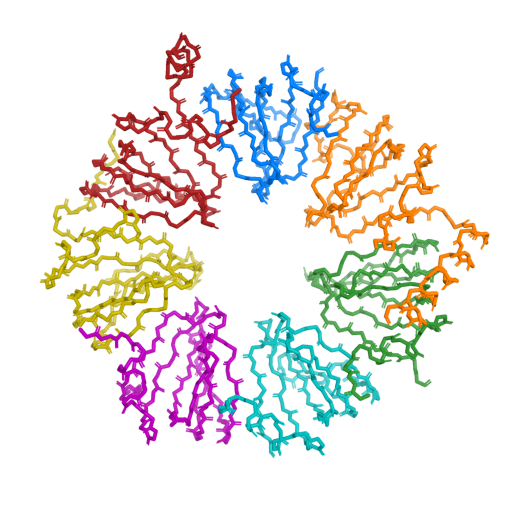E 5 73 ? -11.28800 -12.33700 36.42500 1.000 34.72785 73 LEU E O 1
ATOM 3046 N N . ILE E 5 74 ? -11.48600 -10.93400 38.17800 1.000 34.06461 74 ILE E N 1
ATOM 3047 C CA . ILE E 5 74 ? -10.07100 -10.96600 38.52600 1.000 35.57269 74 ILE E CA 1
ATOM 3048 C C . ILE E 5 74 ? -9.96200 -11.59600 39.90500 1.000 40.24693 74 ILE E C 1
ATOM 3049 O O . ILE E 5 74 ? -10.34300 -10.96000 40.89900 1.000 37.79401 74 ILE E O 1
ATOM 3054 N N . PRO E 5 75 ? -9.51400 -12.84600 39.99400 1.000 41.86028 75 PRO E N 1
ATOM 3055 C CA . PRO E 5 75 ? -9.34800 -13.47900 41.30800 1.000 46.89773 75 PRO E CA 1
ATOM 3056 C C . PRO E 5 75 ? -8.32400 -12.73100 42.14900 1.000 50.77714 75 PRO E C 1
ATOM 3057 O O . PRO E 5 75 ? -7.32200 -12.22300 41.64200 1.000 45.59231 75 PRO E O 1
ATOM 3061 N N . GLY E 5 76 ? -8.57400 -12.67700 43.45200 1.000 50.81662 76 GLY E N 1
ATOM 3062 C CA . GLY E 5 76 ? -7.68800 -11.98700 44.36200 1.000 56.63574 76 GLY E CA 1
ATOM 3063 C C . GLY E 5 76 ? -8.10600 -10.57400 44.70400 1.000 55.59614 76 GLY E C 1
ATOM 3064 O O . GLY E 5 76 ? -7.47900 -9.95500 45.56900 1.000 62.13640 76 GLY E O 1
ATOM 3065 N N . GLY E 5 77 ? -9.13100 -10.04500 44.05500 1.000 50.26392 77 GLY E N 1
ATOM 3066 C CA . GLY E 5 77 ? -9.64700 -8.74300 44.41400 1.000 56.08304 77 GLY E CA 1
ATOM 3067 C C . GLY E 5 77 ? -8.83900 -7.59400 43.83800 1.000 60.10721 77 GLY E C 1
ATOM 3068 O O . GLY E 5 77 ? -7.92600 -7.76100 43.01900 1.000 59.12288 77 GLY E O 1
ATOM 3069 N N . LYS E 5 78 ? -9.19800 -6.38800 44.29900 1.000 60.35724 78 LYS E N 1
ATOM 3070 C CA . LYS E 5 78 ? -8.71600 -5.10600 43.79000 1.000 64.93147 78 LYS E CA 1
ATOM 3071 C C . LYS E 5 78 ? -7.61300 -4.55200 44.67500 1.000 78.23306 78 LYS E C 1
ATOM 3072 O O . LYS E 5 78 ? -7.75400 -4.55400 45.90800 1.000 76.19861 78 LYS E O 1
ATOM 3078 N N . PRO E 5 79 ? -6.50700 -4.06300 44.09100 1.000 85.57605 79 PRO E N 1
ATOM 3079 C CA . PRO E 5 79 ? -5.42200 -3.41000 44.83500 1.000 88.18952 79 PRO E CA 1
ATOM 3080 C C . PRO E 5 79 ? -5.82900 -2.04400 45.38300 1.000 96.61948 79 PRO E C 1
ATOM 3081 O O . PRO E 5 79 ? -5.01500 -1.38700 46.03700 1.000 105.88375 79 PRO E O 1
ATOM 3085 N N . SER F 6 5 ? -28.21500 -23.51600 43.27600 1.000 64.55774 3 SER F N 1
ATOM 3086 C CA . SER F 6 5 ? -27.72700 -22.28300 42.66200 1.000 56.47519 3 SER F CA 1
ATOM 3087 C C . SER F 6 5 ? -27.52000 -21.19500 43.71900 1.000 54.95659 3 SER F C 1
ATOM 3088 O O . SER F 6 5 ? -28.46100 -20.80300 44.39700 1.000 50.07179 3 SER F O 1
ATOM 3091 N N . SER F 6 6 ? -26.28000 -20.72500 43.86700 1.000 54.68550 4 SER F N 1
ATOM 3092 C CA . SER F 6 6 ? -26.01700 -19.63700 44.80600 1.000 50.35077 4 SER F CA 1
ATOM 3093 C C . SER F 6 6 ? -26.85500 -18.39100 44.52300 1.000 41.27337 4 SER F C 1
ATOM 3094 O O . SER F 6 6 ? -27.40000 -17.81400 45.48400 1.000 41.03913 4 SER F O 1
ATOM 3097 N N . PRO F 6 7 ? -27.01200 -17.92600 43.27800 1.000 39.02573 5 PRO F N 1
ATOM 3098 C CA . PRO F 6 7 ? -27.96000 -16.81800 43.04900 1.000 41.90502 5 PRO F CA 1
ATOM 3099 C C . PRO F 6 7 ? -29.35300 -17.10200 43.59200 1.000 43.73945 5 PRO F C 1
ATOM 3100 O O . PRO F 6 7 ? -29.95700 -16.24000 44.25300 1.000 42.77355 5 PRO F O 1
ATOM 3104 N N . ASN F 6 8 ? -29.87400 -18.31100 43.34000 1.000 46.29239 6 ASN F N 1
ATOM 3105 C CA . ASN F 6 8 ? -31.21200 -18.66000 43.81000 1.000 44.08423 6 ASN F CA 1
ATOM 3106 C C . ASN F 6 8 ? -31.25900 -18.78500 45.32800 1.000 48.08208 6 ASN F C 1
ATOM 3107 O O . ASN F 6 8 ? -32.26100 -18.41900 45.94400 1.000 53.29323 6 ASN F O 1
ATOM 3112 N N . GLU F 6 9 ? -30.19500 -19.30500 45.94700 1.000 46.08974 7 GLU F N 1
ATOM 3113 C CA . GLU F 6 9 ? -30.14900 -19.39200 47.40900 1.000 46.85825 7 GLU F CA 1
ATOM 3114 C C . GLU F 6 9 ? -30.18800 -18.00700 48.04700 1.000 48.46897 7 GLU F C 1
ATOM 3115 O O . GLU F 6 9 ? -30.92500 -17.77200 49.01800 1.000 46.30029 7 GLU F O 1
ATOM 3121 N N . PHE F 6 10 ? -29.39900 -17.07200 47.50800 1.000 45.95814 8 PHE F N 1
ATOM 3122 C CA . PHE F 6 10 ? -29.41300 -15.70100 48.00900 1.000 41.16546 8 PHE F CA 1
ATOM 3123 C C . PHE F 6 10 ? -30.80000 -15.08100 47.86300 1.000 46.30818 8 PHE F C 1
ATOM 3124 O O . PHE F 6 10 ? -31.35000 -14.50300 48.81700 1.000 48.84270 8 PHE F O 1
ATOM 3132 N N . LEU F 6 11 ? -31.38000 -15.18500 46.65900 1.000 39.97321 9 LEU F N 1
ATOM 3133 C CA . LEU F 6 11 ? -32.69400 -14.59500 46.43100 1.000 48.84007 9 LEU F CA 1
ATOM 3134 C C . LEU F 6 11 ? -33.73500 -15.20900 47.35300 1.000 50.26129 9 LEU F C 1
ATOM 3135 O O . LEU F 6 11 ? -34.55200 -14.49100 47.94500 1.000 52.07730 9 LEU F O 1
ATOM 3140 N N . ASN F 6 12 ? -33.70800 -16.53700 47.49900 1.000 54.38810 10 ASN F N 1
ATOM 3141 C CA . ASN F 6 12 ? -34.62700 -17.21000 48.40100 1.000 59.77296 10 ASN F CA 1
ATOM 3142 C C . ASN F 6 12 ? -34.47800 -16.69600 49.81800 1.000 57.27266 10 ASN F C 1
ATOM 3143 O O . ASN F 6 12 ? -35.46300 -16.63400 50.55500 1.000 54.46969 10 ASN F O 1
ATOM 3148 N N . LYS F 6 13 ? -33.27200 -16.31000 50.22000 1.000 49.44803 11 LYS F N 1
ATOM 3149 C CA . LYS F 6 13 ? -33.14900 -15.83300 51.58900 1.000 55.01449 11 LYS F CA 1
ATOM 3150 C C . LYS F 6 13 ? -33.45500 -14.34100 51.76600 1.000 50.99032 11 LYS F C 1
ATOM 3151 O O . LYS F 6 13 ? -33.63800 -13.90200 52.90900 1.000 53.96173 11 LYS F O 1
ATOM 3157 N N . VAL F 6 14 ? -33.54300 -13.54300 50.69500 1.000 39.33366 12 VAL F N 1
ATOM 3158 C CA . VAL F 6 14 ? -33.99400 -12.15200 50.86900 1.000 44.94749 12 VAL F CA 1
ATOM 3159 C C . VAL F 6 14 ? -35.46900 -11.93900 50.51000 1.000 42.76302 12 VAL F C 1
ATOM 3160 O O . VAL F 6 14 ? -35.98400 -10.82200 50.68000 1.000 42.56037 12 VAL F O 1
ATOM 3164 N N . ILE F 6 15 ? -36.17000 -12.97100 50.04100 1.000 47.15565 13 ILE F N 1
ATOM 3165 C CA . ILE F 6 15 ? -37.60500 -12.84600 49.81000 1.000 49.15589 13 ILE F CA 1
ATOM 3166 C C . ILE F 6 15 ? -38.30100 -12.46500 51.11200 1.000 51.64830 13 ILE F C 1
ATOM 3167 O O . ILE F 6 15 ? -38.02400 -13.03100 52.17800 1.000 44.32637 13 ILE F O 1
ATOM 3172 N N . GLY F 6 16 ? -39.20500 -11.48700 51.03400 1.000 47.72151 14 GLY F N 1
ATOM 3173 C CA . GLY F 6 16 ? -39.88100 -10.99900 52.21700 1.000 46.35556 14 GLY F CA 1
ATOM 3174 C C . GLY F 6 16 ? -39.07700 -10.03100 53.05500 1.000 50.12969 14 GLY F C 1
ATOM 3175 O O . GLY F 6 16 ? -39.57300 -9.58100 54.09400 1.000 48.30316 14 GLY F O 1
ATOM 3176 N N . LYS F 6 17 ? -37.85900 -9.69100 52.63800 1.000 44.73957 15 LYS F N 1
ATOM 3177 C CA . LYS F 6 17 ? -37.02200 -8.73700 53.34400 1.000 46.95300 15 LYS F CA 1
ATOM 3178 C C . LYS F 6 17 ? -36.76600 -7.51600 52.47000 1.000 47.66887 15 LYS F C 1
ATOM 3179 O O . LYS F 6 17 ? -36.99500 -7.52300 51.25300 1.000 41.38391 15 LYS F O 1
ATOM 3181 N N . LYS F 6 18 ? -36.28000 -6.46000 53.11400 1.000 46.45294 16 LYS F N 1
ATOM 3182 C CA . LYS F 6 18 ? -35.96700 -5.21600 52.41900 1.000 47.38726 16 LYS F CA 1
ATOM 3183 C C . LYS F 6 18 ? -34.68000 -5.37300 51.62200 1.000 49.46383 16 LYS F C 1
ATOM 3184 O O . LYS F 6 18 ? -33.66700 -5.84900 52.14300 1.000 47.46359 16 LYS F O 1
ATOM 3190 N N . VAL F 6 19 ? -34.72100 -4.98400 50.34800 1.000 38.98362 17 VAL F N 1
ATOM 3191 C CA . VAL F 6 19 ? -33.57200 -5.07500 49.46800 1.000 38.67043 17 VAL F CA 1
ATOM 3192 C C . VAL F 6 19 ? -33.43400 -3.76400 48.70900 1.000 43.91316 17 VAL F C 1
ATOM 3193 O O . VAL F 6 19 ? -34.38000 -2.97400 48.58600 1.000 41.12072 17 VAL F O 1
ATOM 3197 N N . LEU F 6 20 ? -32.21700 -3.54100 48.21700 1.000 41.16809 18 LEU F N 1
ATOM 3198 C CA . LEU F 6 20 ? -31.89000 -2.44100 47.31700 1.000 32.11964 18 LEU F CA 1
ATOM 3199 C C . LEU F 6 20 ? -31.67600 -3.03400 45.93700 1.000 37.10445 18 LEU F C 1
ATOM 3200 O O . LEU F 6 20 ? -30.82600 -3.91400 45.76800 1.000 36.20434 18 LEU F O 1
ATOM 3205 N N . ILE F 6 21 ? -32.45100 -2.56700 44.96400 1.000 33.50928 19 ILE F N 1
ATOM 3206 C CA . ILE F 6 21 ? -32.32400 -2.95800 43.56500 1.000 29.25351 19 ILE F CA 1
ATOM 3207 C C . ILE F 6 21 ? -31.68500 -1.78600 42.85500 1.000 40.42853 19 ILE F C 1
ATOM 3208 O O . ILE F 6 21 ? -32.21200 -0.66800 42.91200 1.000 38.48356 19 ILE F O 1
ATOM 3213 N N . ARG F 6 22 ? -30.54800 -2.00800 42.20600 1.000 35.95694 20 ARG F N 1
ATOM 3214 C CA . ARG F 6 22 ? -29.99500 -0.96500 41.35500 1.000 30.25626 20 ARG F CA 1
ATOM 3215 C C . ARG F 6 22 ? -30.20200 -1.38000 39.90900 1.000 30.74842 20 ARG F C 1
ATOM 3216 O O . ARG F 6 22 ? -29.88900 -2.52000 39.53400 1.000 36.27277 20 ARG F O 1
ATOM 3224 N N . LEU F 6 23 ? -30.74700 -0.45300 39.11900 1.000 32.31440 21 LEU F N 1
ATOM 3225 C CA . LEU F 6 23 ? -30.92100 -0.67900 37.69300 1.000 32.84868 21 LEU F CA 1
ATOM 3226 C C . LEU F 6 23 ? -29.69300 -0.18700 36.95000 1.000 41.29969 21 LEU F C 1
ATOM 3227 O O . LEU F 6 23 ? -28.93500 0.64100 37.45200 1.000 41.50498 21 LEU F O 1
ATOM 3232 N N . SER F 6 24 ? -29.51400 -0.69100 35.72000 1.000 37.90981 22 SER F N 1
ATOM 3233 C CA . SER F 6 24 ? -28.33900 -0.31200 34.93900 1.000 43.23676 22 SER F CA 1
ATOM 3234 C C . SER F 6 24 ? -28.26200 1.19800 34.73300 1.000 53.70644 22 SER F C 1
ATOM 3235 O O . SER F 6 24 ? -27.16400 1.75900 34.62100 1.000 56.15410 22 SER F O 1
ATOM 3238 N N . SER F 6 25 ? -29.41200 1.86700 34.67000 1.000 47.20566 23 SER F N 1
ATOM 3239 C CA . SER F 6 25 ? -29.48300 3.32300 34.64300 1.000 49.50330 23 SER F CA 1
ATOM 3240 C C . SER F 6 25 ? -28.99300 3.98300 35.93200 1.000 54.24335 23 SER F C 1
ATOM 3241 O O . SER F 6 25 ? -28.87800 5.21300 35.97400 1.000 59.33080 23 SER F O 1
ATOM 3244 N N . GLY F 6 26 ? -28.73400 3.21900 36.98600 1.000 52.82212 24 GLY F N 1
ATOM 3245 C CA . GLY F 6 26 ? -28.36200 3.79300 38.26100 1.000 61.28366 24 GLY F CA 1
ATOM 3246 C C . GLY F 6 26 ? -29.52000 4.21000 39.14700 1.000 62.89175 24 GLY F C 1
ATOM 3247 O O . GLY F 6 26 ? -29.29000 4.51300 40.33100 1.000 50.87189 24 GLY F O 1
ATOM 3248 N N . VAL F 6 27 ? -30.74900 4.26000 38.61300 1.000 50.87715 25 VAL F N 1
ATOM 3249 C CA . VAL F 6 27 ? -31.92400 4.47700 39.45500 1.000 45.10014 25 VAL F CA 1
ATOM 3250 C C . VAL F 6 27 ? -32.02100 3.34600 40.46500 1.000 41.67868 25 VAL F C 1
ATOM 3251 O O . VAL F 6 27 ? -31.82700 2.17400 40.12300 1.000 39.10732 25 VAL F O 1
ATOM 3255 N N . ASP F 6 28 ? -32.32300 3.68600 41.72500 1.000 38.13615 26 ASP F N 1
ATOM 3256 C CA . ASP F 6 28 ? -32.37700 2.69900 42.79400 1.000 39.17312 26 ASP F CA 1
ATOM 3257 C C . ASP F 6 28 ? -33.81000 2.50700 43.27800 1.000 41.56025 26 ASP F C 1
ATOM 3258 O O . ASP F 6 28 ? -34.62600 3.42500 43.23300 1.000 39.70213 26 ASP F O 1
ATOM 3263 N N . TYR F 6 29 ? -34.10700 1.29700 43.73800 1.000 37.41501 27 TYR F N 1
ATOM 3264 C CA . TYR F 6 29 ? -35.38200 0.97600 44.36400 1.000 39.33103 27 TYR F CA 1
ATOM 3265 C C . TYR F 6 29 ? -35.10700 0.26300 45.67500 1.000 43.01305 27 TYR F C 1
ATOM 3266 O O . TYR F 6 29 ? -34.31800 -0.67700 45.71200 1.000 39.56001 27 TYR F O 1
ATOM 3275 N N . LYS F 6 30 ? -35.71900 0.72100 46.75300 1.000 38.39934 28 LYS F N 1
ATOM 3276 C CA . LYS F 6 30 ? -35.64500 0.02600 48.02900 1.000 37.55977 28 LYS F CA 1
ATOM 3277 C C . LYS F 6 30 ? -37.03700 -0.49600 48.35100 1.000 40.29430 28 LYS F C 1
ATOM 3278 O O . LYS F 6 30 ? -37.99400 0.28000 48.38000 1.000 42.49720 28 LYS F O 1
ATOM 3284 N N . GLY F 6 31 ? -37.15500 -1.79700 48.58300 1.000 38.55462 29 GLY F N 1
ATOM 3285 C CA . GLY F 6 31 ? -38.48000 -2.31300 48.89500 1.000 39.29155 29 GLY F CA 1
ATOM 3286 C C . GLY F 6 31 ? -38.41000 -3.71300 49.46100 1.000 44.21846 29 GLY F C 1
ATOM 3287 O O . GLY F 6 31 ? -37.33500 -4.29800 49.58800 1.000 41.29969 29 GLY F O 1
ATOM 3288 N N . ILE F 6 32 ? -39.58100 -4.25100 49.79700 1.000 40.02848 30 ILE F N 1
ATOM 3289 C CA . ILE F 6 32 ? -39.69500 -5.62300 50.28600 1.000 39.68107 30 ILE F CA 1
ATOM 3290 C C . ILE F 6 32 ? -39.86100 -6.55200 49.08700 1.000 47.25303 30 ILE F C 1
ATOM 3291 O O . ILE F 6 32 ? -40.82500 -6.42300 48.32100 1.000 38.63621 30 ILE F O 1
ATOM 3296 N N . LEU F 6 33 ? -38.93300 -7.49600 48.93000 1.000 38.80202 31 LEU F N 1
ATOM 3297 C CA . LEU F 6 33 ? -38.95900 -8.38600 47.76800 1.000 41.69184 31 LEU F CA 1
ATOM 3298 C C . LEU F 6 33 ? -40.07100 -9.41400 47.93500 1.000 44.85801 31 LEU F C 1
ATOM 3299 O O . LEU F 6 33 ? -40.00600 -10.26900 48.82700 1.000 45.14752 31 LEU F O 1
ATOM 3304 N N . SER F 6 34 ? -41.09700 -9.34400 47.07900 1.000 39.26523 32 SER F N 1
ATOM 3305 C CA . SER F 6 34 ? -42.19500 -10.29800 47.19500 1.000 41.82870 32 SER F CA 1
ATOM 3306 C C . SER F 6 34 ? -41.87500 -11.60200 46.47900 1.000 44.12108 32 SER F C 1
ATOM 3307 O O . SER F 6 34 ? -41.95800 -12.68400 47.07000 1.000 42.91567 32 SER F O 1
ATOM 3310 N N . CYS F 6 35 ? -41.52200 -11.51900 45.20400 1.000 43.37625 33 CYS F N 1
ATOM 3311 C CA . CYS F 6 35 ? -41.25100 -12.71600 44.42400 1.000 48.81112 33 CYS F CA 1
ATOM 3312 C C . CYS F 6 35 ? -40.51100 -12.29000 43.16700 1.000 40.88385 33 CYS F C 1
ATOM 3313 O O . CYS F 6 35 ? -40.32900 -11.09500 42.89300 1.000 37.17551 33 CYS F O 1
ATOM 3316 N N . LEU F 6 36 ? -40.06300 -13.29400 42.41900 1.000 43.47363 34 LEU F N 1
ATOM 3317 C CA . LEU F 6 36 ? -39.23600 -13.09700 41.23700 1.000 43.86315 34 LEU F CA 1
ATOM 3318 C C . LEU F 6 36 ? -39.50300 -14.26000 40.28800 1.000 52.14309 34 LEU F C 1
ATOM 3319 O O . LEU F 6 36 ? -40.12600 -15.25800 40.66600 1.000 47.76362 34 LEU F O 1
ATOM 3324 N N . ASP F 6 37 ? -39.03600 -14.13300 39.04000 1.000 49.82176 35 ASP F N 1
ATOM 3325 C CA . ASP F 6 37 ? -39.13700 -15.27900 38.13600 1.000 45.88445 35 ASP F CA 1
ATOM 3326 C C . ASP F 6 37 ? -37.80700 -15.53300 37.44100 1.000 46.19764 35 ASP F C 1
ATOM 3327 O O . ASP F 6 37 ? -36.79600 -14.90600 37.77800 1.000 48.48476 35 ASP F O 1
ATOM 3332 N N . GLY F 6 38 ? -37.80300 -16.44900 36.47200 1.000 52.64842 36 GLY F N 1
ATOM 3333 C CA . GLY F 6 38 ? -36.59300 -16.83900 35.76500 1.000 58.74125 36 GLY F CA 1
ATOM 3334 C C . GLY F 6 38 ? -35.97500 -15.76200 34.89600 1.000 58.64914 36 GLY F C 1
ATOM 3335 O O . GLY F 6 38 ? -34.83700 -15.93800 34.45000 1.000 60.17564 36 GLY F O 1
ATOM 3336 N N . TYR F 6 39 ? -36.69000 -14.66900 34.63100 1.000 57.67534 37 TYR F N 1
ATOM 3337 C CA . TYR F 6 39 ? -36.13600 -13.54400 33.88800 1.000 49.92178 37 TYR F CA 1
ATOM 3338 C C . TYR F 6 39 ? -35.59100 -12.45800 34.79900 1.000 50.44815 37 TYR F C 1
ATOM 3339 O O . TYR F 6 39 ? -35.19600 -11.39500 34.30800 1.000 45.13436 37 TYR F O 1
ATOM 3348 N N . MET F 6 40 ? -35.57700 -12.69400 36.11000 1.000 52.27469 38 MET F N 1
ATOM 3349 C CA . MET F 6 40 ? -35.26700 -11.67700 37.10900 1.000 45.11330 38 MET F CA 1
ATOM 3350 C C . MET F 6 40 ? -36.30100 -10.54900 37.10400 1.000 39.31524 38 MET F C 1
ATOM 3351 O O . MET F 6 40 ? -36.03700 -9.46100 37.61900 1.000 38.43619 38 MET F O 1
ATOM 3356 N N . ASN F 6 41 ? -37.48700 -10.77300 36.52700 1.000 39.38367 39 ASN F N 1
ATOM 3357 C CA . ASN F 6 41 ? -38.59800 -9.88300 36.82900 1.000 34.48308 39 ASN F CA 1
ATOM 3358 C C . ASN F 6 41 ? -38.81900 -9.92900 38.33300 1.000 36.42279 39 ASN F C 1
ATOM 3359 O O . ASN F 6 41 ? -38.72200 -10.99400 38.94800 1.000 38.58621 39 ASN F O 1
ATOM 3364 N N . LEU F 6 42 ? -39.11600 -8.77500 38.91800 1.000 30.62472 40 LEU F N 1
ATOM 3365 C CA . LEU F 6 42 ? -39.27700 -8.67300 40.36800 1.000 33.44085 40 LEU F CA 1
ATOM 3366 C C . LEU F 6 42 ? -40.61000 -8.03300 40.70500 1.000 36.42805 40 LEU F C 1
ATOM 3367 O O . LEU F 6 42 ? -41.10200 -7.16900 39.97500 1.000 38.37302 40 LEU F O 1
ATOM 3372 N N . ALA F 6 43 ? -41.18200 -8.43900 41.83900 1.000 36.39647 41 ALA F N 1
ATOM 3373 C CA . ALA F 6 43 ? -42.31000 -7.72800 42.42200 1.000 35.01472 41 ALA F CA 1
ATOM 3374 C C . ALA F 6 43 ? -41.86700 -7.22200 43.78400 1.000 44.94223 41 ALA F C 1
ATOM 3375 O O . ALA F 6 43 ? -41.34500 -8.00000 44.58800 1.000 38.83624 41 ALA F O 1
ATOM 3377 N N . LEU F 6 44 ? -42.02800 -5.92400 44.02900 1.000 36.64387 42 LEU F N 1
ATOM 3378 C CA . LEU F 6 44 ? -41.67400 -5.34500 45.32300 1.000 34.62257 42 LEU F CA 1
ATOM 3379 C C . LEU F 6 44 ? -42.90900 -4.76500 45.98800 1.000 40.35484 42 LEU F C 1
ATOM 3380 O O . LEU F 6 44 ? -43.79500 -4.24200 45.31300 1.000 40.37063 42 LEU F O 1
ATOM 3385 N N . GLU F 6 45 ? -42.95600 -4.84200 47.32000 1.000 34.59099 43 GLU F N 1
ATOM 3386 C CA . GLU F 6 45 ? -43.90700 -4.08200 48.12000 1.000 36.91758 43 GLU F CA 1
ATOM 3387 C C . GLU F 6 45 ? -43.16100 -2.95800 48.82800 1.000 40.65751 43 GLU F C 1
ATOM 3388 O O . GLU F 6 45 ? -41.95100 -3.04500 49.05900 1.000 43.88421 43 GLU F O 1
ATOM 3394 N N . ARG F 6 46 ? -43.89300 -1.90300 49.18300 1.000 38.40987 44 ARG F N 1
ATOM 3395 C CA . ARG F 6 46 ? -43.33600 -0.81000 49.98100 1.000 40.85227 44 ARG F CA 1
ATOM 3396 C C . ARG F 6 46 ? -42.05900 -0.26800 49.32800 1.000 37.52555 44 ARG F C 1
ATOM 3397 O O . ARG F 6 46 ? -40.96100 -0.31300 49.88500 1.000 41.24179 44 ARG F O 1
ATOM 3405 N N . THR F 6 47 ? -42.21800 0.22500 48.09800 1.000 38.86782 45 THR F N 1
ATOM 3406 C CA . THR F 6 47 ? -41.09000 0.57800 47.24200 1.000 32.79604 45 THR F CA 1
ATOM 3407 C C . THR F 6 47 ? -40.82200 2.07400 47.28800 1.000 35.84377 45 THR F C 1
ATOM 3408 O O . THR F 6 47 ? -41.74500 2.88300 47.14700 1.000 42.09189 45 THR F O 1
ATOM 3412 N N . GLU F 6 48 ? -39.56100 2.43200 47.49900 1.000 37.70189 46 GLU F N 1
ATOM 3413 C CA . GLU F 6 48 ? -39.07900 3.80300 47.40300 1.000 35.55426 46 GLU F CA 1
ATOM 3414 C C . GLU F 6 48 ? -38.12800 3.89800 46.21300 1.000 42.47351 46 GLU F C 1
ATOM 3415 O O . GLU F 6 48 ? -37.21800 3.07400 46.07900 1.000 41.07071 46 GLU F O 1
ATOM 3421 N N . GLU F 6 49 ? -38.34700 4.88800 45.35500 1.000 37.38869 47 GLU F N 1
ATOM 3422 C CA . GLU F 6 49 ? -37.52900 5.11600 44.16400 1.000 34.91998 47 GLU F CA 1
ATOM 3423 C C . GLU F 6 49 ? -36.54700 6.25100 44.43600 1.000 39.50210 47 GLU F C 1
ATOM 3424 O O . GLU F 6 49 ? -36.91500 7.25600 45.04100 1.000 41.88923 47 GLU F O 1
ATOM 3430 N N . TYR F 6 50 ? -35.28900 6.08000 44.02000 1.000 40.12060 48 TYR F N 1
ATOM 3431 C CA . TYR F 6 50 ? -34.24800 7.07500 44.26600 1.000 41.66815 48 TYR F CA 1
ATOM 3432 C C . TYR F 6 50 ? -33.48700 7.36400 42.98500 1.000 45.90814 48 TYR F C 1
ATOM 3433 O O . TYR F 6 50 ? -33.01000 6.44100 42.31900 1.000 45.96604 48 TYR F O 1
ATOM 3442 N N . VAL F 6 51 ? -33.36000 8.64300 42.65300 1.000 50.60607 49 VAL F N 1
ATOM 3443 C CA . VAL F 6 51 ? -32.56800 9.07700 41.51200 1.000 55.65667 49 VAL F CA 1
ATOM 3444 C C . VAL F 6 51 ? -31.46900 9.98100 42.04400 1.000 62.90228 49 VAL F C 1
ATOM 3445 O O . VAL F 6 51 ? -31.73700 10.89600 42.83700 1.000 63.91819 49 VAL F O 1
ATOM 3449 N N . ASN F 6 52 ? -30.23300 9.70300 41.62800 1.000 77.55930 50 ASN F N 1
ATOM 3450 C CA . ASN F 6 52 ? -29.05500 10.22800 42.30300 1.000 85.48657 50 ASN F CA 1
ATOM 3451 C C . ASN F 6 52 ? -29.17200 9.91900 43.78800 1.000 90.86353 50 ASN F C 1
ATOM 3452 O O . ASN F 6 52 ? -28.98500 8.77000 44.19800 1.000 95.18510 50 ASN F O 1
ATOM 3457 N N . GLY F 6 53 ? -29.51600 10.91000 44.59800 1.000 95.19299 51 GLY F N 1
ATOM 3458 C CA . GLY F 6 53 ? -29.67600 10.65000 46.01200 1.000 95.32459 51 GLY F CA 1
ATOM 3459 C C . GLY F 6 53 ? -31.08300 10.86300 46.53100 1.000 88.41060 51 GLY F C 1
ATOM 3460 O O . GLY F 6 53 ? -31.38600 10.49800 47.67100 1.000 88.99751 51 GLY F O 1
ATOM 3461 N N . LYS F 6 54 ? -31.95500 11.43800 45.71000 1.000 75.61433 52 LYS F N 1
ATOM 3462 C CA . LYS F 6 54 ? -33.24400 11.91900 46.18300 1.000 66.64483 52 LYS F CA 1
ATOM 3463 C C . LYS F 6 54 ? -34.34900 10.90900 45.89700 1.000 55.39612 52 LYS F C 1
ATOM 3464 O O . LYS F 6 54 ? -34.39400 10.30000 44.82100 1.000 54.42495 52 LYS F O 1
ATOM 3466 N N . LYS F 6 55 ? -35.23800 10.74600 46.88000 1.000 56.46993 53 LYS F N 1
ATOM 3467 C CA . LYS F 6 55 ? -36.43300 9.92300 46.74200 1.000 54.06964 53 LYS F CA 1
ATOM 3468 C C . LYS F 6 55 ? -37.41800 10.60700 45.79800 1.000 54.33546 53 LYS F C 1
ATOM 3469 O O . LYS F 6 55 ? -37.88700 11.71400 46.07400 1.000 60.13616 53 LYS F O 1
ATOM 3475 N N . THR F 6 56 ? -37.74400 9.94500 44.68900 1.000 51.01401 54 THR F N 1
ATOM 3476 C CA . THR F 6 56 ? -38.57100 10.53200 43.64400 1.000 54.49074 54 THR F CA 1
ATOM 3477 C C . THR F 6 56 ? -39.97300 9.95400 43.56300 1.000 49.05325 54 THR F C 1
ATOM 3478 O O . THR F 6 56 ? -40.85400 10.60200 42.99200 1.000 55.20136 54 THR F O 1
ATOM 3482 N N . ASN F 6 57 ? -40.20000 8.75600 44.09200 1.000 44.72642 55 ASN F N 1
ATOM 3483 C CA . ASN F 6 57 ? -41.51700 8.13400 44.03500 1.000 46.01341 55 ASN F CA 1
ATOM 3484 C C . ASN F 6 57 ? -41.61800 7.09700 45.13900 1.000 47.85837 55 ASN F C 1
ATOM 3485 O O . ASN F 6 57 ? -40.60500 6.63200 45.66500 1.000 44.77379 55 ASN F O 1
ATOM 3490 N N . VAL F 6 58 ? -42.86000 6.72700 45.46500 1.000 37.89665 56 VAL F N 1
ATOM 3491 C CA . VAL F 6 58 ? -43.14000 5.53800 46.26000 1.000 41.84186 56 VAL F CA 1
ATOM 3492 C C . VAL F 6 58 ? -44.24900 4.74800 45.58300 1.000 44.54745 56 VAL F C 1
ATOM 3493 O O . VAL F 6 58 ? -45.14000 5.32000 44.95000 1.000 44.88959 56 VAL F O 1
ATOM 3497 N N . TYR F 6 59 ? -44.20500 3.42600 45.74500 1.000 38.67832 57 TYR F N 1
ATOM 3498 C CA . TYR F 6 59 ? -45.23100 2.52300 45.22800 1.000 41.43918 57 TYR F CA 1
ATOM 3499 C C . TYR F 6 59 ? -45.57200 1.46900 46.27200 1.000 40.20219 57 TYR F C 1
ATOM 3500 O O . TYR F 6 59 ? -44.67500 0.83700 46.83900 1.000 40.68646 57 TYR F O 1
ATOM 3509 N N . GLY F 6 60 ? -46.86800 1.26400 46.50700 1.000 42.27086 58 GLY F N 1
ATOM 3510 C CA . GLY F 6 60 ? -47.27900 0.16300 47.36700 1.000 43.57365 58 GLY F CA 1
ATOM 3511 C C . GLY F 6 60 ? -46.85500 -1.18600 46.81800 1.000 44.75273 58 GLY F C 1
ATOM 3512 O O . GLY F 6 60 ? -46.46900 -2.08300 47.57200 1.000 39.45473 58 GLY F O 1
ATOM 3513 N N . ASP F 6 61 ? -46.93100 -1.35000 45.49700 1.000 36.49911 59 ASP F N 1
ATOM 3514 C CA . ASP F 6 61 ? -46.46300 -2.54400 44.80900 1.000 37.75453 59 ASP F CA 1
ATOM 3515 C C . ASP F 6 61 ? -45.86400 -2.07700 43.49200 1.000 34.41202 59 ASP F C 1
ATOM 3516 O O . ASP F 6 61 ? -46.40300 -1.17100 42.85400 1.000 39.94426 59 ASP F O 1
ATOM 3521 N N . ALA F 6 62 ? -44.74700 -2.67100 43.09700 1.000 37.60714 60 ALA F N 1
ATOM 3522 C CA . ALA F 6 62 ? -44.12100 -2.31200 41.82500 1.000 36.25435 60 ALA F CA 1
ATOM 3523 C C . ALA F 6 62 ? -43.62000 -3.56200 41.13000 1.000 40.86806 60 ALA F C 1
ATOM 3524 O O . ALA F 6 62 ? -43.06600 -4.45200 41.77000 1.000 36.36225 60 ALA F O 1
ATOM 3526 N N . PHE F 6 63 ? -43.81800 -3.62700 39.81700 1.000 31.92488 61 PHE F N 1
ATOM 3527 C CA . PHE F 6 63 ? -43.23700 -4.67400 38.99200 1.000 37.05444 61 PHE F CA 1
ATOM 3528 C C . PHE F 6 63 ? -42.02900 -4.07300 38.29100 1.000 34.62520 61 PHE F C 1
ATOM 3529 O O . PHE F 6 63 ? -42.13300 -2.99900 37.70200 1.000 34.01460 61 PHE F O 1
ATOM 3537 N N . ILE F 6 64 ? -40.89100 -4.75200 38.36500 1.000 30.77211 62 ILE F N 1
ATOM 3538 C CA . ILE F 6 64 ? -39.66300 -4.29100 37.72100 1.000 29.68251 62 ILE F CA 1
ATOM 3539 C C . ILE F 6 64 ? -39.25000 -5.31900 36.67300 1.000 33.02501 62 ILE F C 1
ATOM 3540 O O . ILE F 6 64 ? -39.04100 -6.50100 36.99100 1.000 35.06210 62 ILE F O 1
ATOM 3545 N N . ARG F 6 65 ? -39.12100 -4.87100 35.42300 1.000 34.31990 63 ARG F N 1
ATOM 3546 C CA . ARG F 6 65 ? -38.76400 -5.79000 34.35000 1.000 32.84078 63 ARG F CA 1
ATOM 3547 C C . ARG F 6 65 ? -37.30100 -6.19800 34.48700 1.000 34.82786 63 ARG F C 1
ATOM 3548 O O . ARG F 6 65 ? -36.42300 -5.35200 34.68100 1.000 33.03554 63 ARG F O 1
ATOM 3556 N N . GLY F 6 66 ? -37.03800 -7.50600 34.40800 1.000 34.61731 64 GLY F N 1
ATOM 3557 C CA . GLY F 6 66 ? -35.75500 -8.02400 34.87100 1.000 34.83312 64 GLY F CA 1
ATOM 3558 C C . GLY F 6 66 ? -34.54100 -7.59100 34.06700 1.000 38.77307 64 GLY F C 1
ATOM 3559 O O . GLY F 6 66 ? -33.42700 -7.60200 34.60400 1.000 34.32780 64 GLY F O 1
ATOM 3560 N N . ASN F 6 67 ? -34.71900 -7.22700 32.79200 1.000 36.75441 65 ASN F N 1
ATOM 3561 C CA . ASN F 6 67 ? -33.57000 -6.87600 31.95600 1.000 36.35436 65 ASN F CA 1
ATOM 3562 C C . ASN F 6 67 ? -32.84400 -5.62200 32.44000 1.000 38.91256 65 ASN F C 1
ATOM 3563 O O . ASN F 6 67 ? -31.67600 -5.41800 32.08400 1.000 42.87883 65 ASN F O 1
ATOM 3568 N N . ASN F 6 68 ? -33.50700 -4.77100 33.21300 1.000 37.00707 66 ASN F N 1
ATOM 3569 C CA . ASN F 6 68 ? -32.89000 -3.54500 33.69800 1.000 34.41728 66 ASN F CA 1
ATOM 3570 C C . ASN F 6 68 ? -32.14800 -3.72700 35.02500 1.000 33.58297 66 ASN F C 1
ATOM 3571 O O . ASN F 6 68 ? -31.49800 -2.78200 35.47800 1.000 36.36225 66 ASN F O 1
ATOM 3576 N N . VAL F 6 69 ? -32.22500 -4.89500 35.65700 1.000 31.00109 67 VAL F N 1
ATOM 3577 C CA . VAL F 6 69 ? -31.69900 -5.04100 37.01900 1.000 31.12215 67 VAL F CA 1
ATOM 3578 C C . VAL F 6 69 ? -30.18600 -5.20900 36.96700 1.000 37.53345 67 VAL F C 1
ATOM 3579 O O . VAL F 6 69 ? -29.68400 -6.14700 36.34100 1.000 35.01999 67 VAL F O 1
ATOM 3583 N N . LEU F 6 70 ? -29.45300 -4.32300 37.65500 1.000 33.62245 68 LEU F N 1
ATOM 3584 C CA . LEU F 6 70 ? -28.00200 -4.49500 37.76300 1.000 34.28043 68 LEU F CA 1
ATOM 3585 C C . LEU F 6 70 ? -27.65600 -5.38700 38.93900 1.000 32.68550 68 LEU F C 1
ATOM 3586 O O . LEU F 6 70 ? -26.82400 -6.30200 38.82600 1.000 31.56694 68 LEU F O 1
ATOM 3591 N N . TYR F 6 71 ? -28.27400 -5.11400 40.07800 1.000 29.83252 69 TYR F N 1
ATOM 3592 C CA . TYR F 6 71 ? -28.05200 -6.02300 41.19200 1.000 36.80968 69 TYR F CA 1
ATOM 3593 C C . TYR F 6 71 ? -29.20900 -5.95000 42.17200 1.000 34.43308 69 TYR F C 1
ATOM 3594 O O . TYR F 6 71 ? -30.00300 -4.99900 42.16200 1.000 36.52806 69 TYR F O 1
ATOM 3603 N N . VAL F 6 72 ? -29.27000 -6.98300 43.02600 1.000 31.55378 70 VAL F N 1
ATOM 3604 C CA . VAL F 6 72 ? -30.15800 -7.06700 44.18600 1.000 30.29574 70 VAL F CA 1
ATOM 3605 C C . VAL F 6 72 ? -29.27000 -7.20200 45.41200 1.000 34.78838 70 VAL F C 1
ATOM 3606 O O . VAL F 6 72 ? -28.52800 -8.18200 45.52900 1.000 35.50163 70 VAL F O 1
ATOM 3610 N N . SER F 6 73 ? -29.34700 -6.24500 46.32800 1.000 35.10947 71 SER F N 1
ATOM 3611 C CA . SER F 6 73 ? -28.45800 -6.22700 47.48200 1.000 36.29119 71 SER F CA 1
ATOM 3612 C C . SER F 6 73 ? -29.25900 -6.29000 48.77700 1.000 40.39432 71 SER F C 1
ATOM 3613 O O . SER F 6 73 ? -30.30400 -5.64000 48.91000 1.000 42.06031 71 SER F O 1
ATOM 3616 N N . ALA F 6 74 ? -28.75400 -7.07000 49.73900 1.000 39.61264 72 ALA F N 1
ATOM 3617 C CA . ALA F 6 74 ? -29.39100 -7.15900 51.04600 1.000 41.08914 72 ALA F CA 1
ATOM 3618 C C . ALA F 6 74 ? -29.18100 -5.86400 51.82600 1.000 47.42148 72 ALA F C 1
ATOM 3619 O O . ALA F 6 74 ? -28.16000 -5.18800 51.68500 1.000 57.96221 72 ALA F O 1
ATOM 3621 N N . LEU F 6 75 ? -30.16400 -5.52200 52.65800 1.000 47.60571 73 LEU F N 1
ATOM 3622 C CA . LEU F 6 75 ? -30.07200 -4.32000 53.48900 1.000 55.52771 73 LEU F CA 1
ATOM 3623 C C . LEU F 6 75 ? -30.04700 -4.64900 54.97800 1.000 66.75537 73 LEU F C 1
ATOM 3624 O O . LEU F 6 75 ? -30.74800 -5.55100 55.42600 1.000 77.74616 73 LEU F O 1
ATOM 3629 N N . SER G 7 24 ? -15.86100 -23.42500 17.19700 1.000 73.31932 24 SER G N 1
ATOM 3630 C CA . SER G 7 24 ? -15.71600 -22.00800 16.87400 1.000 68.34504 24 SER G CA 1
ATOM 3631 C C . SER G 7 24 ? -14.92900 -21.84200 15.58500 1.000 68.38715 24 SER G C 1
ATOM 3632 O O . SER G 7 24 ? -14.03500 -22.63600 15.29700 1.000 69.26357 24 SER G O 1
ATOM 3635 N N . ILE G 7 25 ? -15.26200 -20.81200 14.80300 1.000 58.24383 25 ILE G N 1
ATOM 3636 C CA . ILE G 7 25 ? -14.49100 -20.54900 13.59600 1.000 52.49577 25 ILE G CA 1
ATOM 3637 C C . ILE G 7 25 ? -13.10000 -20.04100 13.94700 1.000 44.27373 25 ILE G C 1
ATOM 3638 O O . ILE G 7 25 ? -12.21200 -20.02400 13.08800 1.000 50.85083 25 ILE G O 1
ATOM 3643 N N . LEU G 7 26 ? -12.88800 -19.62000 15.18800 1.000 46.89246 26 LEU G N 1
ATOM 3644 C CA . LEU G 7 26 ? -11.57100 -19.22100 15.66400 1.000 46.78982 26 LEU G CA 1
ATOM 3645 C C . LEU G 7 26 ? -10.99800 -20.35900 16.49600 1.000 52.42997 26 LEU G C 1
ATOM 3646 O O . LEU G 7 26 ? -11.59900 -20.76400 17.49800 1.000 50.07969 26 LEU G O 1
ATOM 3651 N N . ASP G 7 27 ? -9.84500 -20.86800 16.07800 1.000 49.01904 27 ASP G N 1
ATOM 3652 C CA . ASP G 7 27 ? -9.12100 -21.89800 16.82400 1.000 61.01784 27 ASP G CA 1
ATOM 3653 C C . ASP G 7 27 ? -8.20600 -21.18800 17.81800 1.000 43.99475 27 ASP G C 1
ATOM 3654 O O . ASP G 7 27 ? -7.06700 -20.83500 17.50700 1.000 50.43499 27 ASP G O 1
ATOM 3659 N N . LEU G 7 28 ? -8.71300 -20.97700 19.02900 1.000 44.28426 28 LEU G N 1
ATOM 3660 C CA . LEU G 7 28 ? -7.96700 -20.21600 20.03200 1.000 49.99020 28 LEU G CA 1
ATOM 3661 C C . LEU G 7 28 ? -6.67900 -20.91100 20.46500 1.000 53.40114 28 LEU G C 1
ATOM 3662 O O . LEU G 7 28 ? -5.75700 -20.24000 20.94200 1.000 52.43523 28 LEU G O 1
ATOM 3667 N N . SER G 7 29 ? -6.57900 -22.23000 20.28700 1.000 52.45629 29 SER G N 1
ATOM 3668 C CA . SER G 7 29 ? -5.33400 -22.91800 20.61100 1.000 52.59841 29 SER G CA 1
ATOM 3669 C C . SER G 7 29 ? -4.15600 -22.38200 19.80400 1.000 56.66469 29 SER G C 1
ATOM 3670 O O . SER G 7 29 ? -3.00700 -22.56100 20.21900 1.000 59.23868 29 SER G O 1
ATOM 3673 N N . ARG G 7 30 ? -4.41400 -21.71900 18.66900 1.000 58.57544 30 ARG G N 1
ATOM 3674 C CA . ARG G 7 30 ? -3.33400 -21.12100 17.88800 1.000 64.70776 30 ARG G CA 1
ATOM 3675 C C . ARG G 7 30 ? -2.67800 -19.94900 18.60700 1.000 61.02837 30 ARG G C 1
ATOM 3676 O O . ARG G 7 30 ? -1.52600 -19.62000 18.30900 1.000 60.67570 30 ARG G O 1
ATOM 3684 N N . TYR G 7 31 ? -3.37700 -19.31600 19.54400 1.000 54.18281 31 TYR G N 1
ATOM 3685 C CA . TYR G 7 31 ? -2.85500 -18.16600 20.26600 1.000 47.45832 31 TYR G CA 1
ATOM 3686 C C . TYR G 7 31 ? -2.30300 -18.52400 21.64000 1.000 60.71517 31 TYR G C 1
ATOM 3687 O O . TYR G 7 31 ? -1.93400 -17.61700 22.39400 1.000 48.92955 31 TYR G O 1
ATOM 3696 N N . GLN G 7 32 ? -2.25400 -19.81100 21.98500 1.000 57.06210 32 GLN G N 1
ATOM 3697 C CA . GLN G 7 32 ? -1.81700 -20.23900 23.31200 1.000 58.11749 32 GLN G CA 1
ATOM 3698 C C . GLN G 7 32 ? -0.44400 -19.67100 23.63300 1.000 61.05469 32 GLN G C 1
ATOM 3699 O O . GLN G 7 32 ? 0.50700 -19.85000 22.86700 1.000 57.20949 32 GLN G O 1
ATOM 3705 N N . ASP G 7 33 ? -0.35700 -18.95900 24.75500 1.000 54.57233 33 ASP G N 1
ATOM 3706 C CA . ASP G 7 33 ? 0.87300 -18.33600 25.23300 1.000 54.37494 33 ASP G CA 1
ATOM 3707 C C . ASP G 7 33 ? 1.33800 -17.18900 24.34200 1.000 53.20638 33 ASP G C 1
ATOM 3708 O O . ASP G 7 33 ? 2.50700 -16.79600 24.39600 1.000 60.83887 33 ASP G O 1
ATOM 3713 N N . GLN G 7 34 ? 0.44200 -16.62900 23.53700 1.000 49.75860 34 GLN G N 1
ATOM 3714 C CA . GLN G 7 34 ? 0.70500 -15.40700 22.79500 1.000 54.45127 34 GLN G CA 1
ATOM 3715 C C . GLN G 7 34 ? -0.12900 -14.27700 23.37700 1.000 47.65045 34 GLN G C 1
ATOM 3716 O O . GLN G 7 34 ? -1.20300 -14.50400 23.94500 1.000 50.08495 34 GLN G O 1
ATOM 3722 N N . ARG G 7 35 ? 0.36500 -13.05200 23.22200 1.000 51.92201 35 ARG G N 1
ATOM 3723 C CA . ARG G 7 35 ? -0.41100 -11.88700 23.62100 1.000 47.74520 35 ARG G CA 1
ATOM 3724 C C . ARG G 7 35 ? -1.47100 -11.58000 22.56900 1.000 51.94570 35 ARG G C 1
ATOM 3725 O O . ARG G 7 35 ? -1.17000 -11.45900 21.37300 1.000 46.51874 35 ARG G O 1
ATOM 3733 N N . ILE G 7 36 ? -2.71600 -11.47200 23.01200 1.000 41.28916 36 ILE G N 1
ATOM 3734 C CA . ILE G 7 36 ? -3.81200 -11.07200 22.14900 1.000 40.63645 36 ILE G CA 1
ATOM 3735 C C . ILE G 7 36 ? -4.42800 -9.79900 22.70900 1.000 40.36800 36 ILE G C 1
ATOM 3736 O O . ILE G 7 36 ? -4.25000 -9.44400 23.87600 1.000 41.45497 36 ILE G O 1
ATOM 3741 N N . GLN G 7 37 ? -5.12600 -9.09300 21.83200 1.000 36.14644 37 GLN G N 1
ATOM 3742 C CA . GLN G 7 37 ? -5.90200 -7.91000 22.15100 1.000 37.23341 37 GLN G CA 1
ATOM 3743 C C . GLN G 7 37 ? -7.37100 -8.30100 22.11400 1.000 39.19680 37 GLN G C 1
ATOM 3744 O O . GLN G 7 37 ? -7.80700 -9.02800 21.21100 1.000 38.77307 37 GLN G O 1
ATOM 3750 N N . ALA G 7 38 ? -8.11600 -7.84800 23.11200 1.000 36.91495 38 ALA G N 1
ATOM 3751 C CA . ALA G 7 38 ? -9.53800 -8.12400 23.23100 1.000 36.01221 38 ALA G CA 1
ATOM 3752 C C . ALA G 7 38 ? -10.25900 -6.80600 23.41500 1.000 41.14704 38 ALA G C 1
ATOM 3753 O O . ALA G 7 38 ? -9.84200 -5.97500 24.23100 1.000 39.17838 38 ALA G O 1
ATOM 3755 N N . THR G 7 39 ? -11.34000 -6.61700 22.67100 1.000 35.73850 39 THR G N 1
ATOM 3756 C CA . THR G 7 39 ? -12.19900 -5.46100 22.86600 1.000 33.78300 39 THR G CA 1
ATOM 3757 C C . THR G 7 39 ? -13.57300 -5.93800 23.29200 1.000 32.91974 39 THR G C 1
ATOM 3758 O O . THR G 7 39 ? -14.07600 -6.94700 22.77400 1.000 37.59661 39 THR G O 1
ATOM 3762 N N . PHE G 7 40 ? -14.16200 -5.19800 24.24600 1.000 33.82248 40 PHE G N 1
ATOM 3763 C CA . PHE G 7 40 ? -15.46800 -5.48600 24.82300 1.000 30.66683 40 PHE G CA 1
ATOM 3764 C C . PHE G 7 40 ? -16.53400 -4.5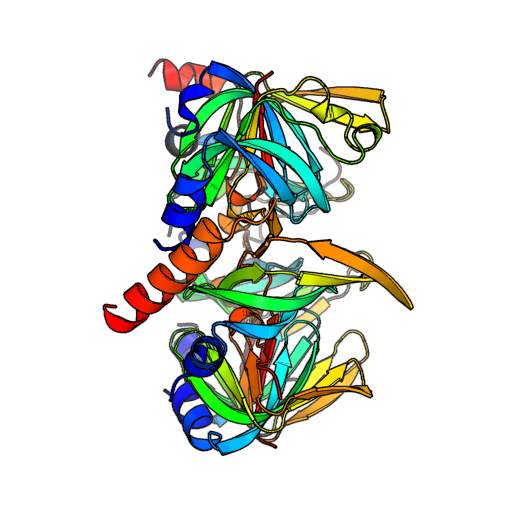5500 24.26200 1.000 30.32732 40 PHE G C 1
ATOM 3765 O O . PHE G 7 40 ? -16.25300 -3.41700 23.86400 1.000 35.49110 40 PHE G O 1
ATOM 3773 N N . THR G 7 41 ? -17.77200 -5.04000 24.26400 1.000 33.22240 41 THR G N 1
ATOM 3774 C CA . THR G 7 41 ? -18.89500 -4.15700 24.01100 1.000 38.63358 41 THR G CA 1
ATOM 3775 C C . THR G 7 41 ? -18.87200 -3.02000 25.03100 1.000 45.05014 41 THR G C 1
ATOM 3776 O O . THR G 7 41 ? -18.59500 -3.22900 26.21500 1.000 36.84126 41 THR G O 1
ATOM 3780 N N . GLY G 7 42 ? -19.08300 -1.79500 24.55600 1.000 44.41059 42 GLY G N 1
ATOM 3781 C CA . GLY G 7 42 ? -18.94900 -0.62400 25.40000 1.000 49.51383 42 GLY G CA 1
ATOM 3782 C C . GLY G 7 42 ? -17.60300 0.07000 25.31500 1.000 47.49780 42 GLY G C 1
ATOM 3783 O O . GLY G 7 42 ? -17.47200 1.19500 25.81100 1.000 48.10840 42 GLY G O 1
ATOM 3784 N N . GLY G 7 43 ? -16.59400 -0.57000 24.73100 1.000 38.88098 43 GLY G N 1
ATOM 3785 C CA . GLY G 7 43 ? -15.37100 0.11000 24.35900 1.000 39.80477 43 GLY G CA 1
ATOM 3786 C C . GLY G 7 43 ? -14.11400 -0.29600 25.10100 1.000 35.41477 43 GLY G C 1
ATOM 3787 O O . GLY G 7 43 ? -13.02600 0.09500 24.66400 1.000 36.91758 43 GLY G O 1
ATOM 3788 N N . ARG G 7 44 ? -14.19900 -1.02800 26.21900 1.000 37.47818 44 ARG G N 1
ATOM 3789 C CA . ARG G 7 44 ? -12.97300 -1.38900 26.92900 1.000 36.09380 44 ARG G CA 1
ATOM 3790 C C . ARG G 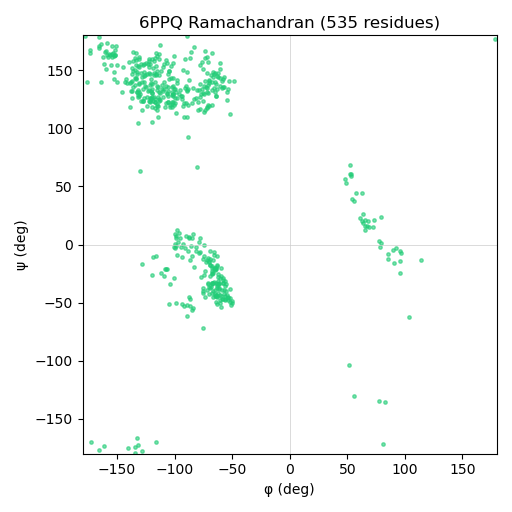7 44 ? -12.05400 -2.21400 26.04000 1.000 32.48284 44 ARG G C 1
ATOM 3791 O O . ARG G 7 44 ? -12.50900 -3.08500 25.29500 1.000 35.81745 44 ARG G O 1
ATOM 3799 N N . GLN G 7 45 ? -10.74900 -1.98200 26.17400 1.000 32.80657 45 GLN G N 1
ATOM 3800 C CA . GLN G 7 45 ? -9.73000 -2.68200 25.39800 1.000 37.74926 45 GLN G CA 1
ATOM 3801 C C . GLN G 7 45 ? -8.62300 -3.17600 26.31300 1.000 38.80465 45 GLN G C 1
ATOM 3802 O O . GLN G 7 45 ? -8.07800 -2.39900 27.10400 1.000 37.18341 45 GLN G O 1
ATOM 3808 N N . ILE G 7 46 ? -8.25300 -4.45000 26.17000 1.000 34.91208 46 ILE G N 1
ATOM 3809 C CA . ILE G 7 46 ? -7.17200 -5.02600 26.95500 1.000 37.27552 46 ILE G CA 1
ATOM 3810 C C . ILE G 7 46 ? -6.24700 -5.81000 26.03800 1.000 36.72546 46 ILE G C 1
ATOM 3811 O O . ILE G 7 46 ? -6.59000 -6.14400 24.90200 1.000 37.28605 46 ILE G O 1
ATOM 3816 N N . THR G 7 47 ? -5.06400 -6.11900 26.56100 1.000 37.09392 47 THR G N 1
ATOM 3817 C CA . THR G 7 47 ? -4.19600 -7.12400 25.97400 1.000 43.00516 47 THR G CA 1
ATOM 3818 C C . THR G 7 47 ? -3.76000 -8.06300 27.08300 1.000 42.14716 47 THR G C 1
ATOM 3819 O O . THR G 7 47 ? -3.68200 -7.66800 28.24700 1.000 43.73945 47 THR G O 1
ATOM 3823 N N . GLY G 7 48 ? -3.46700 -9.30200 26.70700 1.000 40.06270 48 GLY G N 1
ATOM 3824 C CA . GLY G 7 48 ? -2.98800 -10.27000 27.67900 1.000 40.81805 48 GLY G CA 1
ATOM 3825 C C . GLY G 7 48 ? -2.56700 -11.54600 26.99200 1.000 39.80740 48 GLY G C 1
ATOM 3826 O O . GLY G 7 48 ? -2.89500 -11.79000 25.83000 1.000 44.18161 48 GLY G O 1
ATOM 3827 N N . ILE G 7 49 ? -1.83500 -12.36500 27.73500 1.000 39.14680 49 ILE G N 1
ATOM 3828 C CA . ILE G 7 49 ? -1.28800 -13.60500 27.20500 1.000 43.14201 49 ILE G CA 1
ATOM 3829 C C . ILE G 7 49 ? -2.31100 -14.70900 27.43500 1.000 48.83480 49 ILE G C 1
ATOM 3830 O O . ILE G 7 49 ? -2.71200 -14.97300 28.57600 1.000 43.94737 49 ILE G O 1
ATOM 3835 N N . LEU G 7 50 ? -2.74300 -15.34700 26.34800 1.000 44.50534 50 LEU G N 1
ATOM 3836 C CA . LEU G 7 50 ? -3.77400 -16.37400 26.42700 1.000 45.99236 50 LEU G CA 1
ATOM 3837 C C . LEU G 7 50 ? -3.25300 -17.59900 27.16800 1.000 51.25615 50 LEU G C 1
ATOM 3838 O O . LEU G 7 50 ? -2.26500 -18.22400 26.75800 1.000 51.94044 50 LEU G O 1
ATOM 3843 N N . LYS G 7 51 ? -3.91300 -17.92800 28.27700 1.000 44.27899 51 LYS G N 1
ATOM 3844 C CA . LYS G 7 51 ? -3.58400 -19.11300 29.04700 1.000 51.94833 51 LYS G CA 1
ATOM 3845 C C . LYS G 7 51 ? -4.67200 -20.17300 28.99500 1.000 53.50642 51 LYS G C 1
ATOM 3846 O O . LYS G 7 51 ? -4.37100 -21.35300 29.19600 1.000 54.34073 51 LYS G O 1
ATOM 3852 N N . GLY G 7 52 ? -5.91800 -19.79000 28.73800 1.000 48.62951 52 GLY G N 1
ATOM 3853 C CA . GLY G 7 52 ? -6.95000 -20.81300 28.61300 1.000 46.30555 52 GLY G CA 1
ATOM 3854 C C . GLY G 7 52 ? -8.19900 -20.23400 27.98900 1.000 43.51311 52 GLY G C 1
ATOM 3855 O O . GLY G 7 52 ? -8.32200 -19.02300 27.82900 1.000 42.92620 52 GLY G O 1
ATOM 3856 N N . PHE G 7 53 ? -9.13900 -21.11500 27.64900 1.000 41.25495 53 PHE G N 1
ATOM 3857 C CA . PHE G 7 53 ? -10.39800 -20.68200 27.03900 1.000 38.30196 53 PHE G CA 1
ATOM 3858 C C . PHE G 7 53 ? -11.37900 -21.84500 27.10300 1.000 46.82667 53 PHE G C 1
ATOM 3859 O O . PHE G 7 53 ? -10.99900 -22.97900 27.40400 1.000 48.91639 53 PHE G O 1
ATOM 3867 N N . ASP G 7 54 ? -12.64400 -21.56200 26.79400 1.000 41.93924 54 ASP G N 1
ATOM 3868 C CA . ASP G 7 54 ? -13.64000 -22.62200 26.70000 1.000 49.06115 54 ASP G CA 1
ATOM 3869 C C . ASP G 7 54 ? -14.46200 -22.42500 25.43700 1.000 46.99774 54 ASP G C 1
ATOM 3870 O O . ASP G 7 54 ? -14.23500 -21.49100 24.65600 1.000 41.47076 54 ASP G O 1
ATOM 3875 N N . GLN G 7 55 ? -15.43200 -23.32000 25.23200 1.000 44.60272 55 GLN G N 1
ATOM 3876 C CA . GLN G 7 55 ? -16.20900 -23.26600 23.99800 1.000 54.70656 55 GLN G CA 1
ATOM 3877 C C . GLN G 7 55 ? -17.13600 -22.05800 23.93800 1.000 53.57221 55 GLN G C 1
ATOM 3878 O O . GLN G 7 55 ? -17.65000 -21.74900 22.86200 1.000 52.55630 55 GLN G O 1
ATOM 3880 N N . LEU G 7 56 ? -17.36800 -21.37200 25.05300 1.000 47.77152 56 LEU G N 1
ATOM 3881 C CA . LEU G 7 56 ? -18.17200 -20.15700 25.04500 1.000 42.06557 56 LEU G CA 1
ATOM 3882 C C . LEU G 7 56 ? -17.33000 -18.90800 24.82500 1.000 48.91376 56 LEU G C 1
ATOM 3883 O O . LEU G 7 56 ? -17.85500 -17.79100 24.90100 1.000 44.66588 56 LEU G O 1
ATOM 3888 N N . MET G 7 57 ? -16.04300 -19.08100 24.52500 1.000 43.81052 57 MET G N 1
ATOM 3889 C CA . MET G 7 57 ? -15.09200 -18.00000 24.29900 1.000 32.31440 57 MET G CA 1
ATOM 3890 C C . MET G 7 57 ? -14.83800 -17.17300 25.55300 1.000 32.34072 57 MET G C 1
ATOM 3891 O O . MET G 7 57 ? -14.35100 -16.04700 25.45600 1.000 34.65942 57 MET G O 1
ATOM 3896 N N . ASN G 7 58 ? -15.11400 -17.70700 26.75000 1.000 37.33079 58 ASN G N 1
ATOM 3897 C CA . ASN G 7 58 ? -14.45300 -17.15000 27.91700 1.000 34.05145 58 ASN G CA 1
ATOM 3898 C C . ASN G 7 58 ? -12.96200 -17.42600 27.80700 1.000 41.13914 58 ASN G C 1
ATOM 3899 O O . ASN G 7 58 ? -12.54200 -18.46600 27.28600 1.000 35.73850 58 ASN G O 1
ATOM 3904 N N . LEU G 7 59 ? -12.15800 -16.49700 28.31600 1.000 33.97249 59 LEU G N 1
ATOM 3905 C CA . LEU G 7 59 ? -10.71200 -16.61500 28.23700 1.000 35.06999 59 LEU G CA 1
ATOM 3906 C C . LEU G 7 59 ? -10.10500 -16.50700 29.62500 1.000 39.04152 59 LEU G C 1
ATOM 3907 O O . LEU G 7 59 ? -10.69200 -15.92500 30.53200 1.000 39.13364 59 LEU G O 1
ATOM 3912 N N . VAL G 7 60 ? -8.90700 -17.07000 29.76500 1.000 39.94689 60 VAL G N 1
ATOM 3913 C CA . VAL G 7 60 ? -7.98400 -16.75900 30.84600 1.000 37.81769 60 VAL G CA 1
ATOM 3914 C C . VAL G 7 60 ? -6.76800 -16.11500 30.20600 1.000 43.44731 60 VAL G C 1
ATOM 3915 O O . VAL G 7 60 ? -6.08500 -16.75800 29.38700 1.000 39.26523 60 VAL G O 1
ATOM 3919 N N . LEU G 7 61 ? -6.49700 -14.86300 30.59100 1.000 35.24896 61 LEU G N 1
ATOM 3920 C CA . LEU G 7 61 ? -5.33800 -14.11400 30.11400 1.000 37.76505 61 LEU G CA 1
ATOM 3921 C C . LEU G 7 61 ? -4.46500 -13.72600 31.29400 1.000 40.15745 61 LEU G C 1
ATOM 3922 O O . LEU G 7 61 ? -4.97500 -13.38500 32.36400 1.000 44.34479 61 LEU G O 1
ATOM 3927 N N . ASP G 7 62 ? -3.15000 -13.76400 31.09300 1.000 40.05743 62 ASP G N 1
ATOM 3928 C CA . ASP G 7 62 ? -2.20200 -13.36500 32.11800 1.000 41.26811 62 ASP G CA 1
ATOM 3929 C C . ASP G 7 62 ? -1.42700 -12.13900 31.65700 1.000 48.04523 62 ASP G C 1
ATOM 3930 O O . ASP G 7 62 ? -1.39000 -11.81500 30.46200 1.000 49.64806 62 ASP G O 1
ATOM 3935 N N . ASP G 7 63 ? -0.80600 -11.45900 32.62600 1.000 45.67653 63 ASP G N 1
ATOM 3936 C CA . ASP G 7 63 ? -0.04500 -10.23400 32.36700 1.000 47.59255 63 ASP G CA 1
ATOM 3937 C C . ASP G 7 63 ? -0.90400 -9.20900 31.62400 1.000 42.16032 63 ASP G C 1
ATOM 3938 O O . ASP G 7 63 ? -0.43300 -8.50300 30.73000 1.000 47.60308 63 ASP G O 1
ATOM 3943 N N . VAL G 7 64 ? -2.17900 -9.12900 32.01000 1.000 43.63944 64 VAL G N 1
ATOM 3944 C CA . VAL G 7 64 ? -3.14400 -8.27600 31.32000 1.000 40.07059 64 VAL G CA 1
ATOM 3945 C C . VAL G 7 64 ? -2.83100 -6.80900 31.57200 1.000 46.24502 64 VAL G C 1
ATOM 3946 O O . VAL G 7 64 ? -2.48700 -6.40500 32.69200 1.000 44.16056 64 VAL G O 1
ATOM 3950 N N . GLU G 7 65 ? -2.95400 -6.00000 30.52200 1.000 45.08962 65 GLU G N 1
ATOM 3951 C CA . GLU G 7 65 ? -2.95000 -4.55000 30.64400 1.000 46.41083 65 GLU G CA 1
ATOM 3952 C C . GLU G 7 65 ? -4.20800 -4.01200 29.98000 1.000 44.07107 65 GLU G C 1
ATOM 3953 O O . GLU G 7 65 ? -4.59800 -4.48100 28.90800 1.000 40.88911 65 GLU G O 1
ATOM 3959 N N . GLU G 7 66 ? -4.86000 -3.05500 30.63500 1.000 40.02059 66 GLU G N 1
ATOM 3960 C CA . GLU G 7 66 ? -6.01500 -2.37500 30.06900 1.000 42.69196 66 GLU G CA 1
ATOM 3961 C C . GLU G 7 66 ? -5.58000 -1.01700 29.56000 1.000 46.79508 66 GLU G C 1
ATOM 3962 O O . GLU G 7 66 ? -4.90400 -0.26900 30.27700 1.000 44.25794 66 GLU G O 1
ATOM 3968 N N . GLN G 7 67 ? -5.97000 -0.70400 28.32500 1.000 43.50258 67 GLN G N 1
ATOM 3969 C CA . GLN G 7 67 ? -5.66600 0.58700 27.72500 1.000 48.06366 67 GLN G CA 1
ATOM 3970 C C . GLN G 7 67 ? -6.80800 1.53300 28.08300 1.000 49.89546 67 GLN G C 1
ATOM 3971 O O . GLN G 7 67 ? -7.93200 1.37600 27.59700 1.000 47.80573 67 GLN G O 1
ATOM 3977 N N . LEU G 7 68 ? -6.52400 2.49900 28.94500 1.000 53.56169 68 LEU G N 1
ATOM 3978 C CA . LEU G 7 68 ? -7.55400 3.37600 29.48000 1.000 61.45737 68 LEU G CA 1
ATOM 3979 C C . LEU G 7 68 ? -7.99500 4.39800 28.43900 1.000 61.28893 68 LEU G C 1
ATOM 3980 O O . LEU G 7 68 ? -7.22500 4.79800 27.55900 1.000 61.08101 68 LEU G O 1
ATOM 3985 N N . ARG G 7 69 ? -9.25100 4.82700 28.55400 1.000 69.65835 69 ARG G N 1
ATOM 3986 C CA . ARG G 7 69 ? -9.84000 5.78900 27.63400 1.000 72.19550 69 ARG G CA 1
ATOM 3987 C C . ARG G 7 69 ? -10.22200 7.06900 28.36900 1.000 77.94092 69 ARG G C 1
ATOM 3988 O O . ARG G 7 69 ? -10.37300 7.08700 29.59400 1.000 74.86950 69 ARG G O 1
ATOM 3996 N N . ASN G 7 70 ? -10.37800 8.15800 27.58700 1.000 91.37148 70 ASN G N 1
ATOM 3997 C CA . ASN G 7 70 ? -10.82300 9.44000 28.12100 1.000 97.76962 70 ASN G CA 1
ATOM 3998 C C . ASN G 7 70 ? -12.31500 9.37900 28.44000 1.000 101.80694 70 ASN G C 1
ATOM 3999 O O . ASN G 7 70 ? -13.08600 8.77200 27.68900 1.000 90.76615 70 ASN G O 1
ATOM 4001 N N . PRO G 7 71 ? -12.74400 9.99500 29.54600 1.000 110.98699 71 PRO G N 1
ATOM 4002 C CA . PRO G 7 71 ? -14.15800 9.86700 29.94600 1.000 110.10531 71 PRO G CA 1
ATOM 4003 C C . PRO G 7 71 ? -15.13200 10.35200 28.88400 1.000 103.25185 71 PRO G C 1
ATOM 4004 O O . PRO G 7 71 ? -16.10800 9.65600 28.57400 1.000 93.91126 71 PRO G O 1
ATOM 4008 N N . GLU G 7 72 ? -14.88500 11.52600 28.30500 1.000 104.56780 72 GLU G N 1
ATOM 4009 C CA . GLU G 7 72 ? -15.78000 12.07700 27.29700 1.000 104.78362 72 GLU G CA 1
ATOM 4010 C C . GLU G 7 72 ? -15.62200 11.35600 25.96300 1.000 104.75203 72 GLU G C 1
ATOM 4011 O O . GLU G 7 72 ? -16.49600 10.57900 25.56400 1.000 105.73373 72 GLU G O 1
ATOM 4013 N N . ASP G 7 73 ? -14.49900 11.59600 25.27800 1.000 99.52246 73 ASP G N 1
ATOM 4014 C CA . ASP G 7 73 ? -14.32300 11.11600 23.91000 1.000 89.42914 73 ASP G CA 1
ATOM 4015 C C . ASP G 7 73 ? -14.32000 9.59500 23.80600 1.000 89.87920 73 ASP G C 1
ATOM 4016 O O . ASP G 7 73 ? -14.55800 9.06000 22.71500 1.000 80.64125 73 ASP G O 1
ATOM 4018 N N . GLY G 7 74 ? -14.06100 8.88400 24.90300 1.000 87.68157 74 GLY G N 1
ATOM 4019 C CA . GLY G 7 74 ? -13.95000 7.44100 24.82800 1.000 78.60153 74 GLY G CA 1
ATOM 4020 C C . GLY G 7 74 ? -12.77700 6.93900 24.02000 1.000 76.30652 74 GLY G C 1
ATOM 4021 O O . GLY G 7 74 ? -12.72500 5.74700 23.70500 1.000 70.94272 74 GLY G O 1
ATOM 4022 N N . LYS G 7 75 ? -11.83500 7.81300 23.67300 1.000 77.95672 75 LYS G N 1
ATOM 4023 C CA . LYS G 7 75 ? -10.64900 7.44000 22.91900 1.000 77.41981 75 LYS G CA 1
ATOM 4024 C C . LYS G 7 75 ? -9.49900 7.11400 23.86600 1.000 79.03053 75 LYS G C 1
ATOM 4025 O O . LYS G 7 75 ? -9.40900 7.65500 24.97300 1.000 74.76423 75 LYS G O 1
ATOM 4027 N N . LEU G 7 76 ? -8.61700 6.22100 23.41700 1.000 71.60332 76 LEU G N 1
ATOM 4028 C CA . LEU G 7 76 ? -7.47400 5.82000 24.22900 1.000 69.32410 76 LEU G CA 1
ATOM 4029 C C . LEU G 7 76 ? -6.62300 7.02700 24.60600 1.000 70.58215 76 LEU G C 1
ATOM 4030 O O . LEU G 7 76 ? -6.33400 7.88800 23.77100 1.000 79.56743 76 LEU G O 1
ATOM 4035 N N . THR G 7 77 ? -6.22200 7.08500 25.87400 1.000 66.93171 77 THR G N 1
ATOM 4036 C CA . THR G 7 77 ? -5.38900 8.16300 26.38500 1.000 62.15219 77 THR G CA 1
ATOM 4037 C C . THR G 7 77 ? -3.90400 7.84600 26.33800 1.000 67.73181 77 THR G C 1
ATOM 4038 O O . THR G 7 77 ? -3.09100 8.74700 26.55500 1.000 78.02514 77 THR G O 1
ATOM 4042 N N . GLY G 7 78 ? -3.53000 6.59800 26.07200 1.000 67.60547 78 GLY G N 1
ATOM 4043 C CA . GLY G 7 78 ? -2.15200 6.17200 26.13700 1.000 76.73815 78 GLY G CA 1
ATOM 4044 C C . GLY G 7 78 ? -1.75800 5.52800 27.45100 1.000 80.00696 78 GLY G C 1
ATOM 4045 O O . GLY G 7 78 ? -0.81300 4.73100 27.47600 1.000 75.00636 78 GLY G O 1
ATOM 4046 N N . ALA G 7 79 ? -2.46200 5.84200 28.53500 1.000 81.42818 79 ALA G N 1
ATOM 4047 C CA . ALA G 7 79 ? -2.17600 5.24200 29.82800 1.000 71.49541 79 ALA G CA 1
ATOM 4048 C C . ALA G 7 79 ? -2.74000 3.82800 29.90400 1.000 61.72056 79 ALA G C 1
ATOM 4049 O O . ALA G 7 79 ? -3.70200 3.47500 29.21400 1.000 57.75429 79 ALA G O 1
ATOM 4051 N N . ILE G 7 80 ? -2.12400 3.00500 30.75000 1.000 52.32733 80 ILE G N 1
ATOM 4052 C CA . ILE G 7 80 ? -2.59000 1.64300 30.95700 1.000 56.64627 80 ILE G CA 1
ATOM 4053 C C . ILE G 7 80 ? -2.68800 1.38100 32.45200 1.000 58.75704 80 ILE G C 1
ATOM 4054 O O . ILE G 7 80 ? -2.09600 2.08500 33.26900 1.000 59.96772 80 ILE G O 1
ATOM 4059 N N . ARG G 7 81 ? -3.45300 0.35200 32.80000 1.000 52.39312 81 ARG G N 1
ATOM 4060 C CA . ARG G 7 81 ? -3.38200 -0.21200 34.14200 1.000 56.06988 81 ARG G CA 1
ATOM 4061 C C . ARG G 7 81 ? -3.12600 -1.70900 34.03700 1.000 49.48488 81 ARG G C 1
ATOM 4062 O O . ARG G 7 81 ? -3.60000 -2.37300 33.11400 1.000 49.29802 81 ARG G O 1
ATOM 4070 N N . LYS G 7 82 ? -2.35800 -2.23500 34.98400 1.000 48.05839 82 LYS G N 1
ATOM 4071 C CA . LYS G 7 82 ? -2.03300 -3.65500 35.00100 1.000 50.08232 82 LYS G CA 1
ATOM 4072 C C . LYS G 7 82 ? -3.10200 -4.40600 35.78400 1.000 52.35628 82 LYS G C 1
ATOM 4073 O O . LYS G 7 82 ? -3.49300 -3.98100 36.87500 1.000 51.90622 82 LYS G O 1
ATOM 4079 N N . LEU G 7 83 ? -3.57400 -5.51900 35.22800 1.000 49.29802 83 LEU G N 1
ATOM 4080 C CA . LEU G 7 83 ? -4.64800 -6.27900 35.84500 1.000 43.39204 83 LEU G CA 1
ATOM 4081 C C . LEU G 7 83 ? -4.26700 -7.70600 36.22300 1.000 46.91089 83 LEU G C 1
ATOM 4082 O O . LEU G 7 83 ? -5.04200 -8.35700 36.93300 1.000 44.31584 83 LEU G O 1
ATOM 4087 N N . GLY G 7 84 ? -3.11500 -8.21000 35.77500 1.000 47.84258 84 GLY G N 1
ATOM 4088 C CA . GLY G 7 84 ? -2.66000 -9.52500 36.21400 1.000 45.63705 84 GLY G CA 1
ATOM 4089 C C . GLY G 7 84 ? -3.39800 -10.64100 35.50000 1.000 47.05301 84 GLY G C 1
ATOM 4090 O O . GLY G 7 84 ? -3.56300 -10.61100 34.27700 1.000 43.39468 84 GLY G O 1
ATOM 4091 N N . LEU G 7 85 ? -3.82800 -11.64200 36.26800 1.000 44.50007 85 LEU G N 1
ATOM 4092 C CA . LEU G 7 85 ? -4.50500 -12.82200 35.73500 1.000 40.79700 85 LEU G CA 1
ATOM 4093 C C . LEU G 7 85 ? -6.01000 -12.57600 35.75700 1.000 43.51048 85 LEU G C 1
ATOM 4094 O O . LEU G 7 85 ? -6.58600 -12.32700 36.82200 1.000 43.29730 85 LEU G O 1
ATOM 4099 N N . VAL G 7 86 ? -6.64100 -12.64900 34.58700 1.000 39.50474 86 VAL G N 1
ATOM 4100 C CA . VAL G 7 86 ? -8.00600 -12.17800 34.38700 1.000 39.75740 86 VAL G CA 1
ATOM 4101 C C . VAL G 7 86 ? -8.81700 -13.24800 33.67100 1.000 39.70476 86 VAL G C 1
ATOM 4102 O O . VAL G 7 86 ? -8.33200 -13.88000 32.72300 1.000 39.08627 86 VAL G O 1
ATOM 4106 N N . VAL G 7 87 ? -10.05800 -13.44500 34.11900 1.000 34.75680 87 VAL G N 1
ATOM 4107 C CA . VAL G 7 87 ? -11.04400 -14.19200 33.34200 1.000 34.52519 87 VAL G CA 1
ATOM 4108 C C . VAL G 7 87 ? -11.86800 -13.21200 32.51700 1.000 34.19884 87 VAL G C 1
ATOM 4109 O O . VAL G 7 87 ? -12.46300 -12.27300 33.05700 1.000 37.42554 87 VAL G O 1
ATOM 4113 N N . VAL G 7 88 ? -11.90400 -13.44100 31.20200 1.000 33.63035 88 VAL G N 1
ATOM 4114 C CA . VAL G 7 88 ? -12.62900 -12.61000 30.24400 1.000 32.50390 88 VAL G CA 1
ATOM 4115 C C . VAL G 7 88 ? -13.93600 -13.31500 29.89100 1.000 33.98565 88 VAL G C 1
ATOM 4116 O O . VAL G 7 88 ? -13.92700 -14.49700 29.51600 1.000 39.20470 88 VAL G O 1
ATOM 4120 N N . ARG G 7 89 ? -15.06200 -12.59900 30.01300 1.000 32.14070 89 ARG G N 1
ATOM 4121 C CA A ARG G 7 89 ? -16.35900 -13.17100 29.67600 0.500 33.97513 89 ARG G CA 1
ATOM 4122 C CA B ARG G 7 89 ? -16.36900 -13.16300 29.68000 0.500 34.00408 89 ARG G CA 1
ATOM 4123 C C . ARG G 7 89 ? -16.57700 -13.17200 28.16800 1.000 39.81530 89 ARG G C 1
ATOM 4124 O O . ARG G 7 89 ? -16.47300 -12.13000 27.51000 1.000 40.37589 89 ARG G O 1
ATOM 4139 N N . GLY G 7 90 ? -16.90100 -14.34700 27.61900 1.000 35.28318 90 GLY G N 1
ATOM 4140 C CA . GLY G 7 90 ? -17.10200 -14.45700 26.18000 1.000 33.85406 90 GLY G CA 1
ATOM 4141 C C . GLY G 7 90 ? -18.31900 -13.71000 25.67300 1.000 38.98889 90 GLY G C 1
ATOM 4142 O O . GLY G 7 90 ? -18.35500 -13.32000 24.50400 1.000 40.44432 90 GLY G O 1
ATOM 4143 N N . THR G 7 91 ? -19.31200 -13.48800 26.53700 1.000 35.41214 91 THR G N 1
ATOM 4144 C CA . THR G 7 91 ? -20.53400 -12.79800 26.12800 1.000 40.55223 91 THR G CA 1
ATOM 4145 C C . THR G 7 91 ? -20.28100 -11.33900 25.75900 1.000 42.68143 91 THR G C 1
ATOM 4146 O O . THR G 7 91 ? -20.97300 -10.79300 24.89600 1.000 38.16773 91 THR G O 1
ATOM 4150 N N . THR G 7 92 ? -19.32400 -10.68100 26.41100 1.000 33.77773 92 THR G N 1
ATOM 4151 C CA . THR G 7 92 ? -19.09200 -9.25600 26.19100 1.000 31.50115 92 THR G CA 1
ATOM 4152 C C . THR G 7 92 ? -17.91700 -8.99000 25.25800 1.000 37.72558 92 THR G C 1
ATOM 4153 O O . THR G 7 92 ? -17.63700 -7.83000 24.93600 1.000 33.79879 92 THR G O 1
ATOM 4157 N N . LEU G 7 93 ? -17.24100 -10.04200 24.81200 1.000 39.58369 93 LEU G N 1
ATOM 4158 C CA . LEU G 7 93 ? -16.16700 -9.92500 23.83900 1.000 45.82392 93 LEU G CA 1
ATOM 4159 C C . LEU G 7 93 ? -16.72800 -9.49600 22.49500 1.000 43.84210 93 LEU G C 1
ATOM 4160 O O . LEU G 7 93 ? -17.73000 -10.04300 22.03700 1.000 58.19382 93 LEU G O 1
ATOM 4165 N N . VAL G 7 94 ? -16.10700 -8.51200 21.85500 1.000 35.30686 94 VAL G N 1
ATOM 4166 C CA . VAL G 7 94 ? -16.55800 -8.20100 20.50400 1.000 37.53082 94 VAL G CA 1
ATOM 4167 C C . VAL G 7 94 ? -15.43500 -8.37200 19.48600 1.000 38.35723 94 VAL G C 1
ATOM 4168 O O . VAL G 7 94 ? -15.70300 -8.64700 18.31200 1.000 33.99881 94 VAL G O 1
ATOM 4172 N N . LEU G 7 95 ? -14.18100 -8.23600 19.91500 1.000 37.30710 95 LEU G N 1
ATOM 4173 C CA . LEU G 7 95 ? -13.08300 -8.37700 18.96500 1.000 32.79341 95 LEU G CA 1
ATOM 4174 C C . LEU G 7 95 ? -11.91700 -9.11200 19.61600 1.000 39.75213 95 LEU G C 1
ATOM 4175 O O . LEU G 7 95 ? -11.60400 -8.86500 20.78300 1.000 35.97800 95 LEU G O 1
ATOM 4180 N N . ILE G 7 96 ? -11.28000 -10.01600 18.86600 1.000 35.12790 96 ILE G N 1
ATOM 4181 C CA . ILE G 7 96 ? -10.07100 -10.70800 19.31400 1.000 38.83097 96 ILE G CA 1
ATOM 4182 C C . ILE G 7 96 ? -9.04000 -10.65700 18.19600 1.000 41.46287 96 ILE G C 1
ATOM 4183 O O . ILE G 7 96 ? -9.35000 -11.00200 17.05200 1.000 41.34443 96 ILE G O 1
ATOM 4188 N N . ALA G 7 97 ? -7.80800 -10.26600 18.52700 1.000 34.96998 97 ALA G N 1
ATOM 4189 C CA . ALA G 7 97 ? -6.77900 -10.24800 17.48200 1.000 35.54374 97 ALA G CA 1
ATOM 4190 C C . ALA G 7 97 ? -5.40700 -10.45600 18.10400 1.000 40.95754 97 ALA G C 1
ATOM 4191 O O . ALA G 7 97 ? -5.15500 -9.94400 19.20000 1.000 44.32900 97 ALA G O 1
ATOM 4193 N N . PRO G 7 98 ? -4.50800 -11.18600 17.45700 1.000 42.34192 98 PRO G N 1
ATOM 4194 C CA . PRO G 7 98 ? -3.16000 -11.32600 18.01500 1.000 41.04176 98 PRO G CA 1
ATOM 4195 C C . PRO G 7 98 ? -2.40800 -10.00400 17.96400 1.000 48.77164 98 PRO G C 1
ATOM 4196 O O . PRO G 7 98 ? -2.56300 -9.21300 17.03200 1.000 52.22205 98 PRO G O 1
ATOM 4200 N N . MET G 7 99 ? -1.56200 -9.78100 18.97700 1.000 49.35329 99 MET G N 1
ATOM 4201 C CA . MET G 7 99 ? -0.74600 -8.56800 19.02100 1.000 50.77188 99 MET G CA 1
ATOM 4202 C C . MET G 7 99 ? 0.42100 -8.62300 18.04300 1.000 53.83540 99 MET G C 1
ATOM 4203 O O . MET G 7 99 ? 0.76100 -7.61000 17.41600 1.000 52.22468 99 MET G O 1
ATOM 4208 N N . ASP G 7 100 ? 1.06700 -9.78000 17.91700 1.000 45.04224 100 ASP G N 1
ATOM 4209 C CA . ASP G 7 100 ? 2.22100 -9.87900 17.04400 1.000 48.03471 100 ASP G CA 1
ATOM 4210 C C . ASP G 7 100 ? 1.80400 -9.63100 15.60000 1.000 57.40688 100 ASP G C 1
ATOM 4211 O O . ASP G 7 100 ? 0.87100 -10.26100 15.09600 1.000 54.15386 100 ASP G O 1
ATOM 4216 N N . GLY G 7 101 ? 2.50300 -8.71300 14.93900 1.000 60.88888 101 GLY G N 1
ATOM 4217 C CA . GLY G 7 101 ? 2.13100 -8.26400 13.61900 1.000 65.09728 101 GLY G CA 1
ATOM 4218 C C . GLY G 7 101 ? 1.19900 -7.07000 13.59300 1.000 64.37614 101 GLY G C 1
ATOM 4219 O O . GLY G 7 101 ? 1.06100 -6.43500 12.54400 1.000 74.35892 101 GLY G O 1
ATOM 4220 N N . SER G 7 102 ? 0.55300 -6.74400 14.70800 1.000 63.06282 102 SER G N 1
ATOM 4221 C CA . SER G 7 102 ? -0.23600 -5.52500 14.75600 1.000 67.79497 102 SER G CA 1
ATOM 4222 C C . SER G 7 102 ? 0.67900 -4.30200 14.79100 1.000 81.19395 102 SER G C 1
ATOM 4223 O O . SER G 7 102 ? 1.87300 -4.38900 15.09700 1.000 72.76399 102 SER G O 1
ATOM 4226 N N . GLU G 7 103 ? 0.09900 -3.15300 14.44100 1.000 80.49913 103 GLU G N 1
ATOM 4227 C CA . GLU G 7 103 ? 0.75600 -1.85800 14.58300 1.000 85.06546 103 GLU G CA 1
ATOM 4228 C C . GLU G 7 103 ? -0.19300 -0.73200 14.19600 1.000 85.51815 103 GLU G C 1
ATOM 4229 O O . GLU G 7 103 ? -0.96300 -0.85800 13.23800 1.000 82.35198 103 GLU G O 1
ATOM 4235 N N . GLU G 7 104 ? -0.16300 0.36100 14.95100 1.000 81.97825 104 GLU G N 1
ATOM 4236 C CA . GLU G 7 104 ? -0.81900 1.58200 14.51300 1.000 77.82249 104 GLU G CA 1
ATOM 4237 C C . GLU G 7 104 ? -0.11100 2.10500 13.27300 1.000 74.96425 104 GLU G C 1
ATOM 4238 O O . GLU G 7 104 ? 1.12200 2.13100 13.22000 1.000 88.50008 104 GLU G O 1
ATOM 4244 N N . ILE G 7 105 ? -0.88100 2.50000 12.26500 1.000 73.75621 105 ILE G N 1
ATOM 4245 C CA . ILE G 7 105 ? -0.29900 2.90800 10.98700 1.000 72.11128 105 ILE G CA 1
ATOM 4246 C C . ILE G 7 105 ? -0.90900 4.23900 10.56900 1.000 81.41502 105 ILE G C 1
ATOM 4247 O O . ILE G 7 105 ? -1.98200 4.63200 11.05300 1.000 80.50965 105 ILE G O 1
ATOM 4252 N N . PRO G 7 106 ? -0.23100 4.96800 9.68200 1.000 83.63371 106 PRO G N 1
ATOM 4253 C CA . PRO G 7 106 ? -0.85000 6.14700 9.06600 1.000 90.88984 106 PRO G CA 1
ATOM 4254 C C . PRO G 7 106 ? -1.88700 5.73400 8.03300 1.000 100.74892 106 PRO G C 1
ATOM 4255 O O . PRO G 7 106 ? -1.96400 4.58000 7.60800 1.000 109.28152 106 PRO G O 1
ATOM 4259 N N . ASN G 7 107 ? -2.69200 6.71600 7.62500 1.000 98.11966 107 ASN G N 1
ATOM 4260 C CA . ASN G 7 107 ? -3.79100 6.53500 6.68400 1.000 93.16380 107 ASN G CA 1
ATOM 4261 C C . ASN G 7 107 ? -3.31800 5.82800 5.41900 1.000 82.81256 107 ASN G C 1
ATOM 4262 O O . ASN G 7 107 ? -2.54000 6.39700 4.64700 1.000 90.98459 107 ASN G O 1
ATOM 4267 N N . PRO G 7 108 ? -3.76000 4.58700 5.16900 1.000 72.87190 108 PRO G N 1
ATOM 4268 C CA . PRO G 7 108 ? -3.34800 3.88000 3.95300 1.000 72.42974 108 PRO G CA 1
ATOM 4269 C C . PRO G 7 108 ? -4.05400 4.39300 2.70400 1.000 79.47005 108 PRO G C 1
ATOM 4270 O O . PRO G 7 108 ? -4.54600 3.57500 1.92700 1.000 81.79665 108 PRO G O 1
#

B-factor: mean 51.48, std 15.38, range [29.09, 119.73]

Nearest PDB structures (foldseek):
  6ppq-assembly1_E  TM=1.014E+00  e=2.446E-14  Schizosaccharomyces pombe 972h-
  4m75-assembly1_C  TM=9.524E-01  e=6.970E-06  Saccharomyces cerevisiae S288C
  6ppp-assembly2_L  TM=9.412E-01  e=1.461E-05  Schizosaccharomyces pombe 972h-
  4c92-assembly1_G  TM=9.281E-01  e=4.308E-05  Saccharomyces cerevisiae
  4wzj-assembly5_II  TM=8.518E-01  e=7.191E-05  Homo sapiens

InterPro domains:
  IPR001163 Sm domain, eukaryotic/archaea-type [PF01423] (16-81)
  IPR001163 Sm domain, eukaryotic/archaea-type [SM00651] (14-82)
  IPR010920 LSM domain superfamily [SSF50182] (16-104)
  IPR034104 Sm-like protein Lsm1 [cd01728] (10-83)
  IPR044642 U6 snRNA-associated Sm-like protein Lsm1/8 [PTHR15588] (12-107)
  IPR047575 Sm domain [PS52002] (11-86)

Sequence (550 aa):
SLVDYVDRKVIVVLRDGKKLIGILRSFDQFANLMLQYTIERIYVDDMYGDIDRGVYIVRGENVVLLGELMLFYSFFKTLIDTEVTVELKNDMSIRGILKSVDQFLNVKLENISVVDASKYPHMAAVKDLFIRGSVVRYVHMSSAYVDTILLADACRRDLANNAEPLDLVRLSLDEIVYVKLRGDRELNGRLHAYDEHLNMVLGDAEEIVTIFLKTIRKHYEMLFVRGDSVILIAPPRMLPLTLLNATQGRPILVELKNGETFNGHLENCDNYMNLTLREVIRTMPDGDKFFRLPECYIRGNNIKYLRIQDEVLSQVAKQILPLELIDKCIGSNLWVIMKSEREFAGTLVGFDDYVNIVLKDVTEYDTVTGVTEKHSEMLLNGNGMCMLIPGGKPSSPNEFLNKVIGKKVLIRLSSGVDYKGILSCLDGYMNLALERTEEYVNGKKTNVYGDAFIRGNNVLYVSALSILDLSRYQDQRIQATFTGGRQITGILKGFDQLMNLVLDDVEEQLRNPEDGKLTGAIRKLGLVVVRRGTTLVLIAPMDGSEEIPNP

Solvent-accessible surface area: 24213 Å² total; per-residue (Å²): 83,6,96,102,10,46,94,25,106,0,3,0,6,1,122,67,37,50,39,0,14,1,35,0,79,8,46,15,131,102,8,3,1,3,0,15,135,3,35,12,52,82,43,106,117,112,124,123,37,72,68,126,60,27,0,0,1,0,44,0,40,4,1,4,0,0,0,79,75,140,19,4,58,59,19,3,91,96,10,52,95,60,102,2,15,0,10,0,78,68,84,2,18,0,94,4,53,1,80,34,6,49,112,106,17,18,6,29,1,69,125,22,46,19,62,101,60,111,145,30,36,19,6,96,82,11,64,22,0,10,0,42,0,36,9,6,22,0,6,42,22,87,45,40,180,83,53,25,75,99,11,13,47,20,3,123,145,62,71,93,90,120,127,81,0,28,34,35,0,97,126,1,31,83,77,94,1,35,0,36,2,118,52,96,19,38,0,47,2,90,0,16,0,15,22,119,99,2,8,0,0,0,2,105,0,58,0,21,11,51,86,115,152,127,74,83,145,81,112,17,92,15,0,4,0,48,0,41,9,0,17,0,0,6,35,59,156,95,101,0,29,65,0,1,62,44,0,72,56,115,53,7,32,0,12,4,78,81,20,8,26,0,59,8,72,1,81,51,8,38,120,165,4,16,0,5,0,69,118,2,52,6,41,39,73,96,48,91,32,9,44,27,6,53,21,2,8,0,66,1,67,19,0,11,8,0,55,9,82,39,123,7,14,56,58,24,79,94,122,131,85,0,55,107,32,0,83,78,7,79,55,58,82,0,11,0,0,6,81,64,68,45,1,0,14,4,25,1,54,2,42,32,134,168,2,20,0,0,0,92,102,2,35,2,44,29,54,99,90,55,89,74,62,183,13,68,27,0,2,0,23,2,109,9,0,0,0,0,8,36,58,13,76,152,80,35,6,82,128,5,10,102,133,8,74,54,43,85,0,15,0,22,3,85,82,30,21,13,0,69,0,52,0,36,19,43,34,88,177,29,7,0,3,0,72,102,2,22,3,43,54,148,68,64,116,66,54,96,22,60,57,0,0,0,38,2,71,7,3,20,1,0,1,22,110,112,40,8,78,5,63,103,5,72,90,77,76,0,16,0,10,2,49,60,23,5,16,0,12,0,39,0,75,3,61,29,101,123,17,1,0,1,0,43,81,1,48,3,32,59,57,31,127,105,85,36,58,75,78,69,54,74,56,149,10,34,70,0,0,0,14,1,70,4,3,12,2,1,0,9,67,121,50,31,105,119,36,117,138,117

Radius of gyration: 25.0 Å; Cα contacts (8 Å, |Δi|>4): 1410; chains: 7; bounding box: 68×44×65 Å